Protein AF-A0A8H7K7L6-F1 (afdb_monomer_lite)

Secondary structure (DSSP, 8-state):
---SSSS-B-S--SSHHHHHHHHHHHHHH-HHHHIIIII--TTHHHH-SS-HHHHHS-HHH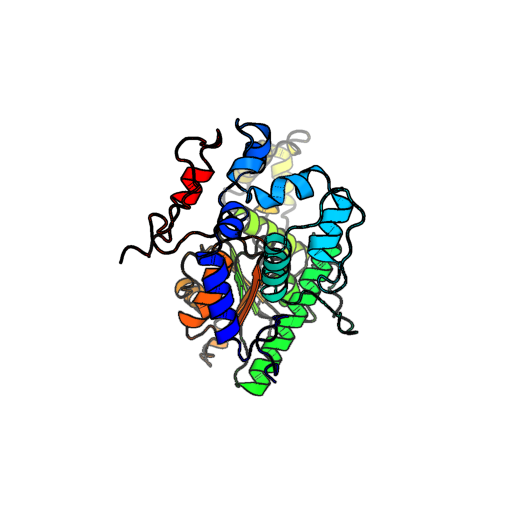HHHHHHS-HHHHHHHHHTS-TTT----SSSPPPHHHHHHHHHHHHTSBP------S--PPPPPTTTTTT--HHHHHHHHHHHHHHHHHHHHHHHHT-S---EEEEET-TTTHHHHHHHSTTT--EEEEEES-HHHHHHHHHHHHHHTSSBPP-----HHHHHHHHHHHHHHHTT-HHHHHHHHHHHH-TT-GGG--GGGPPPB----TTS-EEEEEE---SSS--HHHHHHHHHTS-GGGTT------EEEEEEEEETHHHHHHHHHHHH-TTEEEEEEEEEESTT--BSSSS-S---TT--SS---TT-HHHHHHT-B-TT---

Structure (mmCIF, N/CA/C/O backbone):
data_AF-A0A8H7K7L6-F1
#
_entry.id   AF-A0A8H7K7L6-F1
#
loop_
_atom_site.group_PDB
_atom_site.id
_atom_site.type_symbol
_atom_site.label_atom_id
_atom_site.label_alt_id
_atom_site.label_comp_id
_atom_site.label_asym_id
_atom_site.label_entity_id
_atom_site.label_seq_id
_atom_site.pdbx_PDB_ins_code
_atom_site.Cartn_x
_atom_site.Cartn_y
_atom_site.Cartn_z
_atom_site.occupancy
_atom_site.B_iso_or_equiv
_atom_site.auth_seq_id
_atom_site.auth_comp_id
_atom_site.auth_asym_id
_atom_site.auth_atom_id
_atom_site.pdbx_PDB_model_num
ATOM 1 N N . MET A 1 1 ? -13.818 -19.153 -5.524 1.00 49.41 1 MET A N 1
ATOM 2 C CA . MET A 1 1 ? -12.904 -20.018 -6.299 1.00 49.41 1 MET A CA 1
ATOM 3 C C . MET A 1 1 ? -11.623 -19.244 -6.548 1.00 49.41 1 MET A C 1
ATOM 5 O O . MET A 1 1 ? -11.735 -18.080 -6.925 1.00 49.41 1 MET A O 1
ATOM 9 N N . PRO A 1 2 ? -10.441 -19.834 -6.304 1.00 60.16 2 PRO A N 1
ATOM 10 C CA . PRO A 1 2 ? -9.185 -19.220 -6.717 1.00 60.16 2 PRO A CA 1
ATOM 11 C C . PRO A 1 2 ? -9.215 -18.980 -8.236 1.00 60.16 2 PRO A C 1
ATOM 13 O O . PRO A 1 2 ? -9.805 -19.790 -8.957 1.00 60.16 2 PRO A O 1
ATOM 16 N N . PRO A 1 3 ? -8.653 -17.867 -8.731 1.00 68.69 3 PRO A N 1
ATOM 17 C CA . PRO A 1 3 ? -8.621 -17.606 -10.164 1.00 68.69 3 PRO A CA 1
ATOM 18 C C . PRO A 1 3 ? -7.803 -18.690 -10.880 1.00 68.69 3 PRO A C 1
ATOM 20 O O . PRO A 1 3 ? -6.775 -19.126 -10.363 1.00 68.69 3 PRO A O 1
ATOM 23 N N . GLU A 1 4 ? -8.239 -19.102 -12.077 1.00 71.81 4 GLU A N 1
ATOM 24 C CA . GLU A 1 4 ? -7.531 -20.106 -12.898 1.00 71.81 4 GLU A CA 1
ATOM 25 C C . GLU A 1 4 ? -6.076 -19.700 -13.174 1.00 71.81 4 GLU A C 1
ATOM 27 O O . GLU A 1 4 ? -5.180 -20.542 -13.209 1.00 71.81 4 GLU A O 1
ATOM 32 N N . ARG A 1 5 ? -5.834 -18.391 -13.318 1.00 76.88 5 ARG A N 1
ATOM 33 C CA . ARG A 1 5 ? -4.498 -17.794 -13.343 1.00 76.88 5 ARG A CA 1
ATOM 34 C C . ARG A 1 5 ? -4.264 -17.016 -12.045 1.00 76.88 5 ARG A C 1
ATOM 36 O O . ARG A 1 5 ? -4.926 -16.001 -11.834 1.00 76.88 5 ARG A O 1
ATOM 43 N N . PRO A 1 6 ? -3.322 -17.437 -11.185 1.00 81.25 6 PRO A N 1
ATOM 44 C CA . PRO A 1 6 ? -3.108 -16.798 -9.886 1.00 81.25 6 PRO A CA 1
ATOM 45 C C . PRO A 1 6 ? -2.387 -15.447 -9.982 1.00 81.25 6 PRO A C 1
ATOM 47 O O . PRO A 1 6 ? -2.494 -14.643 -9.060 1.00 81.25 6 PRO A O 1
ATOM 50 N N . LEU A 1 7 ? -1.671 -15.181 -11.081 1.00 85.56 7 LEU A N 1
ATOM 51 C CA . LEU A 1 7 ? -1.003 -13.907 -11.342 1.00 85.56 7 LEU A CA 1
ATOM 52 C C . LEU A 1 7 ? -1.487 -13.306 -12.669 1.00 85.56 7 LEU A C 1
ATOM 54 O O . LEU A 1 7 ? -1.597 -14.038 -13.655 1.00 85.56 7 LEU A O 1
ATOM 58 N N . PRO A 1 8 ? -1.721 -11.983 -12.731 1.00 87.19 8 PRO A N 1
ATOM 59 C CA . PRO A 1 8 ? -2.175 -11.315 -13.942 1.00 87.19 8 PRO A CA 1
ATOM 60 C C . PRO A 1 8 ? -0.978 -10.896 -14.810 1.00 87.19 8 PRO A C 1
ATOM 62 O O . PRO A 1 8 ? -0.805 -9.716 -15.079 1.00 87.19 8 PRO A O 1
ATOM 65 N N . TYR A 1 9 ? -0.089 -11.813 -15.198 1.00 88.19 9 TYR A N 1
ATOM 66 C CA . TYR A 1 9 ? 0.973 -11.486 -16.166 1.00 88.19 9 TYR A CA 1
ATOM 67 C C . TYR A 1 9 ? 0.433 -11.518 -17.606 1.00 88.19 9 TYR A C 1
ATOM 69 O O . TYR A 1 9 ? -0.499 -12.265 -17.910 1.00 88.19 9 TYR A O 1
ATOM 77 N N . THR A 1 10 ? 1.001 -10.698 -18.493 1.00 83.44 10 THR A N 1
ATOM 78 C CA . THR A 1 10 ? 0.569 -10.585 -19.900 1.00 83.44 10 THR A CA 1
ATOM 79 C C . THR A 1 10 ? 1.245 -11.600 -20.821 1.00 83.44 10 THR A C 1
ATOM 81 O O . THR A 1 10 ? 0.640 -12.016 -21.807 1.00 83.44 10 THR A O 1
ATOM 84 N N . GLY A 1 11 ? 2.487 -11.990 -20.520 1.00 79.62 11 GLY A N 1
ATOM 85 C CA . GLY A 1 11 ? 3.260 -12.911 -21.350 1.00 79.62 11 GLY A CA 1
ATOM 86 C C . GLY A 1 11 ? 2.753 -14.357 -21.324 1.00 79.62 11 GLY A C 1
ATOM 87 O O . GLY A 1 11 ? 2.032 -14.787 -20.421 1.00 79.62 11 GLY A O 1
ATOM 88 N N . ASN A 1 12 ? 3.178 -15.135 -22.319 1.00 85.19 12 ASN A N 1
ATOM 89 C CA . ASN A 1 12 ? 2.856 -16.557 -22.436 1.00 85.19 12 ASN A CA 1
ATOM 90 C C . ASN A 1 12 ? 3.802 -17.396 -21.568 1.00 85.19 12 ASN A C 1
ATOM 92 O O . ASN A 1 12 ? 4.700 -18.065 -22.073 1.00 85.19 12 ASN A O 1
ATOM 96 N N . PHE A 1 13 ? 3.613 -17.337 -20.252 1.00 90.38 13 PHE A N 1
ATOM 97 C CA . PHE A 1 13 ? 4.344 -18.179 -19.308 1.00 90.38 13 PHE A CA 1
ATOM 98 C C . PHE A 1 13 ? 3.550 -19.448 -19.000 1.00 90.38 13 PHE A C 1
ATOM 100 O O . PHE A 1 13 ? 2.338 -19.404 -18.800 1.00 90.38 13 PHE A O 1
ATOM 107 N N . GLU A 1 14 ? 4.243 -20.584 -18.932 1.00 90.50 14 GLU A N 1
ATOM 108 C CA . GLU A 1 14 ? 3.636 -21.885 -18.617 1.00 90.50 14 GLU A CA 1
ATOM 109 C C . GLU A 1 14 ? 3.102 -21.945 -17.179 1.00 90.50 14 GLU A C 1
ATOM 111 O O . GLU A 1 14 ? 2.157 -22.674 -16.883 1.00 90.50 14 GLU A O 1
ATOM 116 N N . SER A 1 15 ? 3.714 -21.180 -16.271 1.00 91.31 15 SER A N 1
ATOM 117 C CA . SER A 1 15 ? 3.344 -21.139 -14.862 1.00 91.31 15 SER A CA 1
ATOM 118 C C . SER A 1 15 ? 3.738 -19.810 -14.198 1.00 91.31 15 SER A C 1
ATOM 120 O O . SER A 1 15 ? 4.598 -19.082 -14.704 1.00 91.31 15 SER A O 1
ATOM 122 N N . PRO A 1 16 ? 3.142 -19.483 -13.034 1.00 92.00 16 PRO A N 1
ATOM 123 C CA . PRO A 1 16 ? 3.568 -18.357 -12.200 1.00 92.00 16 PRO A CA 1
ATOM 124 C C . PRO A 1 16 ? 5.050 -18.410 -11.820 1.00 92.00 16 PRO A C 1
ATOM 126 O O . PRO A 1 16 ? 5.716 -17.380 -11.837 1.00 92.00 16 PRO A O 1
ATOM 129 N N . ASP A 1 17 ? 5.579 -19.599 -11.530 1.00 93.25 17 ASP A N 1
ATOM 130 C CA . ASP A 1 17 ? 6.985 -19.775 -11.159 1.00 93.25 17 ASP A CA 1
ATOM 131 C C . ASP A 1 17 ? 7.920 -19.488 -12.336 1.00 93.25 17 ASP A C 1
ATOM 133 O O . ASP A 1 17 ? 8.965 -18.862 -12.155 1.00 93.25 17 ASP A O 1
ATOM 137 N N . ALA A 1 18 ? 7.531 -19.887 -13.553 1.00 93.69 18 ALA A N 1
ATOM 138 C CA . ALA A 1 18 ? 8.275 -19.562 -14.767 1.00 93.69 18 ALA A CA 1
ATOM 139 C C . ALA A 1 18 ? 8.320 -18.043 -14.998 1.00 93.69 18 ALA A C 1
ATOM 141 O O . ALA A 1 18 ? 9.392 -17.493 -15.252 1.00 93.69 18 ALA A O 1
ATOM 142 N N . TYR A 1 19 ? 7.184 -17.357 -14.826 1.00 94.75 19 TYR A N 1
ATOM 143 C CA . TYR A 1 19 ? 7.112 -15.895 -14.876 1.00 94.75 19 TYR A CA 1
ATOM 144 C C . TYR A 1 19 ? 8.010 -15.233 -13.821 1.00 94.75 19 TYR A C 1
ATOM 146 O O . TYR A 1 19 ? 8.817 -14.368 -14.158 1.00 94.75 19 TYR A O 1
ATOM 154 N N . ILE A 1 20 ? 7.911 -15.649 -12.552 1.00 93.31 20 ILE A N 1
ATOM 155 C CA . ILE A 1 20 ? 8.710 -15.082 -11.454 1.00 93.31 20 ILE A CA 1
ATOM 156 C C . ILE A 1 20 ? 10.202 -15.285 -11.718 1.00 93.31 20 ILE A C 1
ATOM 158 O O . ILE A 1 20 ? 10.985 -14.353 -11.541 1.00 93.31 20 ILE A O 1
ATOM 162 N N . LYS A 1 21 ? 10.607 -16.478 -12.164 1.00 94.56 21 LYS A N 1
ATOM 163 C CA . LYS A 1 21 ? 12.003 -16.777 -12.495 1.00 94.56 21 LYS A CA 1
ATOM 164 C C . LYS A 1 21 ? 12.522 -15.866 -13.605 1.00 94.56 21 LYS A C 1
ATOM 166 O O . LYS A 1 21 ? 13.619 -15.329 -13.473 1.00 94.56 21 LYS A O 1
ATOM 171 N N . GLU A 1 22 ? 11.738 -15.668 -14.660 1.00 95.00 22 GLU A N 1
ATOM 172 C CA . GLU A 1 22 ? 12.127 -14.808 -15.776 1.00 95.00 22 GLU A CA 1
ATOM 173 C C . GLU A 1 22 ? 12.182 -13.330 -15.376 1.00 95.00 22 GLU A C 1
ATOM 175 O O . GLU A 1 22 ? 13.124 -12.624 -15.738 1.00 95.00 22 GLU A O 1
ATOM 180 N N . LEU A 1 23 ? 11.220 -12.870 -14.572 1.00 94.44 23 LEU A N 1
ATOM 181 C CA . LEU A 1 23 ? 11.214 -11.524 -14.009 1.00 94.44 23 LEU A CA 1
ATOM 182 C C . LEU A 1 23 ? 12.455 -11.286 -13.145 1.00 94.44 23 LEU A C 1
ATOM 184 O O . LEU A 1 23 ? 13.142 -10.285 -13.331 1.00 94.44 23 LEU A O 1
ATOM 188 N N . LEU A 1 24 ? 12.764 -12.210 -12.230 1.00 92.00 24 LEU A N 1
ATOM 189 C CA . LEU A 1 24 ? 13.943 -12.129 -11.365 1.00 92.00 24 LEU A CA 1
ATOM 190 C C . LEU A 1 24 ? 15.239 -12.135 -12.176 1.00 92.00 24 LEU A C 1
ATOM 192 O O . LEU A 1 24 ? 16.137 -11.343 -11.894 1.00 92.00 24 LEU A O 1
ATOM 196 N N . ASN A 1 25 ? 15.329 -12.987 -13.197 1.00 93.25 25 ASN A N 1
ATOM 197 C CA . ASN A 1 25 ? 16.461 -12.996 -14.113 1.00 93.25 25 ASN A CA 1
ATOM 198 C C . ASN A 1 25 ? 16.614 -11.623 -14.783 1.00 93.25 25 ASN A C 1
ATOM 200 O O . ASN A 1 25 ? 17.640 -10.975 -14.621 1.00 93.25 25 ASN A O 1
ATOM 204 N N . PHE A 1 26 ? 15.558 -11.106 -15.414 1.00 93.88 26 PHE A N 1
ATOM 205 C CA . PHE A 1 26 ? 15.595 -9.811 -16.091 1.00 93.88 26 PHE A CA 1
ATOM 206 C C . PHE A 1 26 ? 16.012 -8.655 -15.171 1.00 93.88 26 PHE A C 1
ATOM 208 O O . PHE A 1 26 ? 16.922 -7.904 -15.517 1.00 93.88 26 PHE A O 1
ATOM 215 N N . VAL A 1 27 ? 15.408 -8.516 -13.985 1.00 88.19 27 VAL A N 1
ATOM 216 C CA . VAL A 1 27 ? 15.730 -7.396 -13.079 1.00 88.19 27 VAL A CA 1
ATOM 217 C C . VAL A 1 27 ? 17.139 -7.488 -12.483 1.00 88.19 27 VAL A C 1
ATOM 219 O O . VAL A 1 27 ? 17.683 -6.468 -12.059 1.00 88.19 27 VAL A O 1
ATOM 222 N N . THR A 1 28 ? 17.743 -8.681 -12.444 1.00 83.75 28 THR A N 1
ATOM 223 C CA . THR A 1 28 ? 19.101 -8.883 -11.910 1.00 83.75 28 THR A CA 1
ATOM 224 C C . THR A 1 28 ? 20.185 -8.823 -12.984 1.00 83.75 28 THR A C 1
ATOM 226 O O . THR A 1 28 ? 21.286 -8.352 -12.692 1.00 83.75 28 THR A O 1
ATOM 229 N N . THR A 1 29 ? 19.889 -9.230 -14.221 1.00 88.56 29 THR A N 1
ATOM 230 C CA . THR A 1 29 ? 20.877 -9.311 -15.308 1.00 88.56 29 THR A CA 1
ATOM 231 C C . THR A 1 29 ? 20.775 -8.183 -16.332 1.00 88.56 29 THR A C 1
ATOM 233 O O . THR A 1 29 ? 21.731 -7.958 -17.065 1.00 88.56 29 THR A O 1
ATOM 236 N N . SER A 1 30 ? 19.648 -7.468 -16.419 1.00 89.75 30 SER A N 1
ATOM 237 C CA . SER A 1 30 ? 19.501 -6.345 -17.349 1.00 89.75 30 SER A CA 1
ATOM 238 C C . SER A 1 30 ? 20.184 -5.096 -16.796 1.00 89.75 30 SER A C 1
ATOM 240 O O . SER A 1 30 ? 19.658 -4.422 -15.907 1.00 89.75 30 SER A O 1
ATOM 242 N N . ASP A 1 31 ? 21.351 -4.760 -17.346 1.00 84.38 31 ASP A N 1
ATOM 243 C CA . ASP A 1 31 ? 22.083 -3.552 -16.954 1.00 84.38 31 ASP A CA 1
ATOM 244 C C . ASP A 1 31 ? 21.256 -2.291 -17.210 1.00 84.38 31 ASP A C 1
ATOM 246 O O . ASP A 1 31 ? 21.117 -1.456 -16.319 1.00 84.38 31 ASP A O 1
ATOM 250 N N . ILE A 1 32 ? 20.612 -2.197 -18.375 1.00 86.06 32 ILE A N 1
ATOM 251 C CA . ILE A 1 32 ? 19.766 -1.054 -18.725 1.00 86.06 32 ILE A CA 1
ATOM 252 C C . ILE A 1 32 ? 18.593 -0.874 -17.754 1.00 86.06 32 ILE A C 1
ATOM 254 O O . ILE A 1 32 ? 18.349 0.241 -17.292 1.00 86.06 32 ILE A O 1
ATOM 258 N N . PHE A 1 33 ? 17.905 -1.954 -17.370 1.00 86.81 33 PHE A N 1
ATOM 259 C CA . PHE A 1 33 ? 16.815 -1.868 -16.401 1.00 86.81 33 PHE A CA 1
ATOM 260 C C . PHE A 1 33 ? 17.334 -1.386 -15.044 1.00 86.81 33 PHE A C 1
ATOM 262 O O . PHE A 1 33 ? 16.746 -0.498 -14.434 1.00 86.81 33 PHE A O 1
ATOM 269 N N . ARG A 1 34 ? 18.469 -1.921 -14.582 1.00 78.62 34 ARG A N 1
ATOM 270 C CA . ARG A 1 34 ? 19.067 -1.550 -13.291 1.00 78.62 34 ARG A CA 1
ATOM 271 C C . ARG A 1 34 ? 19.531 -0.096 -13.267 1.00 78.62 34 ARG A C 1
ATOM 273 O O . ARG A 1 34 ? 19.267 0.595 -12.283 1.00 78.62 34 ARG A O 1
ATOM 280 N N . ILE A 1 35 ? 20.150 0.371 -14.353 1.00 76.00 35 ILE A 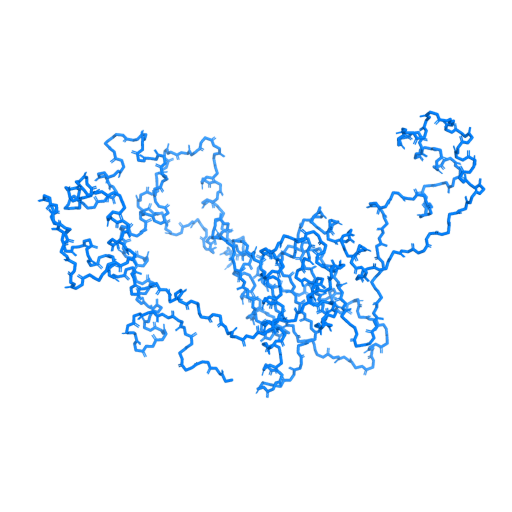N 1
ATOM 281 C CA . ILE A 1 35 ? 20.541 1.772 -14.544 1.00 76.00 35 ILE A CA 1
ATOM 282 C C . ILE A 1 35 ? 19.300 2.662 -14.446 1.00 76.00 35 ILE A C 1
ATOM 284 O O . ILE A 1 35 ? 19.237 3.533 -13.582 1.00 76.00 35 ILE A O 1
ATOM 288 N N . LEU A 1 36 ? 18.285 2.420 -15.280 1.00 77.50 36 LEU A N 1
ATOM 289 C CA . LEU A 1 36 ? 17.106 3.287 -15.375 1.00 77.50 36 LEU A CA 1
ATOM 290 C C . LEU A 1 36 ? 16.192 3.209 -14.140 1.00 77.50 36 LEU A C 1
ATOM 292 O O . LEU A 1 36 ? 15.553 4.198 -13.784 1.00 77.50 36 LEU A O 1
ATOM 296 N N . CYS A 1 37 ? 16.143 2.067 -13.453 1.00 74.62 37 CYS A N 1
ATOM 297 C CA . CYS A 1 37 ? 15.298 1.821 -12.281 1.00 74.62 37 CYS A CA 1
ATOM 298 C C . CYS A 1 37 ? 16.094 1.788 -10.964 1.00 74.62 37 CYS A C 1
ATOM 300 O O . CYS A 1 37 ? 15.848 0.946 -10.102 1.00 74.62 37 CYS A O 1
ATOM 302 N N . GLY A 1 38 ? 17.032 2.723 -10.784 1.00 64.44 38 GLY A N 1
ATOM 303 C CA . GLY A 1 38 ? 17.718 2.935 -9.501 1.00 64.44 38 GLY A CA 1
ATOM 304 C C . GLY A 1 38 ? 19.157 3.443 -9.589 1.00 64.44 38 GLY A C 1
ATOM 305 O O . GLY A 1 38 ? 19.716 3.819 -8.560 1.00 64.44 38 GLY A O 1
ATOM 306 N N . GLY A 1 39 ? 19.745 3.472 -10.786 1.00 61.81 39 GLY A N 1
ATOM 307 C CA . GLY A 1 39 ? 21.141 3.851 -11.017 1.00 61.81 39 GLY A CA 1
ATOM 308 C C . GLY A 1 39 ? 21.369 5.276 -11.523 1.00 61.81 39 GLY A C 1
ATOM 309 O O . GLY A 1 39 ? 22.503 5.742 -11.468 1.00 61.81 39 GLY A O 1
ATOM 310 N N . VAL A 1 40 ? 20.329 5.981 -11.985 1.00 63.09 40 VAL A N 1
ATOM 311 C CA . VAL A 1 40 ? 20.429 7.374 -12.461 1.00 63.09 40 VAL A CA 1
ATOM 312 C C . VAL A 1 40 ? 19.364 8.277 -11.844 1.00 63.09 40 VAL A C 1
ATOM 314 O O . VAL A 1 40 ? 18.188 7.916 -11.762 1.00 63.09 40 VAL A O 1
ATOM 317 N N . HIS A 1 41 ? 19.761 9.480 -11.423 1.00 69.62 41 HIS A N 1
ATOM 318 C CA . HIS A 1 41 ? 18.830 10.544 -11.064 1.00 69.62 41 HIS A CA 1
ATOM 319 C C . HIS A 1 41 ? 18.561 11.416 -12.296 1.00 69.62 41 HIS A C 1
ATOM 321 O O . HIS A 1 41 ? 19.469 11.704 -13.067 1.00 69.62 41 HIS A O 1
ATOM 327 N N . ILE A 1 42 ? 17.327 11.900 -12.482 1.00 69.75 42 ILE A N 1
ATOM 328 C CA . ILE A 1 42 ? 16.967 12.680 -13.685 1.00 69.75 42 ILE A CA 1
ATOM 329 C C . ILE A 1 42 ? 17.856 13.920 -13.887 1.00 69.75 42 ILE A C 1
ATOM 331 O O . ILE A 1 42 ? 18.156 14.290 -15.015 1.00 69.75 42 ILE A O 1
ATOM 335 N N . LEU A 1 43 ? 18.326 14.534 -12.795 1.00 68.12 43 LEU A N 1
ATOM 336 C CA . LEU A 1 43 ? 19.254 15.673 -12.847 1.00 68.12 43 LEU A CA 1
ATOM 337 C C . LEU A 1 43 ? 20.605 15.312 -13.477 1.00 68.12 43 LEU A C 1
ATOM 339 O O . LEU A 1 43 ? 21.195 16.162 -14.133 1.00 68.12 43 LEU A O 1
ATOM 343 N N . ASP A 1 44 ? 21.057 14.063 -13.350 1.00 67.38 44 ASP A N 1
ATOM 344 C CA . ASP A 1 44 ? 22.348 13.617 -13.879 1.00 67.38 44 ASP A CA 1
ATOM 345 C C . ASP A 1 44 ? 22.400 13.713 -15.410 1.00 67.38 44 ASP A C 1
ATOM 347 O O . ASP A 1 44 ? 23.473 13.901 -15.986 1.00 67.38 44 ASP A O 1
ATOM 351 N N . PHE A 1 45 ? 21.2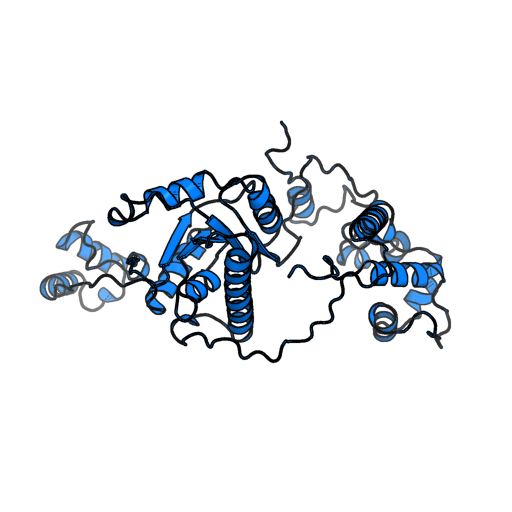48 13.637 -16.087 1.00 69.88 45 PHE A N 1
ATOM 352 C CA . PHE A 1 45 ? 21.147 13.855 -17.534 1.00 69.88 45 PHE A CA 1
ATOM 353 C C . PHE A 1 45 ? 21.479 15.292 -17.945 1.00 69.88 45 PHE A C 1
ATOM 355 O O . PHE A 1 45 ? 21.885 15.508 -19.083 1.00 69.88 45 PHE A O 1
ATOM 362 N N . PHE A 1 46 ? 21.346 16.255 -17.029 1.00 69.00 46 PHE A N 1
ATOM 363 C CA . PHE A 1 46 ? 21.550 17.678 -17.297 1.00 69.00 46 PHE A CA 1
ATOM 364 C C . PHE A 1 46 ? 22.853 18.236 -16.716 1.00 69.00 46 PHE A C 1
ATOM 366 O O . PHE A 1 46 ? 23.252 19.332 -17.097 1.00 69.00 46 PHE A O 1
ATOM 373 N N . THR A 1 47 ? 23.502 17.534 -15.780 1.00 68.69 47 THR A N 1
ATOM 374 C CA . THR A 1 47 ? 24.618 18.100 -14.997 1.00 68.69 47 THR A CA 1
ATOM 375 C C . THR A 1 47 ? 25.960 17.389 -15.159 1.00 68.69 47 THR A C 1
ATOM 377 O O . THR A 1 47 ? 26.942 17.844 -14.578 1.00 68.69 47 THR A O 1
ATOM 380 N N . ILE A 1 48 ? 26.030 16.268 -15.884 1.00 66.69 48 ILE A N 1
ATOM 381 C CA . ILE A 1 48 ? 27.261 15.476 -16.041 1.00 66.69 48 ILE A CA 1
ATOM 382 C C . ILE A 1 48 ? 27.752 15.548 -17.488 1.00 66.69 48 ILE A C 1
ATOM 384 O O . ILE A 1 48 ? 26.965 15.340 -18.404 1.00 66.69 48 ILE A O 1
ATOM 388 N N . GLU A 1 49 ? 29.056 15.772 -17.678 1.00 60.94 49 GLU A N 1
ATOM 389 C CA . GLU A 1 49 ? 29.739 15.635 -18.970 1.00 60.94 49 GLU A CA 1
ATOM 390 C C . GLU A 1 49 ? 30.780 14.495 -18.934 1.00 60.94 49 GLU A C 1
ATOM 392 O O . GLU A 1 49 ? 31.566 14.425 -17.981 1.00 60.94 49 GLU A O 1
ATOM 397 N N . PRO A 1 50 ? 30.816 13.605 -19.949 1.00 62.12 50 PRO A N 1
ATOM 398 C CA . PRO A 1 50 ? 29.845 13.489 -21.044 1.00 62.12 50 PRO A CA 1
ATOM 399 C C . PRO A 1 50 ? 28.449 13.098 -20.521 1.00 62.12 50 PRO A C 1
ATOM 401 O O . PRO A 1 50 ? 28.332 12.427 -19.495 1.00 62.12 50 PRO A O 1
ATOM 404 N N . GLY A 1 51 ? 27.399 13.569 -21.208 1.00 69.25 51 GLY A N 1
ATOM 405 C CA . GLY A 1 51 ? 25.997 13.450 -20.786 1.00 69.25 51 GLY A CA 1
ATOM 406 C C . GLY A 1 51 ? 25.627 12.044 -20.323 1.00 69.25 51 GLY A C 1
ATOM 407 O O . GLY A 1 51 ? 25.895 11.080 -21.037 1.00 69.25 51 GLY A O 1
ATOM 408 N N . THR A 1 52 ? 24.958 11.920 -19.169 1.00 74.12 52 THR A N 1
ATOM 409 C CA . THR A 1 52 ? 24.514 10.623 -18.611 1.00 74.12 52 THR A CA 1
ATOM 410 C C . THR A 1 52 ? 23.742 9.779 -19.624 1.00 74.12 52 THR A C 1
ATOM 412 O O . THR A 1 52 ? 23.851 8.562 -19.590 1.00 74.12 52 THR A O 1
ATOM 415 N N . PHE A 1 53 ? 23.057 10.404 -20.586 1.00 81.81 53 PHE A N 1
ATOM 416 C CA . PHE A 1 53 ? 22.462 9.738 -21.746 1.00 81.81 53 PHE A CA 1
ATOM 417 C C . PHE A 1 53 ? 23.428 8.779 -22.467 1.00 81.81 53 PHE A C 1
ATOM 419 O O . PHE A 1 53 ? 23.113 7.602 -22.625 1.00 81.81 53 PHE A O 1
ATOM 426 N N . TYR A 1 54 ? 24.619 9.259 -22.835 1.00 82.44 54 TYR A N 1
ATOM 427 C CA . TYR A 1 54 ? 25.598 8.488 -23.606 1.00 82.44 54 TYR A CA 1
ATOM 428 C C . TYR A 1 54 ? 26.247 7.370 -22.787 1.00 82.44 54 TYR A C 1
ATOM 430 O O . TYR A 1 54 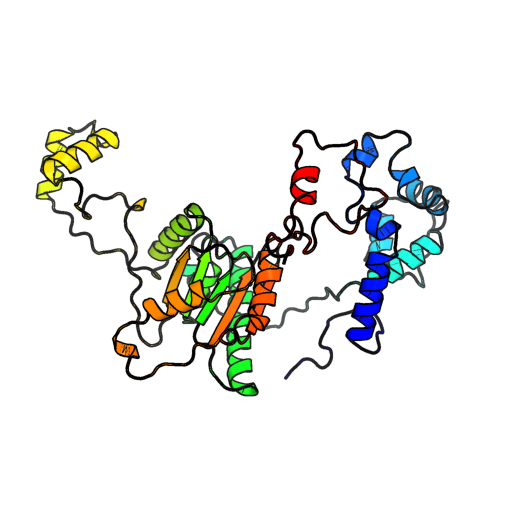? 26.652 6.355 -23.339 1.00 82.44 54 TYR A O 1
ATOM 438 N N . ALA A 1 55 ? 26.346 7.554 -21.468 1.00 78.00 55 ALA A N 1
ATOM 439 C CA . ALA A 1 55 ? 26.921 6.563 -20.563 1.00 78.00 55 ALA A CA 1
ATOM 440 C C . ALA A 1 55 ? 25.901 5.508 -20.097 1.00 78.00 55 ALA A C 1
ATOM 442 O O . ALA A 1 55 ? 26.288 4.394 -19.753 1.00 78.00 55 ALA A O 1
ATOM 443 N N . ALA A 1 56 ? 24.617 5.871 -20.028 1.00 79.25 56 ALA A N 1
ATOM 444 C CA . ALA A 1 56 ? 23.555 5.031 -19.481 1.00 79.25 56 ALA A CA 1
ATOM 445 C C . ALA A 1 56 ? 22.886 4.129 -20.526 1.00 79.25 56 ALA A C 1
ATOM 447 O O . ALA A 1 56 ? 22.353 3.082 -20.164 1.00 79.25 56 ALA A O 1
ATOM 448 N N . LEU A 1 57 ? 22.866 4.543 -21.796 1.00 87.62 57 LEU A N 1
ATOM 449 C CA . LEU A 1 57 ? 22.147 3.853 -22.866 1.00 87.62 57 LEU A CA 1
ATOM 450 C C . LEU A 1 57 ? 23.122 3.239 -23.881 1.00 87.62 57 LEU A C 1
ATOM 452 O O . LEU A 1 57 ? 24.160 3.849 -24.144 1.00 87.62 57 LEU A O 1
ATOM 456 N N . PRO A 1 58 ? 22.793 2.086 -24.497 1.00 91.88 58 PRO A N 1
ATOM 457 C CA . PRO A 1 58 ? 23.578 1.508 -25.583 1.00 91.88 58 PRO A CA 1
ATOM 458 C C . PRO A 1 58 ? 23.805 2.507 -26.720 1.00 91.88 58 PRO A C 1
ATOM 460 O O . PRO A 1 58 ? 22.874 3.195 -27.134 1.00 91.88 58 PRO A O 1
ATOM 463 N N . GLU A 1 59 ? 25.031 2.549 -27.244 1.00 92.38 59 GLU A N 1
ATOM 464 C CA . GLU A 1 59 ? 25.450 3.469 -28.314 1.00 92.38 59 GLU A CA 1
ATOM 465 C C . GLU A 1 59 ? 24.567 3.366 -29.562 1.00 92.38 59 GLU A C 1
ATOM 467 O O . GLU A 1 59 ? 24.131 4.368 -30.125 1.00 92.38 59 GLU A O 1
ATOM 472 N N . GLU A 1 60 ? 24.202 2.141 -29.933 1.00 95.25 60 GLU A N 1
ATOM 473 C CA . GLU A 1 60 ? 23.297 1.851 -31.044 1.00 95.25 60 GLU A CA 1
ATOM 474 C C . GLU A 1 60 ? 21.911 2.504 -30.902 1.00 95.25 60 GLU A C 1
ATOM 476 O O . GLU A 1 60 ? 21.255 2.751 -31.910 1.00 95.25 60 GLU A O 1
ATOM 481 N N . TRP A 1 61 ? 21.462 2.842 -29.686 1.00 95.19 61 TRP A N 1
ATOM 482 C CA . TRP A 1 61 ? 20.173 3.511 -29.463 1.00 95.19 61 TRP A CA 1
ATOM 483 C C . TRP A 1 61 ? 20.239 5.019 -29.688 1.00 95.19 61 TRP A C 1
ATOM 485 O O . TRP A 1 61 ? 19.203 5.645 -29.912 1.00 95.19 61 TRP A O 1
ATOM 495 N N . HIS A 1 62 ? 21.429 5.621 -29.616 1.00 93.81 62 HIS A N 1
ATOM 496 C CA . HIS A 1 62 ? 21.575 7.073 -29.512 1.00 93.81 62 HIS A CA 1
ATOM 497 C C . HIS A 1 62 ? 21.014 7.801 -30.731 1.00 93.81 62 HIS A C 1
ATOM 499 O O . HIS A 1 62 ? 20.242 8.740 -30.558 1.00 93.81 62 HIS A O 1
ATOM 505 N N . ALA A 1 63 ? 21.341 7.346 -31.944 1.00 94.50 63 ALA A N 1
ATOM 506 C CA . ALA A 1 63 ? 20.896 7.988 -33.182 1.00 94.50 63 ALA A CA 1
ATOM 507 C C . ALA A 1 63 ? 19.363 8.052 -33.275 1.00 94.50 63 ALA A C 1
ATOM 509 O O . ALA A 1 63 ? 18.799 9.127 -33.465 1.00 94.50 63 ALA A O 1
ATOM 510 N N . PHE A 1 64 ? 18.687 6.922 -33.036 1.00 95.25 64 PHE A N 1
ATOM 511 C CA . PHE A 1 64 ? 17.226 6.855 -33.028 1.00 95.25 64 PHE A CA 1
ATOM 512 C C . PHE A 1 64 ? 16.607 7.737 -31.939 1.00 95.25 64 PHE A C 1
ATOM 514 O O . PHE A 1 64 ? 15.700 8.517 -32.220 1.00 95.25 64 PHE A O 1
ATOM 521 N N . LEU A 1 65 ? 17.099 7.638 -30.700 1.00 93.31 65 LEU A N 1
ATOM 522 C CA . LEU A 1 65 ? 16.538 8.378 -29.567 1.00 93.31 65 LEU A CA 1
ATOM 523 C C . LEU A 1 65 ? 16.711 9.896 -29.701 1.00 93.31 65 LEU A C 1
ATOM 525 O O . LEU A 1 65 ? 15.854 10.639 -29.233 1.00 93.31 65 LEU A O 1
ATOM 529 N N . LEU A 1 66 ? 17.795 10.355 -30.331 1.00 91.81 66 LEU A N 1
ATOM 530 C CA . LEU A 1 66 ? 18.041 11.777 -30.582 1.00 91.81 66 LEU A CA 1
ATOM 531 C C . LEU A 1 66 ? 17.202 12.321 -31.746 1.00 91.81 66 LEU A C 1
ATOM 533 O O . LEU A 1 66 ? 16.854 13.500 -31.731 1.00 91.81 66 LEU A O 1
ATOM 537 N N . SER A 1 67 ? 16.864 11.487 -32.735 1.00 92.94 67 SER A N 1
ATOM 538 C CA . SER A 1 67 ? 16.022 11.893 -33.869 1.00 92.94 67 SER A CA 1
ATOM 539 C C . SER A 1 67 ? 14.519 11.723 -33.627 1.00 92.94 67 SER A C 1
ATOM 541 O O .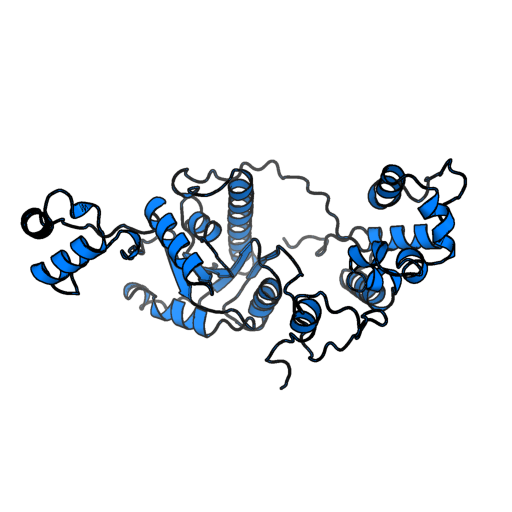 SER A 1 67 ? 13.714 12.340 -34.322 1.00 92.94 67 SER A O 1
ATOM 543 N N . CYS A 1 68 ? 14.115 10.856 -32.694 1.00 92.69 68 CYS A N 1
ATOM 544 C CA . CYS A 1 68 ? 12.712 10.517 -32.476 1.00 92.69 68 CYS A CA 1
ATOM 545 C C . CYS A 1 68 ? 12.001 11.568 -31.614 1.00 92.69 68 CYS A C 1
ATOM 547 O O . CYS A 1 68 ? 12.449 11.912 -30.521 1.00 92.69 68 CYS A O 1
ATOM 549 N N . ASP A 1 69 ? 10.828 12.014 -32.068 1.00 92.75 69 ASP A N 1
ATOM 550 C CA . ASP A 1 69 ? 9.929 12.826 -31.249 1.00 92.75 69 ASP A CA 1
ATOM 551 C C . ASP A 1 69 ? 9.513 12.086 -29.961 1.00 92.75 69 ASP A C 1
ATOM 553 O O . ASP A 1 69 ? 9.280 10.873 -29.962 1.00 92.75 69 ASP A O 1
ATOM 557 N N . ILE A 1 70 ? 9.382 12.833 -28.860 1.00 91.44 70 ILE A N 1
ATOM 558 C CA . ILE A 1 70 ? 9.092 12.285 -27.527 1.00 91.44 70 ILE A CA 1
ATOM 559 C C . ILE A 1 70 ? 7.724 11.601 -27.492 1.00 91.44 70 ILE A C 1
ATOM 561 O O . ILE A 1 70 ? 7.598 10.525 -26.907 1.00 91.44 70 ILE A O 1
ATOM 565 N N . MET A 1 71 ? 6.693 12.192 -28.103 1.00 92.75 71 MET A N 1
ATOM 566 C CA . MET A 1 71 ? 5.356 11.594 -28.107 1.00 92.75 71 MET A CA 1
ATOM 567 C C . MET A 1 71 ? 5.347 10.320 -28.945 1.00 92.75 71 MET A C 1
ATOM 569 O O . MET A 1 71 ? 4.801 9.308 -28.506 1.00 92.75 71 MET A O 1
ATOM 573 N N . ARG A 1 72 ? 6.042 10.329 -30.090 1.00 91.31 72 ARG A N 1
ATOM 574 C CA . ARG A 1 72 ? 6.202 9.126 -30.914 1.00 91.31 72 ARG A CA 1
ATOM 575 C C . ARG A 1 72 ? 6.959 8.019 -30.181 1.00 91.31 72 ARG A C 1
ATOM 577 O O . ARG A 1 72 ? 6.577 6.854 -30.276 1.00 91.31 72 ARG A O 1
ATOM 584 N N . PHE A 1 73 ? 7.992 8.374 -29.420 1.00 93.25 73 PHE A N 1
ATOM 585 C CA . PHE A 1 73 ? 8.733 7.416 -28.607 1.00 93.25 73 PHE A CA 1
ATOM 586 C C . PHE A 1 73 ? 7.870 6.837 -27.477 1.00 93.25 73 PHE A C 1
ATOM 588 O O . PHE A 1 73 ? 7.887 5.630 -27.252 1.00 93.25 73 PHE A O 1
ATOM 595 N N . LEU A 1 74 ? 7.053 7.654 -26.804 1.00 93.44 74 LEU A N 1
ATOM 596 C CA . LEU A 1 74 ? 6.104 7.173 -25.792 1.00 93.44 74 LEU A CA 1
ATOM 597 C C . LEU A 1 74 ? 5.063 6.210 -26.381 1.00 93.44 74 LEU A C 1
ATOM 599 O O . LEU A 1 74 ? 4.747 5.196 -25.752 1.00 93.44 74 LEU A O 1
ATOM 603 N N . ASP A 1 75 ? 4.560 6.493 -27.583 1.00 92.25 75 ASP A N 1
ATOM 604 C CA . ASP A 1 75 ? 3.658 5.584 -28.291 1.00 92.25 75 ASP A CA 1
ATOM 605 C C . ASP A 1 75 ? 4.364 4.259 -28.622 1.00 92.25 75 ASP A C 1
ATOM 607 O O . ASP A 1 75 ? 3.805 3.195 -28.347 1.00 92.25 75 ASP A O 1
ATOM 611 N N . LEU A 1 76 ? 5.621 4.293 -29.085 1.00 93.94 76 LEU A N 1
ATOM 612 C CA . LEU A 1 76 ? 6.435 3.086 -29.283 1.00 93.94 76 LEU A CA 1
ATOM 613 C C . LEU A 1 76 ? 6.636 2.299 -27.979 1.00 93.94 76 LEU A C 1
ATOM 615 O O . LEU A 1 76 ? 6.553 1.074 -27.973 1.00 93.94 76 LEU A O 1
ATOM 619 N N . LEU A 1 77 ? 6.865 2.969 -26.849 1.00 92.38 77 LEU A N 1
ATOM 620 C CA . LEU A 1 77 ? 7.065 2.300 -25.563 1.00 92.38 77 LEU A CA 1
ATOM 621 C C . LEU A 1 77 ? 5.794 1.607 -25.054 1.00 92.38 77 LEU A C 1
ATOM 623 O O . LEU A 1 77 ? 5.886 0.507 -24.506 1.00 92.38 77 LEU A O 1
ATOM 627 N N . VAL A 1 78 ? 4.615 2.213 -25.238 1.00 89.94 78 VAL A N 1
ATOM 628 C CA . VAL A 1 78 ? 3.399 1.815 -24.499 1.00 89.94 78 VAL A CA 1
ATOM 629 C C . VAL A 1 78 ? 2.246 1.314 -25.375 1.00 89.94 78 VAL A C 1
ATOM 631 O O . VAL A 1 78 ? 1.442 0.517 -24.895 1.00 89.94 78 VAL A O 1
ATOM 634 N N . ARG A 1 79 ? 2.115 1.780 -26.621 1.00 88.38 79 ARG A N 1
ATOM 635 C CA . ARG A 1 79 ? 0.880 1.623 -27.413 1.00 88.38 79 ARG A CA 1
ATOM 636 C C . ARG A 1 79 ? 1.052 0.841 -28.705 1.00 88.38 79 ARG A C 1
ATOM 638 O O . ARG A 1 79 ? 0.175 0.055 -29.035 1.00 88.38 79 ARG A O 1
ATOM 645 N N . GLU A 1 80 ? 2.147 1.072 -29.417 1.00 91.62 80 GLU A N 1
ATOM 646 C CA . GLU A 1 80 ? 2.361 0.507 -30.751 1.00 91.62 80 GLU A CA 1
ATOM 647 C C . GLU A 1 80 ? 2.539 -1.008 -30.716 1.00 91.62 80 GLU A C 1
ATOM 649 O O . GLU A 1 80 ? 3.120 -1.546 -29.768 1.00 91.62 80 GLU A O 1
ATOM 654 N N . ASP A 1 81 ? 2.074 -1.682 -31.765 1.00 90.12 81 ASP A N 1
ATOM 655 C CA . ASP A 1 81 ? 2.363 -3.093 -32.002 1.00 90.12 81 ASP A CA 1
ATOM 656 C C . ASP A 1 81 ? 3.780 -3.225 -32.569 1.00 90.12 81 ASP A C 1
ATOM 658 O O . ASP A 1 81 ? 4.074 -2.739 -33.659 1.00 90.12 81 ASP A O 1
ATOM 662 N N . LEU A 1 82 ? 4.662 -3.875 -31.808 1.00 91.69 82 LEU A N 1
ATOM 663 C CA . LEU A 1 82 ? 6.078 -4.001 -32.145 1.00 91.69 82 LEU A CA 1
ATOM 664 C C . LEU A 1 82 ? 6.326 -4.892 -33.370 1.00 91.69 82 LEU A C 1
ATOM 666 O O . LEU A 1 82 ? 7.401 -4.798 -33.952 1.00 91.69 82 LEU A O 1
ATOM 670 N N . ASP A 1 83 ? 5.372 -5.744 -33.757 1.00 87.75 83 ASP A N 1
ATOM 671 C CA . ASP A 1 83 ? 5.514 -6.640 -34.912 1.00 87.75 83 ASP A CA 1
ATOM 672 C C . ASP A 1 83 ? 5.161 -5.941 -36.232 1.00 87.75 83 ASP A C 1
ATOM 674 O O . ASP A 1 83 ? 5.636 -6.332 -37.298 1.00 87.75 83 ASP A O 1
ATOM 678 N N . THR A 1 84 ? 4.349 -4.883 -36.166 1.00 87.19 84 THR A N 1
ATOM 679 C CA . THR A 1 84 ? 3.909 -4.109 -37.338 1.00 87.19 84 THR A CA 1
ATOM 680 C C . THR A 1 84 ? 4.416 -2.671 -37.339 1.00 87.19 84 THR A C 1
ATOM 682 O O . THR A 1 84 ? 4.074 -1.901 -38.237 1.00 87.19 84 THR A O 1
ATOM 685 N N . PHE A 1 85 ? 5.183 -2.275 -36.324 1.00 84.94 85 PHE A N 1
ATOM 686 C CA . PHE A 1 85 ? 5.661 -0.909 -36.184 1.00 84.94 85 PHE A CA 1
ATOM 687 C C . PHE A 1 85 ? 6.620 -0.549 -37.319 1.00 84.94 85 PHE A C 1
ATOM 689 O O . PHE A 1 85 ? 7.665 -1.170 -37.498 1.00 84.94 85 PHE A O 1
ATOM 696 N N . VAL A 1 86 ? 6.283 0.515 -38.045 1.00 81.25 86 VAL A N 1
ATOM 697 C CA . VAL A 1 86 ? 7.162 1.142 -39.031 1.00 81.25 86 VAL A CA 1
ATOM 698 C C . VAL A 1 86 ? 7.424 2.573 -38.580 1.00 81.25 86 VAL A C 1
ATOM 700 O O . VAL A 1 86 ? 6.493 3.333 -38.292 1.00 81.25 86 VAL A O 1
ATOM 703 N N . HIS A 1 87 ? 8.699 2.943 -38.490 1.00 83.25 87 HIS A N 1
ATOM 704 C CA . HIS A 1 87 ? 9.103 4.312 -38.205 1.00 83.25 87 HIS A CA 1
ATOM 705 C C . HIS A 1 87 ? 9.447 5.029 -39.511 1.00 83.25 87 HIS A C 1
ATOM 707 O O . HIS A 1 87 ? 10.273 4.550 -40.279 1.00 83.25 87 HIS A O 1
ATOM 713 N N . GLU A 1 88 ? 8.841 6.187 -39.764 1.00 81.75 88 GLU A N 1
ATOM 714 C CA . GLU A 1 88 ? 9.095 6.984 -40.978 1.00 81.75 88 GLU A CA 1
ATOM 715 C C . GLU A 1 88 ? 10.242 8.001 -40.807 1.00 81.75 88 GLU A C 1
ATOM 717 O O . GLU A 1 88 ? 10.478 8.832 -41.681 1.00 81.75 88 GLU A O 1
ATOM 722 N N . GLY A 1 89 ? 10.948 7.964 -39.672 1.00 82.31 89 GLY A N 1
ATOM 723 C CA . GLY A 1 89 ? 12.079 8.848 -39.387 1.00 82.31 89 GLY A CA 1
ATOM 724 C C . GLY A 1 89 ? 13.402 8.398 -40.011 1.00 82.31 89 GLY A C 1
ATOM 725 O O . GLY A 1 89 ? 13.530 7.301 -40.553 1.00 82.31 89 GLY A O 1
ATOM 726 N N . GLU A 1 90 ? 14.405 9.271 -39.895 1.00 85.62 90 GLU A N 1
ATOM 727 C CA . GLU A 1 90 ? 15.751 9.092 -40.464 1.00 85.62 90 GLU A CA 1
ATOM 728 C C . GLU A 1 90 ? 16.464 7.839 -39.938 1.00 85.62 90 GLU A C 1
ATOM 730 O O . GLU A 1 90 ? 17.158 7.145 -40.683 1.00 85.62 90 GLU A O 1
ATOM 735 N N . HIS A 1 91 ? 16.257 7.517 -38.662 1.00 89.25 91 HIS A N 1
ATOM 736 C CA . HIS A 1 91 ? 16.836 6.349 -38.014 1.00 89.25 91 HIS A CA 1
ATOM 737 C C . HIS A 1 91 ? 15.738 5.382 -37.586 1.00 89.25 91 HIS A C 1
ATOM 739 O O . HIS A 1 91 ? 14.743 5.780 -36.987 1.00 89.25 91 HIS A O 1
ATOM 745 N N . GLN A 1 92 ? 15.925 4.096 -37.874 1.00 91.94 92 GLN A N 1
ATOM 746 C CA . GLN A 1 92 ? 15.036 3.044 -37.382 1.00 91.94 92 GLN A CA 1
ATOM 747 C C . GLN A 1 92 ? 15.365 2.704 -35.922 1.00 91.94 92 GLN A C 1
ATOM 749 O O . GLN A 1 92 ? 16.532 2.807 -35.528 1.00 91.94 92 GLN A O 1
ATOM 754 N N . PRO A 1 93 ? 14.375 2.278 -35.114 1.00 93.31 93 PRO A N 1
ATOM 755 C CA . PRO A 1 93 ? 14.657 1.761 -33.784 1.00 93.31 93 PRO A CA 1
ATOM 756 C C . PRO A 1 93 ? 15.553 0.514 -33.891 1.00 93.31 93 PRO A C 1
ATOM 758 O O . PRO A 1 93 ? 15.238 -0.397 -34.659 1.00 93.31 93 PRO A O 1
ATOM 761 N N . PRO A 1 94 ? 16.653 0.433 -33.126 1.00 95.06 94 PRO A N 1
ATOM 762 C CA . PRO A 1 94 ? 17.496 -0.756 -33.117 1.00 95.06 94 PRO A CA 1
ATOM 763 C C . PRO A 1 94 ? 16.749 -1.990 -32.609 1.00 95.06 94 PRO A C 1
ATOM 765 O O . PRO A 1 94 ? 15.916 -1.896 -31.705 1.00 95.06 94 PRO A O 1
ATOM 768 N N . GLU A 1 95 ? 17.119 -3.166 -33.117 1.00 94.25 95 GLU A N 1
ATOM 769 C CA . GLU A 1 95 ? 16.499 -4.439 -32.724 1.00 94.25 95 GLU A CA 1
ATOM 770 C C . GLU A 1 95 ? 16.602 -4.694 -31.212 1.00 94.25 95 GLU A C 1
ATOM 772 O O . GLU A 1 95 ? 15.648 -5.134 -30.576 1.00 94.25 95 GLU A O 1
ATOM 777 N N . SER A 1 96 ? 17.731 -4.344 -30.594 1.00 95.62 96 SER A N 1
ATOM 778 C CA . SER A 1 96 ? 17.934 -4.480 -29.148 1.00 95.62 96 SER A CA 1
ATOM 779 C C . SER A 1 96 ? 17.006 -3.583 -28.318 1.00 95.62 96 SER A C 1
ATOM 781 O O . SER A 1 96 ? 16.590 -3.981 -27.228 1.00 95.62 96 SER A O 1
ATOM 783 N N . LEU A 1 97 ? 16.634 -2.400 -28.827 1.00 95.31 97 LEU A N 1
ATOM 784 C CA . LEU A 1 97 ? 15.647 -1.522 -28.197 1.00 95.31 97 LEU A CA 1
ATOM 785 C C . LEU A 1 97 ? 14.252 -2.141 -28.288 1.00 95.31 97 LEU A C 1
ATOM 787 O O . LEU A 1 97 ? 13.551 -2.211 -27.280 1.00 95.31 97 LEU A O 1
ATOM 791 N N . ILE A 1 98 ? 13.861 -2.638 -29.464 1.00 95.56 98 ILE A N 1
ATOM 792 C CA . ILE A 1 98 ? 12.576 -3.326 -29.654 1.00 95.56 98 ILE A CA 1
ATOM 793 C C . ILE A 1 98 ? 12.487 -4.566 -28.758 1.00 95.56 98 ILE A C 1
ATOM 795 O O . ILE A 1 98 ? 11.487 -4.747 -28.060 1.00 95.56 98 ILE A O 1
ATOM 799 N N . ALA A 1 99 ? 13.547 -5.374 -28.699 1.00 94.50 99 ALA A N 1
ATOM 800 C CA . ALA A 1 99 ? 13.639 -6.532 -27.817 1.00 94.50 99 ALA A CA 1
ATOM 801 C C . ALA A 1 99 ? 13.520 -6.139 -26.335 1.00 94.50 99 ALA A C 1
ATOM 803 O O . ALA A 1 99 ? 12.793 -6.790 -25.582 1.00 94.50 99 ALA A O 1
ATOM 804 N N . TYR A 1 100 ? 14.168 -5.047 -25.914 1.00 95.25 100 TYR A N 1
ATOM 805 C CA . TYR A 1 100 ? 14.039 -4.521 -24.554 1.00 95.25 100 TYR A CA 1
ATOM 806 C C . TYR A 1 100 ? 12.601 -4.087 -24.234 1.00 95.25 100 TYR A C 1
ATOM 808 O O . TYR A 1 100 ? 12.053 -4.493 -23.208 1.00 95.25 100 TYR A O 1
ATOM 816 N N . ILE A 1 101 ? 11.959 -3.315 -25.119 1.00 95.12 101 ILE A N 1
ATOM 817 C CA . ILE A 1 101 ? 10.568 -2.865 -24.944 1.00 95.12 101 ILE A CA 1
ATOM 818 C C . ILE A 1 101 ? 9.631 -4.070 -24.858 1.00 95.12 101 ILE A C 1
ATOM 820 O O . ILE A 1 101 ? 8.798 -4.139 -23.950 1.00 95.12 101 ILE A O 1
ATOM 824 N N . ARG A 1 102 ? 9.789 -5.043 -25.763 1.00 94.06 102 ARG A N 1
ATOM 825 C CA . ARG A 1 102 ? 9.014 -6.287 -25.761 1.00 94.06 102 ARG A CA 1
ATOM 826 C C . ARG A 1 102 ? 9.162 -7.013 -24.433 1.00 94.06 102 ARG A C 1
ATOM 828 O O . ARG A 1 102 ? 8.157 -7.330 -23.801 1.00 94.06 102 ARG A O 1
ATOM 835 N N . LYS A 1 103 ? 10.398 -7.175 -23.956 1.00 94.44 103 LYS A N 1
ATOM 836 C CA . LYS A 1 103 ? 10.674 -7.867 -22.698 1.00 94.44 103 LYS A CA 1
ATOM 837 C C . LYS A 1 103 ? 10.037 -7.173 -21.496 1.00 94.44 103 LYS A C 1
ATOM 839 O O . LYS A 1 103 ? 9.425 -7.833 -20.660 1.00 94.44 103 LYS A O 1
ATOM 844 N N . VAL A 1 104 ? 10.125 -5.843 -21.424 1.00 93.81 104 VAL A N 1
ATOM 845 C CA . VAL A 1 104 ? 9.475 -5.052 -20.366 1.00 93.81 104 VAL A CA 1
ATOM 846 C C . VAL A 1 104 ? 7.952 -5.203 -20.418 1.00 93.81 104 VAL A C 1
ATOM 848 O O . VAL A 1 104 ? 7.319 -5.337 -19.369 1.00 93.81 104 VAL A O 1
ATOM 851 N N . ARG A 1 105 ? 7.347 -5.207 -21.612 1.00 91.62 105 ARG A N 1
ATOM 852 C CA . ARG A 1 105 ? 5.896 -5.384 -21.789 1.00 91.62 105 ARG A CA 1
ATOM 853 C C . ARG A 1 105 ? 5.425 -6.790 -21.403 1.00 91.62 105 ARG A C 1
ATOM 855 O O . ARG A 1 105 ? 4.415 -6.900 -20.715 1.00 91.62 105 ARG A O 1
ATOM 862 N N . GLU A 1 106 ? 6.164 -7.833 -21.780 1.00 92.25 106 GLU A N 1
ATOM 863 C CA . GLU A 1 106 ? 5.884 -9.234 -21.412 1.00 92.25 106 GLU A CA 1
ATOM 864 C C . GLU A 1 106 ? 5.972 -9.478 -19.902 1.00 92.25 106 GLU A C 1
ATOM 866 O O . GLU A 1 106 ? 5.184 -10.239 -19.339 1.00 92.25 106 GLU A O 1
ATOM 871 N N . LEU A 1 107 ? 6.942 -8.834 -19.247 1.00 93.50 107 LEU A N 1
ATOM 872 C CA . LEU A 1 107 ? 7.168 -8.934 -17.806 1.00 93.50 107 LEU A CA 1
ATOM 873 C C . LEU A 1 107 ? 6.294 -7.981 -16.983 1.00 93.50 107 LEU A C 1
ATOM 875 O O . LEU A 1 107 ? 6.298 -8.040 -15.754 1.00 93.50 107 LEU A O 1
ATOM 879 N N . SER A 1 108 ? 5.552 -7.086 -17.633 1.00 91.19 108 SER A N 1
ATOM 880 C CA . SER A 1 108 ? 4.618 -6.202 -16.948 1.00 91.19 108 SER A CA 1
ATOM 881 C C . SER A 1 108 ? 3.322 -6.940 -16.636 1.00 91.19 108 SER A C 1
ATOM 883 O O . SER A 1 108 ? 2.759 -7.635 -17.478 1.00 91.19 108 SER A O 1
ATOM 885 N N . LEU A 1 109 ? 2.805 -6.739 -15.424 1.00 89.31 109 LEU A N 1
ATOM 886 C CA . LEU A 1 109 ? 1.466 -7.209 -15.080 1.00 89.31 109 LEU A CA 1
ATOM 887 C C . LEU A 1 109 ? 0.414 -6.524 -15.956 1.00 89.31 109 LEU A C 1
ATOM 889 O O . LEU A 1 109 ? 0.547 -5.343 -16.292 1.00 89.31 109 LEU A O 1
ATOM 893 N N . ASP A 1 110 ? -0.648 -7.256 -16.275 1.00 86.00 110 ASP A N 1
ATOM 894 C CA . ASP A 1 110 ? -1.810 -6.726 -16.962 1.00 86.00 110 ASP A CA 1
ATOM 895 C C . ASP A 1 110 ? -2.453 -5.640 -16.099 1.00 86.00 110 ASP A C 1
ATOM 897 O O . ASP A 1 110 ? -2.853 -5.856 -14.952 1.00 86.00 110 ASP A O 1
ATOM 901 N N . ARG A 1 111 ? -2.510 -4.435 -16.663 1.00 82.06 111 ARG A N 1
ATOM 902 C CA . ARG A 1 111 ? -3.105 -3.257 -16.029 1.00 82.06 111 ARG A CA 1
ATOM 903 C C . ARG A 1 111 ? -4.496 -2.960 -16.570 1.00 82.06 111 ARG A C 1
ATOM 905 O O . ARG A 1 111 ? -5.081 -1.949 -16.180 1.00 82.06 111 ARG A O 1
ATOM 912 N N . LYS A 1 112 ? -5.025 -3.789 -17.478 1.00 81.94 112 LYS A N 1
ATOM 913 C CA . LYS A 1 112 ? -6.396 -3.657 -17.964 1.00 81.94 112 LYS A CA 1
ATOM 914 C C . LYS A 1 112 ? -7.341 -3.907 -16.797 1.00 81.94 112 LYS A C 1
ATOM 916 O O . LYS A 1 112 ? -7.516 -5.025 -16.327 1.00 81.94 112 LYS A O 1
ATOM 921 N N . PHE A 1 113 ? -7.952 -2.830 -16.328 1.00 76.56 113 PHE A N 1
ATOM 922 C CA . PHE A 1 113 ? -8.994 -2.880 -15.322 1.00 76.56 113 PHE A CA 1
ATOM 923 C C . PHE A 1 113 ? -10.339 -2.706 -16.011 1.00 76.56 113 PHE A C 1
ATOM 925 O O . PHE A 1 113 ? -10.618 -1.651 -16.580 1.00 76.56 113 PHE A O 1
ATOM 932 N N . ILE A 1 114 ? -11.163 -3.746 -15.957 1.00 75.88 114 ILE A N 1
ATOM 933 C CA . ILE A 1 114 ? -12.570 -3.662 -16.331 1.00 75.88 114 ILE A CA 1
ATOM 934 C C . ILE A 1 114 ? -13.337 -3.564 -15.012 1.00 75.88 114 ILE A C 1
ATOM 936 O O . ILE A 1 114 ? -13.349 -4.543 -14.256 1.00 75.88 114 ILE A O 1
ATOM 940 N N . PRO A 1 115 ? -13.927 -2.399 -14.687 1.00 70.19 115 PRO A N 1
ATOM 941 C CA . PRO A 1 115 ? -14.792 -2.288 -13.527 1.00 70.19 115 PRO A CA 1
ATOM 942 C C . PRO A 1 115 ? -15.911 -3.317 -13.667 1.00 70.19 115 PRO A C 1
ATOM 944 O O . PRO A 1 115 ? -16.516 -3.439 -14.731 1.00 70.19 115 PRO A O 1
ATOM 947 N N . LYS A 1 116 ? -16.192 -4.072 -12.607 1.00 72.19 116 LYS A N 1
ATOM 948 C CA . LYS A 1 116 ? -17.444 -4.828 -12.568 1.00 72.19 116 LYS A CA 1
ATOM 949 C C . LYS A 1 116 ? -18.579 -3.806 -12.501 1.00 72.19 116 LYS A C 1
ATOM 951 O O . LYS A 1 116 ? -18.476 -2.874 -11.704 1.00 72.19 116 LYS A O 1
ATOM 956 N N . ASP A 1 117 ? -19.644 -4.006 -13.277 1.00 66.25 117 ASP A N 1
ATOM 957 C CA . ASP A 1 117 ? -20.918 -3.290 -13.119 1.00 66.25 117 ASP A CA 1
ATOM 958 C C . ASP A 1 117 ? -21.563 -3.717 -11.796 1.00 66.25 117 ASP A C 1
ATOM 960 O O . ASP A 1 117 ? -22.505 -4.506 -11.736 1.00 66.25 117 ASP A O 1
ATOM 964 N N . LYS A 1 118 ? -20.964 -3.274 -10.696 1.00 73.44 118 LYS A N 1
ATOM 965 C CA . LYS A 1 118 ? -21.423 -3.527 -9.345 1.00 73.44 118 LYS A CA 1
ATOM 966 C C . LYS A 1 118 ? -21.611 -2.183 -8.673 1.00 73.44 118 LYS A C 1
ATOM 968 O O . LYS A 1 118 ? -20.654 -1.428 -8.506 1.00 73.44 118 LYS A O 1
ATOM 973 N N . GLU A 1 119 ? -22.843 -1.910 -8.266 1.00 81.25 119 GLU A N 1
ATOM 974 C CA . GLU A 1 119 ? -23.123 -0.794 -7.376 1.00 81.25 119 GLU A CA 1
ATOM 975 C C . GLU A 1 119 ? -22.425 -1.056 -6.039 1.00 81.25 119 GLU A C 1
ATOM 977 O O . GLU A 1 119 ? -22.721 -2.022 -5.330 1.00 81.25 119 GLU A O 1
ATOM 982 N N . LEU A 1 120 ? -21.424 -0.228 -5.740 1.00 85.00 120 LEU A N 1
ATOM 983 C CA . LEU A 1 120 ? -20.760 -0.246 -4.446 1.00 85.00 120 LEU A CA 1
ATOM 984 C C . LEU A 1 120 ? -21.711 0.319 -3.389 1.00 85.00 120 LEU A C 1
ATOM 986 O O . LEU A 1 120 ? -22.435 1.275 -3.679 1.00 85.00 120 LEU A O 1
ATOM 990 N N . PRO A 1 121 ? -21.672 -0.195 -2.152 1.00 86.88 121 PRO A N 1
ATOM 991 C CA . PRO A 1 121 ? -22.447 0.402 -1.082 1.00 86.88 121 PRO A CA 1
ATOM 992 C C . PRO A 1 121 ? -22.036 1.864 -0.850 1.00 86.88 121 PRO A C 1
ATOM 994 O O . PRO A 1 121 ? -20.844 2.187 -0.770 1.00 86.88 121 PRO A O 1
ATOM 997 N N . GLU A 1 122 ? -23.021 2.757 -0.738 1.00 87.44 122 GLU A N 1
ATOM 998 C CA . GLU A 1 122 ? -22.765 4.171 -0.467 1.00 87.44 122 GLU A CA 1
ATOM 999 C C . GLU A 1 122 ? -22.355 4.379 0.992 1.00 87.44 122 GLU A C 1
ATOM 1001 O O . GLU A 1 122 ? -23.062 3.990 1.922 1.00 87.44 122 GLU A O 1
ATOM 1006 N N . LEU A 1 123 ? -21.216 5.043 1.202 1.00 89.12 123 LEU A N 1
ATOM 1007 C CA . LEU A 1 123 ? -20.807 5.445 2.543 1.00 89.12 123 LEU A CA 1
ATOM 1008 C C . LEU A 1 123 ? -21.654 6.631 3.024 1.00 89.12 123 LEU A C 1
ATOM 1010 O O . LEU A 1 123 ? -21.750 7.641 2.314 1.00 89.12 123 LEU A O 1
ATOM 1014 N N . PRO A 1 124 ? -22.194 6.584 4.257 1.00 91.50 124 PRO A N 1
ATOM 1015 C CA . PRO A 1 124 ? -22.880 7.725 4.842 1.00 91.50 124 PRO A CA 1
ATOM 1016 C C . PRO A 1 124 ? -21.995 8.977 4.830 1.00 91.50 124 PRO A C 1
ATOM 1018 O O . PRO A 1 124 ? -20.810 8.929 5.170 1.00 91.50 124 PRO A O 1
ATOM 1021 N N . ARG A 1 125 ? -22.576 10.139 4.504 1.00 89.12 125 ARG A N 1
ATOM 1022 C CA . ARG A 1 125 ? -21.831 11.414 4.407 1.00 89.12 125 ARG A CA 1
ATOM 1023 C C . ARG A 1 125 ? -21.051 11.761 5.675 1.00 89.12 125 ARG A C 1
ATOM 1025 O O . ARG A 1 125 ? -19.985 12.360 5.588 1.00 89.12 125 ARG A O 1
ATOM 1032 N N . ILE A 1 126 ? -21.587 11.386 6.835 1.00 91.38 126 ILE A N 1
ATOM 1033 C CA . ILE A 1 126 ? -20.956 11.615 8.137 1.00 91.38 126 ILE A CA 1
ATOM 1034 C C . ILE A 1 126 ? -19.678 10.773 8.309 1.00 91.38 126 ILE A C 1
ATOM 1036 O O . ILE A 1 126 ? -18.702 11.256 8.871 1.00 91.38 126 ILE A O 1
ATOM 1040 N N . VAL A 1 127 ? -19.633 9.568 7.728 1.00 92.00 127 VAL A N 1
ATOM 1041 C CA . VAL A 1 127 ? -18.462 8.671 7.720 1.00 92.00 127 VAL A CA 1
ATOM 1042 C C . VAL A 1 127 ? -17.414 9.133 6.705 1.00 92.00 127 VAL A C 1
ATOM 1044 O O . VAL A 1 127 ? -16.215 9.081 6.975 1.00 92.00 127 VAL A O 1
ATOM 1047 N N . ALA A 1 128 ? -17.858 9.662 5.561 1.00 93.12 128 ALA A N 1
ATOM 1048 C CA . ALA A 1 128 ? -16.999 10.187 4.496 1.00 93.12 128 ALA A CA 1
ATOM 1049 C C . ALA A 1 128 ? -16.339 11.549 4.819 1.00 93.12 128 ALA A C 1
ATOM 1051 O O . ALA A 1 128 ? -15.682 12.144 3.959 1.00 93.12 128 ALA A O 1
ATOM 1052 N N . VAL A 1 129 ? -16.500 12.064 6.042 1.00 92.56 129 VAL A N 1
ATOM 1053 C CA . VAL A 1 129 ? -15.908 13.333 6.485 1.00 92.56 129 VAL A CA 1
ATOM 1054 C C . VAL A 1 129 ? -14.392 13.354 6.250 1.00 92.56 129 VAL A C 1
ATOM 1056 O O . VAL A 1 129 ? -13.683 12.406 6.577 1.00 92.56 129 VAL A O 1
ATOM 1059 N N . GLY A 1 130 ? -13.892 14.435 5.641 1.00 90.31 130 GLY A N 1
ATOM 1060 C CA . GLY A 1 130 ? -12.472 14.609 5.301 1.00 90.31 130 GLY A CA 1
ATOM 1061 C C . GLY A 1 130 ? -12.018 13.933 3.997 1.00 90.31 130 GLY A C 1
ATOM 1062 O O . GLY A 1 130 ? -10.916 14.210 3.519 1.00 90.31 130 GLY A O 1
ATOM 1063 N N . MET A 1 131 ? -12.852 13.101 3.362 1.00 94.56 131 MET A N 1
ATOM 1064 C CA . MET A 1 131 ? -12.485 12.396 2.130 1.00 94.56 131 MET A CA 1
ATOM 1065 C C . MET A 1 131 ? -12.816 13.208 0.866 1.00 94.56 131 MET A C 1
ATOM 1067 O O . MET A 1 131 ? -13.926 13.700 0.678 1.00 94.56 131 MET A O 1
ATOM 1071 N N . LYS A 1 132 ? -11.858 13.297 -0.065 1.00 94.81 132 LYS A N 1
ATOM 1072 C CA . LYS A 1 132 ? -12.109 13.766 -1.445 1.00 94.81 132 LYS A CA 1
ATOM 1073 C C . LYS A 1 132 ? -12.831 12.678 -2.261 1.00 94.81 132 LYS A C 1
ATOM 1075 O O . LYS A 1 132 ? -12.647 11.507 -1.938 1.00 94.81 132 LYS A O 1
ATOM 1080 N N . PRO A 1 133 ? -13.519 12.999 -3.378 1.00 94.31 133 PRO A N 1
ATOM 1081 C CA . PRO A 1 133 ? -14.230 12.001 -4.193 1.00 94.31 133 PRO A CA 1
ATOM 1082 C C . PRO A 1 133 ? -13.384 10.780 -4.584 1.00 94.31 133 PRO A C 1
ATOM 1084 O O . PRO A 1 133 ? -13.809 9.644 -4.404 1.00 94.31 133 PRO A O 1
ATOM 1087 N N . LYS A 1 134 ? -12.130 11.000 -5.007 1.00 93.06 134 LYS A N 1
ATOM 1088 C CA . LYS A 1 134 ? -11.176 9.912 -5.284 1.00 93.06 134 LYS A CA 1
ATOM 1089 C C . LYS A 1 134 ? -10.919 9.029 -4.055 1.00 93.06 134 LYS A C 1
ATOM 1091 O O . LYS A 1 134 ? -10.865 7.813 -4.177 1.00 93.06 134 LYS A O 1
ATOM 1096 N N . LYS A 1 135 ? -10.763 9.638 -2.874 1.00 93.75 135 LYS A N 1
ATOM 1097 C CA . LYS A 1 135 ? -10.514 8.911 -1.623 1.00 93.75 135 LYS A CA 1
ATOM 1098 C C . LYS A 1 135 ? -11.737 8.094 -1.202 1.00 93.75 135 LYS A C 1
ATOM 1100 O O . LYS A 1 135 ? -11.556 6.957 -0.791 1.00 93.75 135 LYS A O 1
ATOM 1105 N N . ILE A 1 136 ? -12.945 8.643 -1.357 1.00 94.25 136 ILE A N 1
ATOM 1106 C CA . ILE A 1 136 ? -14.202 7.916 -1.120 1.00 94.25 136 ILE A CA 1
ATOM 1107 C C . ILE A 1 136 ? -14.253 6.681 -2.020 1.00 94.25 136 ILE A C 1
ATOM 1109 O O . ILE A 1 136 ? -14.447 5.580 -1.523 1.00 94.25 136 ILE A O 1
ATOM 1113 N N . HIS A 1 137 ? -13.994 6.842 -3.321 1.00 92.00 137 HIS A N 1
ATOM 1114 C CA . HIS A 1 137 ? -13.984 5.723 -4.263 1.00 92.00 137 HIS A CA 1
ATOM 1115 C C . HIS A 1 137 ? -12.965 4.633 -3.887 1.00 92.00 137 HIS A C 1
ATOM 1117 O O . HIS A 1 137 ? -13.321 3.456 -3.858 1.00 92.00 137 HIS A O 1
ATOM 1123 N N . GLU A 1 138 ? -11.723 5.011 -3.557 1.00 93.44 138 GLU A N 1
ATOM 1124 C CA . GLU A 1 138 ? -10.686 4.068 -3.103 1.00 93.44 138 GLU A CA 1
ATOM 1125 C C . GLU A 1 138 ? -11.125 3.297 -1.849 1.00 93.44 138 GLU A C 1
ATOM 1127 O O . GLU A 1 138 ? -11.026 2.072 -1.810 1.00 93.44 138 GLU A O 1
ATOM 1132 N N . VAL A 1 139 ? -11.629 4.011 -0.837 1.00 95.31 139 VAL A N 1
ATOM 1133 C CA . VAL A 1 139 ? -12.040 3.425 0.444 1.00 95.31 139 VAL A CA 1
ATOM 1134 C C . VAL A 1 139 ? -13.260 2.522 0.275 1.00 95.31 139 VAL A C 1
ATOM 1136 O O . VAL A 1 139 ? -13.224 1.398 0.765 1.00 95.31 139 VAL A O 1
ATOM 1139 N N . CYS A 1 140 ? -14.303 2.954 -0.444 1.00 94.12 140 CYS A N 1
ATOM 1140 C CA . CYS A 1 140 ? -15.484 2.128 -0.716 1.00 94.12 140 CYS A CA 1
ATOM 1141 C C . CYS A 1 140 ? -15.108 0.842 -1.451 1.00 94.12 140 CYS A C 1
ATOM 1143 O O . CYS A 1 140 ? -15.504 -0.241 -1.030 1.00 94.12 140 CYS A O 1
ATOM 1145 N N . SER A 1 141 ? -14.326 0.962 -2.528 1.00 93.12 141 SER A N 1
ATOM 1146 C CA . SER A 1 141 ? -13.945 -0.187 -3.354 1.00 93.12 141 SER A CA 1
ATOM 1147 C C . SER A 1 141 ? -13.151 -1.207 -2.544 1.00 93.12 141 SER A C 1
ATOM 1149 O O . SER A 1 141 ? -13.388 -2.409 -2.640 1.00 93.12 141 SER A O 1
ATOM 1151 N N . PHE A 1 142 ? -12.218 -0.731 -1.718 1.00 95.31 142 PHE A N 1
ATOM 1152 C CA . PHE A 1 142 ? -11.392 -1.618 -0.917 1.00 95.31 142 PHE A CA 1
ATOM 1153 C C . PHE A 1 142 ? -12.145 -2.214 0.276 1.00 95.31 142 PHE A C 1
ATOM 1155 O O . PHE A 1 142 ? -11.987 -3.400 0.545 1.00 95.31 142 PHE A O 1
ATOM 1162 N N . ALA A 1 143 ? -12.996 -1.437 0.955 1.00 96.19 143 ALA A N 1
ATOM 1163 C CA . ALA A 1 143 ? -13.839 -1.929 2.046 1.00 96.19 143 ALA A CA 1
ATOM 1164 C C . ALA A 1 143 ? -14.799 -3.035 1.571 1.00 96.19 143 ALA A C 1
ATOM 1166 O O . ALA A 1 143 ? -14.916 -4.078 2.220 1.00 96.19 143 ALA A O 1
ATOM 1167 N N . ASP A 1 144 ? -15.423 -2.843 0.405 1.00 94.50 144 ASP A N 1
ATOM 1168 C CA . ASP A 1 144 ? -16.273 -3.848 -0.238 1.00 94.50 144 ASP A CA 1
ATOM 1169 C C . ASP A 1 144 ? -15.472 -5.102 -0.621 1.00 94.50 144 ASP A C 1
ATOM 1171 O O . ASP A 1 144 ? -15.883 -6.225 -0.313 1.00 94.50 144 ASP A O 1
ATOM 1175 N N . TYR A 1 145 ? -14.284 -4.921 -1.208 1.00 93.94 145 TYR A N 1
ATOM 1176 C CA . TYR A 1 145 ? -13.387 -6.021 -1.559 1.00 93.94 145 TYR A CA 1
ATOM 1177 C C . TYR A 1 145 ? -12.988 -6.869 -0.343 1.00 93.94 145 TYR A C 1
ATOM 1179 O O . TYR A 1 145 ? -13.156 -8.087 -0.371 1.00 93.94 145 TYR A O 1
ATOM 1187 N N . VAL A 1 146 ? -12.493 -6.262 0.743 1.00 96.06 146 VAL A N 1
ATOM 1188 C CA . VAL A 1 146 ? -12.032 -7.028 1.919 1.00 96.06 146 VAL A CA 1
ATOM 1189 C C . VAL A 1 146 ? -13.192 -7.688 2.670 1.00 96.06 146 VAL A C 1
ATOM 1191 O O . VAL A 1 146 ? -13.035 -8.773 3.232 1.00 96.06 146 VAL A O 1
ATOM 1194 N N . THR A 1 147 ? -14.384 -7.086 2.625 1.00 94.75 147 THR A N 1
ATOM 1195 C CA . THR A 1 147 ? -15.619 -7.668 3.172 1.00 94.75 147 THR A CA 1
ATOM 1196 C C . THR A 1 147 ? -16.040 -8.914 2.389 1.00 94.75 147 THR A C 1
ATOM 1198 O O . THR A 1 147 ? -16.388 -9.935 2.992 1.00 94.75 147 THR A O 1
ATOM 1201 N N . GLN A 1 148 ? -15.980 -8.863 1.057 1.00 92.62 148 GLN A N 1
ATOM 1202 C CA . GLN A 1 148 ? -16.228 -10.028 0.203 1.00 92.62 148 GLN A CA 1
ATOM 1203 C C . GLN A 1 148 ? -15.171 -11.102 0.405 1.00 92.62 148 GLN A C 1
ATOM 1205 O O . GLN A 1 148 ? -15.526 -12.251 0.636 1.00 92.62 148 GLN A O 1
ATOM 1210 N N . LEU A 1 149 ? -13.893 -10.723 0.413 1.00 93.06 149 LEU A N 1
ATOM 1211 C CA . LEU A 1 149 ? -12.790 -11.650 0.638 1.00 93.06 149 LEU A CA 1
ATOM 1212 C C . LEU A 1 149 ? -12.950 -12.395 1.969 1.00 93.06 149 LEU A C 1
ATOM 1214 O O . LEU A 1 149 ? -12.803 -13.611 2.019 1.00 93.06 149 LEU A O 1
ATOM 1218 N N . SER A 1 150 ? -13.310 -11.684 3.040 1.00 94.56 150 SER A N 1
ATOM 1219 C CA . SER A 1 150 ? -13.612 -12.290 4.342 1.00 94.56 150 SER A CA 1
ATOM 1220 C C . SER A 1 150 ? -14.775 -13.290 4.266 1.00 94.56 150 SER A C 1
ATOM 1222 O O . SER A 1 150 ? -14.696 -14.388 4.821 1.00 94.56 150 SER A O 1
ATOM 1224 N N . SER A 1 151 ? -15.831 -12.952 3.520 1.00 93.38 151 SER A N 1
ATOM 1225 C CA . SER A 1 151 ? -16.990 -13.831 3.312 1.00 93.38 151 SER A CA 1
ATOM 1226 C C . SER A 1 151 ? -16.626 -15.080 2.497 1.00 93.38 151 SER A C 1
ATOM 1228 O O . SER A 1 151 ? -17.032 -16.188 2.849 1.00 93.38 151 SER A O 1
ATOM 1230 N N . ASP A 1 152 ? -15.805 -14.923 1.458 1.00 92.06 152 ASP A N 1
ATOM 1231 C CA . ASP A 1 152 ? -15.303 -16.016 0.625 1.00 92.06 152 ASP A CA 1
ATOM 1232 C C . ASP A 1 152 ? -14.408 -16.970 1.422 1.00 92.06 152 ASP A C 1
ATOM 1234 O O . ASP A 1 152 ? -14.541 -18.189 1.296 1.00 92.06 152 ASP A O 1
ATOM 1238 N N . ILE A 1 153 ? -13.533 -16.431 2.277 1.00 91.12 153 ILE A N 1
ATOM 1239 C CA . ILE A 1 153 ? -12.694 -17.217 3.191 1.00 91.12 153 ILE A CA 1
ATOM 1240 C C . ILE A 1 153 ? -13.573 -18.021 4.149 1.00 91.12 153 ILE A C 1
ATOM 1242 O O . ILE A 1 153 ? -13.383 -19.232 4.272 1.00 91.12 153 ILE A O 1
ATOM 1246 N N . LYS A 1 154 ? -14.577 -17.383 4.767 1.00 91.38 154 LYS A N 1
ATOM 1247 C CA . LYS A 1 154 ? -15.534 -18.060 5.654 1.00 91.38 154 LYS A CA 1
ATOM 1248 C C . LYS A 1 154 ? -16.243 -19.213 4.938 1.00 91.38 154 LYS A C 1
ATOM 1250 O O . LYS A 1 154 ? -16.395 -20.280 5.529 1.00 91.38 154 LYS A O 1
ATOM 1255 N N . GLY A 1 155 ? -16.650 -19.015 3.682 1.00 89.56 155 GLY A N 1
ATOM 1256 C CA . GLY A 1 155 ? -17.340 -20.027 2.878 1.00 89.56 155 GLY A CA 1
ATOM 1257 C C . GLY A 1 155 ? -16.453 -21.177 2.383 1.00 89.56 155 GLY A C 1
ATOM 1258 O O . GLY A 1 155 ? -16.934 -22.302 2.289 1.00 89.56 155 GLY A O 1
ATOM 1259 N N . GLN A 1 156 ? -15.179 -20.920 2.065 1.00 86.88 156 GLN A N 1
ATOM 1260 C CA . GLN A 1 156 ? -14.280 -21.913 1.449 1.00 86.88 156 GLN A CA 1
ATOM 1261 C C . GLN A 1 156 ? -13.368 -22.628 2.451 1.00 86.88 156 GLN A C 1
ATOM 1263 O O . GLN A 1 156 ? -13.160 -23.832 2.340 1.00 86.88 156 GLN A O 1
ATOM 1268 N N . LEU A 1 157 ? -12.795 -21.888 3.400 1.00 82.62 157 LEU A N 1
ATOM 1269 C CA . LEU A 1 157 ? -11.785 -22.389 4.341 1.00 82.62 157 LEU A CA 1
ATOM 1270 C C . LEU A 1 157 ? -12.348 -22.608 5.750 1.00 82.62 157 LEU A C 1
ATOM 1272 O O . LEU A 1 157 ? -11.716 -23.269 6.572 1.00 82.62 157 LEU A O 1
ATOM 1276 N N . GLY A 1 158 ? -13.542 -22.077 6.021 1.00 79.62 158 GLY A N 1
ATOM 1277 C CA . GLY A 1 158 ? -14.151 -22.093 7.342 1.00 79.62 158 GLY A CA 1
ATOM 1278 C C . GLY A 1 158 ? -13.502 -21.088 8.298 1.00 79.62 158 GLY A C 1
ATOM 1279 O O . GLY A 1 158 ? -12.331 -20.732 8.198 1.00 79.62 158 GLY A O 1
ATOM 1280 N N . GLY A 1 159 ? -14.283 -20.635 9.278 1.00 82.25 159 GLY A N 1
ATOM 1281 C CA . GLY A 1 159 ? -13.846 -19.625 10.240 1.00 82.25 159 GLY A CA 1
ATOM 1282 C C . GLY A 1 159 ? -14.056 -18.199 9.736 1.00 82.25 159 GLY A C 1
ATOM 1283 O O . GLY A 1 159 ? -13.614 -17.810 8.662 1.00 82.25 159 GLY A O 1
ATOM 1284 N N . GLU A 1 160 ? -14.760 -17.415 10.540 1.00 89.94 160 GLU A N 1
ATOM 1285 C CA . GLU A 1 160 ? -15.027 -16.009 10.266 1.00 89.94 160 GLU A CA 1
ATOM 1286 C C . GLU A 1 160 ? -13.847 -15.146 10.701 1.00 89.94 160 GLU A C 1
ATOM 1288 O O . GLU A 1 160 ? -13.328 -15.332 11.802 1.00 89.94 160 GLU A O 1
ATOM 1293 N N . ILE A 1 161 ? -13.439 -14.203 9.848 1.00 94.12 161 ILE A N 1
ATOM 1294 C CA . ILE A 1 161 ? -12.493 -13.158 10.240 1.00 94.12 161 ILE A CA 1
ATOM 1295 C C . ILE A 1 161 ? -13.160 -12.299 11.310 1.00 94.12 161 ILE A C 1
ATOM 1297 O O . ILE A 1 161 ? -14.191 -11.673 11.059 1.00 94.12 161 ILE A O 1
ATOM 1301 N N . THR A 1 162 ? -12.567 -12.281 12.498 1.00 92.44 162 THR A N 1
ATOM 1302 C CA . THR A 1 162 ? -13.078 -11.549 13.654 1.00 92.44 162 THR A CA 1
ATOM 1303 C C . THR A 1 162 ? -12.665 -10.085 13.616 1.00 92.44 162 THR A C 1
ATOM 1305 O O . THR A 1 162 ? -13.476 -9.234 13.963 1.00 92.44 162 THR A O 1
ATOM 1308 N N . HIS A 1 163 ? -11.441 -9.780 13.164 1.00 94.50 163 HIS A N 1
ATOM 1309 C CA . HIS A 1 163 ? -10.930 -8.408 13.112 1.00 94.50 163 HIS A CA 1
ATOM 1310 C C . HIS A 1 163 ? -10.130 -8.121 11.839 1.00 94.50 163 HIS A C 1
ATOM 1312 O O . HIS A 1 163 ? -9.427 -8.979 11.301 1.00 94.50 163 HIS A O 1
ATOM 1318 N N . PHE A 1 164 ? -10.201 -6.867 11.404 1.00 97.06 164 PHE A N 1
ATOM 1319 C CA . PHE A 1 164 ? -9.419 -6.302 10.312 1.00 97.06 164 PHE A CA 1
ATOM 1320 C C . PHE A 1 164 ? -8.339 -5.406 10.913 1.00 97.06 164 PHE A C 1
ATOM 1322 O O . PHE A 1 164 ? -8.654 -4.438 11.599 1.00 97.06 164 PHE A O 1
ATOM 1329 N N . VAL A 1 165 ? -7.071 -5.727 10.686 1.00 95.94 165 VAL A N 1
ATOM 1330 C CA . VAL A 1 165 ? -5.941 -4.978 11.243 1.00 95.94 165 VAL A CA 1
ATOM 1331 C C . VAL A 1 165 ? -5.420 -4.022 10.174 1.00 95.94 165 VAL A C 1
ATOM 1333 O O . VAL A 1 165 ? -4.806 -4.468 9.208 1.00 95.94 165 VAL A O 1
ATOM 1336 N N . ASP A 1 166 ? -5.706 -2.726 10.317 1.00 95.81 166 ASP A N 1
ATOM 1337 C CA . ASP A 1 166 ? -5.339 -1.683 9.352 1.00 95.81 166 ASP A CA 1
ATOM 1338 C C . ASP A 1 166 ? -3.933 -1.148 9.639 1.00 95.81 166 ASP A C 1
ATOM 1340 O O . ASP A 1 166 ? -3.700 -0.426 10.614 1.00 95.81 166 ASP A O 1
ATOM 1344 N N . PHE A 1 167 ? -2.977 -1.534 8.796 1.00 93.25 167 PHE A N 1
ATOM 1345 C CA . PHE A 1 167 ? -1.574 -1.170 8.937 1.00 93.25 167 PHE A CA 1
ATOM 1346 C C . PHE A 1 167 ? -1.277 0.199 8.343 1.00 93.25 167 PHE A C 1
ATOM 1348 O O . PHE A 1 167 ? -1.454 0.422 7.143 1.00 93.25 167 PHE A O 1
ATOM 1355 N N . GLY A 1 168 ? -0.725 1.089 9.171 1.00 90.56 168 GLY A N 1
ATOM 1356 C CA . GLY A 1 168 ? -0.466 2.471 8.771 1.00 90.56 168 GLY A CA 1
ATOM 1357 C C . GLY A 1 168 ? -1.770 3.213 8.504 1.00 90.56 168 GLY A C 1
ATOM 1358 O O . GLY A 1 168 ? -1.897 3.890 7.485 1.00 90.56 168 GLY A O 1
ATOM 1359 N N . SER A 1 169 ? -2.737 3.040 9.408 1.00 91.19 169 SER A N 1
ATOM 1360 C CA . SER A 1 169 ? -4.112 3.534 9.258 1.00 91.19 169 SER A CA 1
ATOM 1361 C C . SER A 1 169 ? -4.211 5.053 9.041 1.00 91.19 169 SER A C 1
ATOM 1363 O O . SER A 1 169 ? -5.207 5.544 8.499 1.00 91.19 169 SER A O 1
ATOM 1365 N N . GLY A 1 170 ? -3.186 5.835 9.407 1.00 91.69 170 GLY A N 1
ATOM 1366 C CA . GLY A 1 170 ? -3.139 7.274 9.178 1.00 91.69 170 GLY A CA 1
ATOM 1367 C C . GLY A 1 170 ? -4.306 7.989 9.858 1.00 91.69 170 GLY A C 1
ATOM 1368 O O . GLY A 1 170 ? -4.455 7.952 11.072 1.00 91.69 170 GLY A O 1
ATOM 1369 N N . GLN A 1 171 ? -5.158 8.644 9.065 1.00 92.50 171 GLN A N 1
ATOM 1370 C CA . GLN A 1 171 ? -6.386 9.301 9.547 1.00 92.50 171 GLN A CA 1
ATOM 1371 C C . GLN A 1 171 ? -7.587 8.341 9.685 1.00 92.50 171 GLN A C 1
ATOM 1373 O O . GLN A 1 171 ? -8.720 8.795 9.865 1.00 92.50 171 GLN A O 1
ATOM 1378 N N . ASN A 1 172 ? -7.351 7.033 9.553 1.00 94.81 172 ASN A N 1
ATOM 1379 C CA . ASN A 1 172 ? -8.303 5.937 9.723 1.00 94.81 172 ASN A CA 1
ATOM 1380 C C . ASN A 1 172 ? -9.561 6.014 8.836 1.00 94.81 172 ASN A C 1
ATOM 1382 O O . ASN A 1 172 ? -10.672 5.691 9.252 1.00 94.81 172 ASN A O 1
ATOM 1386 N N . TYR A 1 173 ? -9.410 6.464 7.587 1.00 96.06 173 TYR A N 1
ATOM 1387 C CA . TYR A 1 173 ? -10.527 6.528 6.636 1.00 96.06 173 TYR A CA 1
ATOM 1388 C C . TYR A 1 173 ? -11.099 5.143 6.309 1.00 96.06 173 TYR A C 1
ATOM 1390 O O . TYR A 1 173 ? -12.318 4.982 6.274 1.00 96.06 173 TYR A O 1
ATOM 1398 N N . LEU A 1 174 ? -10.223 4.158 6.077 1.00 96.69 174 LEU A N 1
ATOM 1399 C CA . LEU A 1 174 ? -10.630 2.782 5.805 1.00 96.69 174 LEU A CA 1
ATOM 1400 C C . LEU A 1 174 ? -11.274 2.148 7.036 1.00 96.69 174 LEU A C 1
ATOM 1402 O O . LEU A 1 174 ? -12.367 1.597 6.923 1.00 96.69 174 LEU A O 1
ATOM 1406 N N . GLY A 1 175 ? -10.636 2.251 8.204 1.00 96.06 175 GLY A N 1
ATOM 1407 C CA . GLY A 1 175 ? -11.177 1.651 9.416 1.00 96.06 175 GLY A CA 1
ATOM 1408 C C . GLY A 1 175 ? -12.523 2.235 9.833 1.00 96.06 175 GLY A C 1
ATOM 1409 O O . GLY A 1 175 ? -13.427 1.470 10.158 1.00 96.06 175 GLY A O 1
ATOM 1410 N N . ARG A 1 176 ? -12.729 3.556 9.710 1.00 95.38 176 ARG A N 1
ATOM 1411 C CA . ARG A 1 176 ? -14.065 4.154 9.894 1.00 95.38 176 ARG A CA 1
ATOM 1412 C C . ARG A 1 176 ? -15.106 3.594 8.934 1.00 95.38 176 ARG A C 1
ATOM 1414 O O . ARG A 1 176 ? -16.220 3.303 9.361 1.00 95.38 176 ARG A O 1
ATOM 1421 N N . ALA A 1 177 ? -14.762 3.474 7.650 1.00 96.44 177 ALA A N 1
ATOM 1422 C CA . ALA A 1 177 ? -15.669 2.924 6.649 1.00 96.44 177 ALA A CA 1
ATOM 1423 C C . ALA A 1 177 ? -16.047 1.477 6.990 1.00 96.44 177 ALA A C 1
ATOM 1425 O O . ALA A 1 177 ? -17.229 1.160 7.028 1.00 96.44 177 ALA A O 1
ATOM 1426 N N . LEU A 1 178 ? -15.063 0.634 7.311 1.00 96.75 178 LEU A N 1
ATOM 1427 C CA . LEU A 1 178 ? -15.273 -0.765 7.688 1.00 96.75 178 LEU A CA 1
ATOM 1428 C C . LEU A 1 178 ? -16.075 -0.927 8.985 1.00 96.75 178 LEU A C 1
ATOM 1430 O O . LEU A 1 178 ? -16.891 -1.840 9.072 1.00 96.75 178 LEU A O 1
ATOM 1434 N N . ALA A 1 179 ? -15.865 -0.064 9.980 1.00 95.44 179 ALA A N 1
ATOM 1435 C CA . ALA A 1 179 ? -16.589 -0.124 11.249 1.00 95.44 179 ALA A CA 1
ATOM 1436 C C . ALA A 1 179 ? -18.020 0.431 11.171 1.00 95.44 179 ALA A C 1
ATOM 1438 O O . ALA A 1 179 ? -18.841 0.137 12.035 1.00 95.44 179 ALA A O 1
ATOM 1439 N N . SER A 1 180 ? -18.337 1.222 10.149 1.00 94.25 180 SER A N 1
ATOM 1440 C CA . SER A 1 180 ? -19.673 1.790 9.975 1.00 94.25 180 SER A CA 1
ATOM 1441 C C . SER A 1 180 ? -20.569 0.894 9.123 1.00 94.25 180 SER A C 1
ATOM 1443 O O . SER A 1 180 ? -20.108 -0.021 8.433 1.00 94.25 180 SER A O 1
ATOM 1445 N N . GLU A 1 181 ? -21.868 1.195 9.120 1.00 90.81 181 GLU A N 1
ATOM 1446 C CA . GLU A 1 181 ? -22.768 0.646 8.111 1.00 90.81 181 GLU A CA 1
ATOM 1447 C C . GLU A 1 181 ? -22.272 1.006 6.696 1.00 90.81 181 GLU A C 1
ATOM 1449 O O . GLU A 1 181 ? -21.804 2.129 6.470 1.00 90.81 181 GLU A O 1
ATOM 1454 N N . PRO A 1 182 ? -22.366 0.071 5.734 1.00 92.00 182 PRO A N 1
ATOM 1455 C CA . PRO A 1 182 ? -23.033 -1.234 5.838 1.00 92.00 182 PRO A CA 1
ATOM 1456 C C . PRO A 1 182 ? -22.119 -2.399 6.263 1.00 92.00 182 PRO A C 1
ATOM 1458 O O . PRO A 1 182 ? -22.582 -3.535 6.336 1.00 92.00 182 PRO A O 1
ATOM 1461 N N . TYR A 1 183 ? -20.830 -2.157 6.514 1.00 94.31 183 TYR A N 1
ATOM 1462 C CA . TYR A 1 183 ? -19.846 -3.231 6.686 1.00 94.31 183 TYR A CA 1
ATOM 1463 C C . TYR A 1 183 ? -19.782 -3.790 8.113 1.00 94.31 183 TYR A C 1
ATOM 1465 O O . TYR A 1 183 ? -19.579 -4.995 8.264 1.00 94.31 183 TYR A O 1
ATOM 1473 N N . ASN A 1 184 ? -19.963 -2.944 9.137 1.00 93.81 184 ASN A N 1
ATOM 1474 C CA . ASN A 1 184 ? -20.037 -3.319 10.558 1.00 93.81 184 ASN A CA 1
ATOM 1475 C C . ASN A 1 184 ? -18.930 -4.292 11.021 1.00 93.81 184 ASN A C 1
ATOM 1477 O O . ASN A 1 184 ? -19.193 -5.308 11.663 1.00 93.81 184 ASN A O 1
ATOM 1481 N N . ARG A 1 185 ? -17.672 -4.010 10.669 1.00 94.81 185 ARG A N 1
ATOM 1482 C CA . ARG A 1 185 ? -16.506 -4.838 11.016 1.00 94.81 185 ARG A CA 1
ATOM 1483 C C . ARG A 1 185 ? -15.780 -4.323 12.258 1.00 94.81 185 ARG A C 1
ATOM 1485 O O . ARG A 1 185 ? -15.769 -3.126 12.535 1.00 94.81 185 ARG A O 1
ATOM 1492 N N . HIS A 1 186 ? -15.119 -5.222 12.987 1.00 94.44 186 HIS A N 1
ATOM 1493 C CA . HIS A 1 186 ? -14.179 -4.836 14.039 1.00 94.44 186 HIS A CA 1
ATOM 1494 C C . HIS A 1 186 ? -12.821 -4.520 13.417 1.00 94.44 186 HIS A C 1
ATOM 1496 O O . HIS A 1 186 ? -12.227 -5.362 12.739 1.00 94.44 186 HIS A O 1
ATOM 1502 N N . VAL A 1 187 ? -12.345 -3.299 13.628 1.00 95.94 187 VAL A N 1
ATOM 1503 C CA . VAL A 1 187 ? -11.111 -2.785 13.046 1.00 95.94 187 VAL A CA 1
ATOM 1504 C C . VAL A 1 187 ? -10.119 -2.440 14.140 1.00 95.94 187 VAL A C 1
ATOM 1506 O O . VAL A 1 187 ? -10.449 -1.766 15.114 1.00 95.94 187 VAL A O 1
ATOM 1509 N N . VAL A 1 188 ? -8.881 -2.867 13.935 1.00 95.31 188 VAL A N 1
ATOM 1510 C CA . VAL A 1 188 ? -7.729 -2.538 14.765 1.00 95.31 188 VAL A CA 1
ATOM 1511 C C . VAL A 1 188 ? -6.821 -1.632 13.943 1.00 95.31 188 VAL A C 1
ATOM 1513 O O . VAL A 1 188 ? -6.129 -2.086 13.035 1.00 95.31 188 VAL A O 1
ATOM 1516 N N . ALA A 1 189 ? -6.872 -0.336 14.221 1.00 95.25 189 ALA A N 1
ATOM 1517 C CA . ALA A 1 189 ? -6.100 0.689 13.538 1.00 95.25 189 ALA A CA 1
ATOM 1518 C C . ALA A 1 189 ? -4.703 0.792 14.165 1.00 95.25 189 ALA A C 1
ATOM 1520 O O . ALA A 1 189 ? -4.553 1.277 15.290 1.00 95.25 189 ALA A O 1
ATOM 1521 N N . VAL A 1 190 ? -3.681 0.339 13.432 1.00 93.94 190 VAL A N 1
ATOM 1522 C CA . VAL A 1 190 ? -2.277 0.402 13.861 1.00 93.94 190 VAL A CA 1
ATOM 1523 C C . VAL A 1 190 ? -1.602 1.586 13.179 1.00 93.94 190 VAL A C 1
ATOM 1525 O O . VAL A 1 190 ? -1.546 1.670 11.948 1.00 93.94 190 VAL A O 1
ATOM 1528 N N . GLU A 1 191 ? -1.090 2.525 13.968 1.00 92.38 191 GLU A N 1
ATOM 1529 C CA . GLU A 1 191 ? -0.430 3.732 13.468 1.00 92.38 191 GLU A CA 1
ATOM 1530 C C . GLU A 1 191 ? 0.723 4.132 14.391 1.00 92.38 191 GLU A C 1
ATOM 1532 O O . GLU A 1 191 ? 0.589 4.149 15.610 1.00 92.38 191 GLU A O 1
ATOM 1537 N N . GLY A 1 192 ? 1.865 4.472 13.790 1.00 87.44 192 GLY A N 1
ATOM 1538 C CA . GLY A 1 192 ? 3.088 4.800 14.523 1.00 87.44 192 GLY A CA 1
ATOM 1539 C C . GLY A 1 192 ? 3.320 6.298 14.737 1.00 87.44 192 GLY A C 1
ATOM 1540 O O . GLY A 1 192 ? 4.373 6.670 15.256 1.00 87.44 192 GLY A O 1
ATOM 1541 N N . ARG A 1 193 ? 2.422 7.174 14.265 1.00 86.50 193 ARG A N 1
ATOM 1542 C CA . ARG A 1 193 ? 2.530 8.634 14.405 1.00 86.50 193 ARG A CA 1
ATOM 1543 C C . ARG A 1 193 ? 1.342 9.205 15.174 1.00 86.50 193 ARG A C 1
ATOM 1545 O O . ARG A 1 193 ? 0.225 9.234 14.667 1.00 86.50 193 ARG A O 1
ATOM 1552 N N . ASP A 1 194 ? 1.614 9.798 16.331 1.00 86.81 194 ASP A N 1
ATOM 1553 C CA . ASP A 1 194 ? 0.566 10.302 17.230 1.00 86.81 194 ASP A CA 1
ATOM 1554 C C . ASP A 1 194 ? -0.353 11.346 16.583 1.00 86.81 194 ASP A C 1
ATOM 1556 O O . ASP A 1 194 ? -1.565 11.285 16.750 1.00 86.81 194 ASP A O 1
ATOM 1560 N N . HIS A 1 195 ? 0.184 12.267 15.772 1.00 86.94 195 HIS A N 1
ATOM 1561 C CA . HIS A 1 195 ? -0.643 13.289 15.110 1.00 86.94 195 HIS A CA 1
ATOM 1562 C C . HIS A 1 195 ? -1.673 12.695 14.136 1.00 86.94 195 HIS A C 1
ATOM 1564 O O . HIS A 1 195 ? -2.754 13.264 13.965 1.00 86.94 195 HIS A O 1
ATOM 1570 N N . ASN A 1 196 ? -1.349 11.564 13.500 1.00 89.69 196 ASN A N 1
ATOM 1571 C CA . ASN A 1 196 ? -2.278 10.848 12.632 1.00 89.69 196 ASN A CA 1
ATOM 1572 C C . ASN A 1 196 ? -3.404 10.240 13.470 1.00 89.69 196 ASN A C 1
ATOM 1574 O O . ASN A 1 196 ? -4.571 10.464 13.157 1.00 89.69 196 ASN A O 1
ATOM 1578 N N . VAL A 1 197 ? -3.053 9.580 14.579 1.00 89.56 197 VAL A N 1
ATOM 1579 C CA . VAL A 1 197 ? -4.013 9.001 15.531 1.00 89.56 197 VAL A CA 1
ATOM 1580 C C . VAL A 1 197 ? -4.932 10.075 16.112 1.00 89.56 197 VAL A C 1
ATOM 1582 O O . VAL A 1 197 ? -6.147 9.899 16.113 1.00 89.56 197 VAL A O 1
ATOM 1585 N N . SER A 1 198 ? -4.396 11.214 16.559 1.00 88.00 198 SER A N 1
ATOM 1586 C CA . SER A 1 198 ? -5.206 12.331 17.066 1.00 88.00 198 SER A CA 1
ATOM 1587 C C . SER A 1 198 ? -6.183 12.844 16.008 1.00 88.00 198 SER A C 1
ATOM 1589 O O . SER A 1 198 ? -7.376 12.963 16.282 1.00 88.00 198 SER A O 1
ATOM 1591 N N . SER A 1 199 ? -5.702 13.067 14.779 1.00 88.94 199 SER A N 1
ATOM 1592 C CA . SER A 1 199 ? -6.550 13.500 13.659 1.00 88.94 199 SER A CA 1
ATOM 1593 C C . SER A 1 199 ? -7.639 12.471 13.336 1.00 88.94 199 SER A C 1
ATOM 1595 O O . SER A 1 199 ? -8.769 12.834 13.018 1.00 88.94 199 SER A O 1
ATOM 1597 N N . ALA A 1 200 ? -7.313 11.179 13.420 1.00 91.81 200 ALA A N 1
ATOM 1598 C CA . ALA A 1 200 ? -8.257 10.093 13.200 1.00 91.81 200 ALA A CA 1
ATOM 1599 C C . ALA A 1 200 ? -9.367 10.097 14.261 1.00 91.81 200 ALA A C 1
ATOM 1601 O O . ALA A 1 200 ? -10.541 10.139 13.907 1.00 91.81 200 ALA A O 1
ATOM 1602 N N . LYS A 1 201 ? -9.007 10.176 15.549 1.00 90.88 201 LYS A N 1
ATOM 1603 C CA . LYS A 1 201 ? -9.961 10.245 16.669 1.00 90.88 201 LYS A CA 1
ATOM 1604 C C . LYS A 1 201 ? -10.901 11.456 16.572 1.00 90.88 201 LYS A C 1
ATOM 1606 O O . LYS A 1 201 ? -12.083 11.345 16.897 1.00 90.88 201 LYS A O 1
ATOM 1611 N N . GLU A 1 202 ? -10.412 12.609 16.109 1.00 89.50 202 GLU A N 1
ATOM 1612 C CA . GLU A 1 202 ? -11.258 13.788 15.861 1.00 89.50 202 GLU A CA 1
ATOM 1613 C C . GLU A 1 202 ? -12.324 13.514 14.791 1.00 89.50 202 GLU A C 1
ATOM 1615 O O . GLU A 1 202 ? -13.506 13.813 14.990 1.00 89.50 202 GLU A O 1
ATOM 1620 N N . LEU A 1 203 ? -11.922 12.897 13.679 1.00 90.62 203 LEU A N 1
ATOM 1621 C CA . LEU A 1 203 ? -12.832 12.509 12.604 1.00 90.62 203 LEU A CA 1
ATOM 1622 C C . LEU A 1 203 ? -13.797 11.401 13.049 1.00 90.62 203 LEU A C 1
ATOM 1624 O O . LEU A 1 203 ? -14.965 11.438 12.671 1.00 90.62 203 LEU A O 1
ATOM 1628 N N . ASP A 1 204 ? -13.367 10.472 13.903 1.00 92.31 204 ASP A N 1
ATOM 1629 C CA . ASP A 1 204 ? -14.222 9.424 14.469 1.00 92.31 204 ASP A CA 1
ATOM 1630 C C . ASP A 1 204 ? -15.367 10.028 15.288 1.00 92.31 204 ASP A C 1
ATOM 1632 O O . ASP A 1 204 ? -16.529 9.660 15.096 1.00 92.31 204 ASP A O 1
ATOM 1636 N N . MET A 1 205 ? -15.074 11.041 16.107 1.00 89.69 205 MET A N 1
ATOM 1637 C CA . MET A 1 205 ? -16.089 11.794 16.849 1.00 89.69 205 MET A CA 1
ATOM 1638 C C . MET A 1 205 ? -17.025 12.607 15.947 1.00 89.69 205 MET A C 1
ATOM 1640 O O . MET A 1 205 ? -18.179 12.851 16.307 1.00 89.69 205 MET A O 1
ATOM 1644 N N . MET A 1 206 ? -16.544 13.089 14.799 1.00 87.69 206 MET A N 1
ATOM 1645 C CA . MET A 1 206 ? -17.391 13.759 13.804 1.00 87.69 206 MET A CA 1
ATOM 1646 C C . MET A 1 206 ? -18.268 12.765 13.040 1.00 87.69 206 MET A C 1
ATOM 1648 O O . MET A 1 206 ? -19.393 13.107 12.687 1.00 87.69 206 MET A O 1
ATOM 1652 N N . SER A 1 207 ? -17.757 11.555 12.813 1.00 87.56 207 SER A N 1
ATOM 1653 C CA . SER A 1 207 ? -18.430 10.494 12.066 1.00 87.56 207 SER A CA 1
ATOM 1654 C C . SER A 1 207 ? -19.486 9.729 12.870 1.00 87.56 207 SER A C 1
ATOM 1656 O O . SER A 1 207 ? -20.319 9.044 12.286 1.00 87.56 207 SER A O 1
ATOM 1658 N N . GLY A 1 208 ? -19.459 9.850 14.202 1.00 86.12 208 GLY A N 1
ATOM 1659 C CA . GLY A 1 208 ? -20.326 9.101 15.114 1.00 86.12 208 GLY A CA 1
ATOM 1660 C C . GLY A 1 208 ? -19.794 7.716 15.495 1.00 86.12 208 GLY A C 1
ATOM 1661 O O . GLY A 1 208 ? -20.432 7.042 16.295 1.00 86.12 208 GLY A O 1
ATOM 1662 N N . VAL A 1 209 ? -18.628 7.313 14.973 1.00 87.44 209 VAL A N 1
ATOM 1663 C CA . VAL A 1 209 ? -17.930 6.071 15.356 1.00 87.44 209 VAL A CA 1
ATOM 1664 C C . VAL A 1 209 ? -17.448 6.137 16.806 1.00 87.44 209 VAL A C 1
ATOM 1666 O O . VAL A 1 209 ? -17.574 5.164 17.543 1.00 87.44 209 VAL A O 1
ATOM 1669 N N . ALA A 1 210 ? -16.933 7.294 17.230 1.00 88.50 210 ALA A N 1
ATOM 1670 C CA . ALA A 1 210 ? -16.594 7.550 18.624 1.00 88.50 210 ALA A CA 1
ATOM 1671 C C . ALA A 1 210 ? -17.648 8.458 19.260 1.00 88.50 210 ALA A C 1
ATOM 1673 O O . ALA A 1 210 ? -17.967 9.534 18.741 1.00 88.50 210 ALA A O 1
ATOM 1674 N N . LEU A 1 211 ? -18.162 8.061 20.421 1.00 84.31 211 LEU A N 1
ATOM 1675 C CA . LEU A 1 211 ? -19.081 8.887 21.182 1.00 84.31 211 LEU A CA 1
ATOM 1676 C C . LEU A 1 211 ? -18.316 10.017 21.856 1.00 84.31 211 LEU A C 1
ATOM 1678 O O . LEU A 1 211 ? -17.342 9.808 22.585 1.00 84.31 211 LEU A O 1
ATOM 1682 N N . LYS A 1 212 ? -18.804 11.239 21.648 1.00 77.44 212 LYS A N 1
ATOM 1683 C CA . LYS A 1 212 ? -18.347 12.386 22.425 1.00 77.44 212 LYS A CA 1
ATOM 1684 C C . LYS A 1 212 ? -18.835 12.199 23.860 1.00 77.44 212 LYS A C 1
ATOM 1686 O O . LYS A 1 212 ? -20.046 12.054 24.052 1.00 77.44 212 LYS A O 1
ATOM 1691 N N . PRO A 1 213 ? -17.948 12.218 24.867 1.00 69.19 213 PRO A N 1
ATOM 1692 C CA . PRO A 1 213 ? -18.396 12.181 26.248 1.00 69.19 213 PRO A CA 1
ATOM 1693 C C . PRO A 1 213 ? -19.352 13.353 26.496 1.00 69.19 213 PRO A C 1
ATOM 1695 O O . PRO A 1 213 ? -19.083 14.492 26.103 1.00 69.19 213 PRO A O 1
ATOM 1698 N N . GLN A 1 214 ? -20.503 13.066 27.108 1.00 62.59 214 GLN A N 1
ATOM 1699 C CA . GLN A 1 214 ? -21.462 14.101 27.474 1.00 62.59 214 GLN A CA 1
ATOM 1700 C C . GLN A 1 214 ? -20.835 15.004 28.537 1.00 62.59 214 GLN A C 1
ATOM 1702 O O . GLN A 1 214 ? -20.740 14.638 29.704 1.00 62.59 214 GLN A O 1
ATOM 1707 N N . MET A 1 215 ? -20.398 16.194 28.129 1.00 60.72 215 MET A N 1
ATOM 1708 C CA . MET A 1 215 ? -19.907 17.208 29.055 1.00 60.72 215 MET A CA 1
ATOM 1709 C C . MET A 1 215 ? -21.095 17.960 29.642 1.00 60.72 215 MET A C 1
ATOM 1711 O O . MET A 1 215 ? -21.734 18.771 28.960 1.00 60.72 215 MET A O 1
ATOM 1715 N N . GLN A 1 216 ? -21.385 17.732 30.919 1.00 56.72 216 GLN A N 1
ATOM 1716 C CA . GLN A 1 216 ? -22.267 18.627 31.653 1.00 56.72 216 GLN A CA 1
ATOM 1717 C C . GLN A 1 216 ? -21.489 19.901 31.961 1.00 56.72 216 GLN A C 1
ATOM 1719 O O . GLN A 1 216 ? -20.679 19.939 32.863 1.00 56.72 216 GLN A O 1
ATOM 1724 N N . ARG A 1 217 ? -21.697 20.971 31.190 1.00 61.88 217 ARG A N 1
ATOM 1725 C CA . ARG A 1 217 ? -21.037 22.248 31.491 1.00 61.88 217 ARG A CA 1
ATOM 1726 C C . ARG A 1 217 ? -21.659 22.863 32.738 1.00 61.88 217 ARG A C 1
ATOM 1728 O O . ARG A 1 217 ? -22.776 23.391 32.669 1.00 61.88 217 ARG A O 1
ATOM 1735 N N . ASN A 1 218 ? -20.933 22.877 33.852 1.00 70.38 218 ASN A N 1
ATOM 1736 C CA . ASN A 1 218 ? -21.372 23.583 35.045 1.00 70.38 218 ASN A CA 1
ATOM 1737 C C . ASN A 1 218 ? -21.388 25.109 34.808 1.00 70.38 218 ASN A C 1
ATOM 1739 O O . ASN A 1 218 ? -20.384 25.817 34.922 1.00 70.38 218 ASN A O 1
ATOM 1743 N N . LYS A 1 219 ? -22.574 25.645 34.479 1.00 71.62 219 LYS A N 1
ATOM 1744 C CA . LYS A 1 219 ? -22.791 27.076 34.187 1.00 71.62 219 LYS A CA 1
ATOM 1745 C C . LYS A 1 219 ? -22.325 28.003 35.318 1.00 71.62 219 LYS A C 1
ATOM 1747 O O . LYS A 1 219 ? -22.054 29.173 35.050 1.00 71.62 219 LYS A O 1
ATOM 1752 N N . LYS A 1 220 ? -22.266 27.518 36.564 1.00 75.88 220 LYS A N 1
ATOM 1753 C CA . LYS A 1 220 ? -21.818 28.295 37.728 1.00 75.88 220 LYS A CA 1
ATOM 1754 C C . LYS A 1 220 ? -20.295 28.459 37.726 1.00 75.88 220 LYS A C 1
ATOM 1756 O O . LYS A 1 220 ? -19.832 29.591 37.834 1.00 75.88 220 LYS A O 1
ATOM 1761 N N . LEU A 1 221 ? -19.555 27.373 37.496 1.00 76.50 221 LEU A N 1
ATOM 1762 C CA . LEU A 1 221 ? -18.091 27.391 37.370 1.00 76.50 221 LEU A CA 1
ATOM 1763 C C . LEU A 1 221 ? -17.653 28.244 36.170 1.00 76.50 221 LEU A C 1
ATOM 1765 O O . LEU A 1 221 ? -16.789 29.107 36.295 1.00 76.50 221 LEU A O 1
ATOM 1769 N N . TRP A 1 222 ? -18.343 28.130 35.030 1.00 76.69 222 TRP A N 1
ATOM 1770 C CA . TRP A 1 222 ? -18.037 28.959 33.856 1.00 76.69 222 TRP A CA 1
ATOM 1771 C C . TRP A 1 222 ? -18.243 30.464 34.092 1.00 76.69 222 TRP A C 1
ATOM 1773 O O . TRP A 1 222 ? -17.507 31.290 33.552 1.00 76.69 222 TRP A O 1
ATOM 1783 N N . LYS A 1 223 ? -19.230 30.851 34.913 1.00 80.19 223 LYS A N 1
ATOM 1784 C CA . LYS A 1 223 ? -19.405 32.255 35.322 1.00 80.19 223 LYS A CA 1
ATOM 1785 C C . LYS A 1 223 ? -18.262 32.739 36.216 1.00 80.19 223 LYS A C 1
ATOM 1787 O O . LYS A 1 223 ? -17.870 33.892 36.077 1.00 80.19 223 LYS A O 1
ATOM 1792 N N . GLN A 1 224 ? -17.733 31.884 37.092 1.00 79.62 224 GLN A N 1
ATOM 1793 C CA . GLN A 1 224 ? -16.580 32.215 37.936 1.00 79.62 224 GLN A CA 1
ATOM 1794 C C . GLN A 1 224 ? -15.314 32.394 37.096 1.00 79.62 224 GLN A C 1
ATOM 1796 O O . GLN A 1 224 ? -14.653 33.417 37.226 1.00 79.62 224 GLN A O 1
ATOM 1801 N N . ILE A 1 225 ? -15.055 31.494 36.142 1.00 79.81 225 ILE A N 1
ATOM 1802 C CA . ILE A 1 225 ? -13.938 31.625 35.192 1.00 79.81 225 ILE A CA 1
ATOM 1803 C C . ILE A 1 225 ? -14.055 32.935 34.397 1.00 79.81 225 ILE A C 1
ATOM 1805 O O . ILE A 1 225 ? -13.097 33.696 34.304 1.00 79.81 225 ILE A O 1
ATOM 1809 N N . LYS A 1 226 ? -15.250 33.268 33.888 1.00 82.25 226 LYS A N 1
ATOM 1810 C CA . LYS A 1 226 ? -15.491 34.553 33.204 1.00 82.25 226 LYS A CA 1
ATOM 1811 C C . LYS A 1 226 ? -15.246 35.774 34.090 1.00 82.25 226 LYS A C 1
ATOM 1813 O O . LYS A 1 226 ? -14.819 36.803 33.576 1.00 82.25 226 LYS A O 1
ATOM 1818 N N . ALA A 1 227 ? -15.546 35.679 35.383 1.00 83.31 227 ALA A N 1
ATOM 1819 C CA . ALA A 1 227 ? -15.302 36.765 36.326 1.00 83.31 227 ALA A CA 1
ATOM 1820 C C . ALA A 1 227 ? -13.803 36.952 36.613 1.00 83.31 227 ALA A C 1
ATOM 1822 O O . ALA A 1 227 ? -13.374 38.088 36.781 1.00 83.31 227 ALA A O 1
ATOM 1823 N N . ILE A 1 228 ? -13.019 35.868 36.616 1.00 82.81 228 ILE A N 1
ATOM 1824 C CA . ILE A 1 228 ? -11.559 35.906 36.807 1.00 82.81 228 ILE A CA 1
ATOM 1825 C C . ILE A 1 228 ? -10.855 36.456 35.562 1.00 82.81 228 ILE A C 1
ATOM 1827 O O . ILE A 1 228 ? -9.989 37.318 35.661 1.00 82.81 228 ILE A O 1
ATOM 1831 N N . VAL A 1 229 ? -11.243 35.974 34.381 1.00 83.62 229 VAL A N 1
ATOM 1832 C CA . VAL A 1 229 ? -10.557 36.281 33.115 1.00 83.62 229 VAL A CA 1
ATOM 1833 C C . VAL A 1 229 ? -11.004 37.623 32.512 1.00 83.62 229 VAL A C 1
ATOM 1835 O O . VAL A 1 229 ? -10.263 38.259 31.761 1.00 83.62 229 VAL A O 1
ATOM 1838 N N . GLY A 1 230 ? -12.219 38.076 32.832 1.00 81.31 230 GLY A N 1
ATOM 1839 C CA . GLY A 1 230 ? -12.810 39.287 32.264 1.00 81.31 230 GLY A CA 1
ATOM 1840 C C . GLY A 1 230 ? -13.263 39.135 30.797 1.00 81.31 230 GLY A C 1
ATOM 1841 O O . GLY A 1 230 ? -13.099 38.075 30.188 1.00 81.31 230 GLY A O 1
ATOM 1842 N N . PRO A 1 231 ? -13.876 40.180 30.202 1.00 75.56 231 PRO A N 1
ATOM 1843 C CA . PRO A 1 231 ? -14.481 40.111 28.865 1.00 75.56 231 PRO A CA 1
ATOM 1844 C C . PRO A 1 231 ? -13.465 39.882 27.737 1.00 75.56 231 PRO A C 1
ATOM 1846 O O . PRO A 1 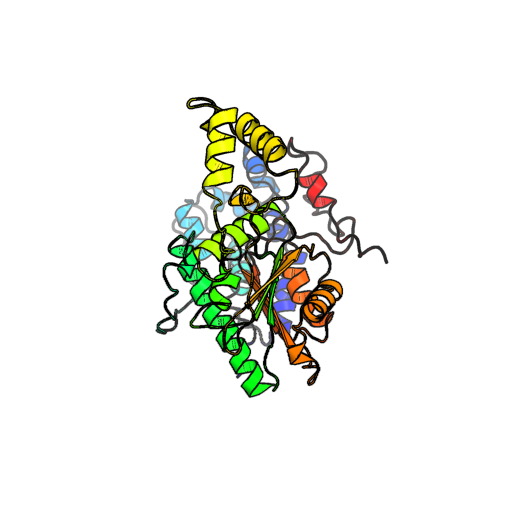231 ? -13.743 39.128 26.805 1.00 75.56 231 PRO A O 1
ATOM 1849 N N . ASP A 1 232 ? -12.291 40.511 27.841 1.00 77.50 232 ASP A N 1
ATOM 1850 C CA . ASP A 1 232 ? -11.260 40.502 26.797 1.00 77.50 232 ASP A CA 1
ATOM 1851 C C . ASP A 1 232 ? -10.279 39.331 26.935 1.00 77.50 232 ASP A C 1
ATOM 1853 O O . ASP A 1 232 ? -9.763 38.833 25.933 1.00 77.50 232 ASP A O 1
ATOM 1857 N N . GLY A 1 233 ? -10.081 38.823 28.157 1.00 74.50 233 GLY A N 1
ATOM 1858 C CA . GLY A 1 233 ? -9.186 37.695 28.427 1.00 74.50 233 GLY A CA 1
ATOM 1859 C C . GLY A 1 233 ? -9.717 36.352 27.918 1.00 74.50 233 GLY A C 1
ATOM 1860 O O . GLY A 1 233 ? -8.955 35.405 27.780 1.00 74.50 233 GLY A O 1
ATOM 1861 N N . LEU A 1 234 ? -11.010 36.251 27.579 1.00 71.81 234 LEU A N 1
ATOM 1862 C CA . LEU A 1 234 ? -11.623 35.014 27.066 1.00 71.81 234 LEU A CA 1
ATOM 1863 C C . LEU A 1 234 ? -11.064 34.565 25.709 1.00 71.81 234 LEU A C 1
ATOM 1865 O O . LEU A 1 234 ? -11.299 33.428 25.298 1.00 71.81 234 LEU A O 1
ATOM 1869 N N . LYS A 1 235 ? -10.371 35.456 24.992 1.00 73.75 235 LYS A N 1
ATOM 1870 C CA . LYS A 1 235 ? -9.680 35.137 23.736 1.00 73.75 235 LYS A CA 1
ATOM 1871 C C . LYS A 1 235 ? -8.253 34.631 23.961 1.00 73.75 235 LYS A C 1
ATOM 1873 O O . LYS A 1 235 ? -7.680 34.052 23.042 1.00 73.75 235 LYS A O 1
ATOM 1878 N N . ASP A 1 236 ? -7.697 34.835 25.153 1.00 80.50 236 ASP A N 1
ATOM 1879 C CA . ASP A 1 236 ? -6.370 34.368 25.534 1.00 80.50 236 ASP A CA 1
ATOM 1880 C C . ASP A 1 236 ? -6.483 33.012 26.232 1.00 80.50 236 ASP A C 1
ATOM 1882 O O . ASP A 1 236 ? -6.993 32.880 27.347 1.00 80.50 236 ASP A O 1
ATOM 1886 N N . ARG A 1 237 ? -6.000 31.977 25.547 1.00 76.06 237 ARG A N 1
ATOM 1887 C CA . ARG A 1 237 ? -6.134 30.602 26.014 1.00 76.06 237 ARG A CA 1
ATOM 1888 C C . ARG A 1 237 ? -5.339 30.333 27.289 1.00 76.06 237 ARG A C 1
ATOM 1890 O O . ARG A 1 237 ? -5.829 29.606 28.140 1.00 76.06 237 ARG A O 1
ATOM 1897 N N . ALA A 1 238 ? -4.186 30.977 27.464 1.00 80.69 238 ALA A N 1
ATOM 1898 C CA . ALA A 1 238 ? -3.358 30.787 28.651 1.00 80.69 238 ALA A CA 1
ATOM 1899 C C . ALA A 1 238 ? -4.014 31.389 29.904 1.00 80.69 238 ALA A C 1
ATOM 1901 O O . ALA A 1 238 ? -3.944 30.807 30.986 1.00 80.69 238 ALA A O 1
ATOM 1902 N N . LEU A 1 239 ? -4.694 32.533 29.757 1.00 80.75 239 LEU A N 1
ATOM 1903 C CA . LEU A 1 239 ? -5.456 33.146 30.850 1.00 80.75 239 LEU A CA 1
ATOM 1904 C C . LEU A 1 239 ? -6.674 32.302 31.236 1.00 80.75 239 LEU A C 1
ATOM 1906 O O . LEU A 1 239 ? -6.960 32.145 32.423 1.00 80.75 239 LEU A O 1
ATOM 1910 N N . VAL A 1 240 ? -7.367 31.737 30.245 1.00 76.75 240 VAL A N 1
ATOM 1911 C CA . VAL A 1 240 ? -8.505 30.840 30.480 1.00 76.75 240 VAL A CA 1
ATOM 1912 C C . VAL A 1 240 ? -8.060 29.553 31.173 1.00 76.75 240 VAL A C 1
ATOM 1914 O O . VAL A 1 240 ? -8.682 29.172 32.161 1.00 76.75 240 VAL A O 1
ATOM 1917 N N . ASP A 1 241 ? -6.974 28.925 30.717 1.00 76.31 241 ASP A N 1
ATOM 1918 C CA . ASP A 1 241 ? -6.455 27.683 31.300 1.00 76.31 241 ASP A CA 1
ATOM 1919 C C . ASP A 1 241 ? -6.014 27.891 32.761 1.00 76.31 241 ASP A C 1
ATOM 1921 O O . ASP A 1 241 ? -6.385 27.112 33.637 1.00 76.31 241 ASP A O 1
ATOM 1925 N N . LYS A 1 242 ? -5.337 29.008 33.064 1.00 81.44 242 LYS A N 1
ATOM 1926 C CA . LYS A 1 242 ? -4.939 29.354 34.438 1.00 81.44 242 LYS A CA 1
ATOM 1927 C C . LYS A 1 242 ? -6.139 29.596 35.362 1.00 81.44 242 LYS A C 1
ATOM 1929 O O . LYS A 1 242 ? -6.127 29.180 36.517 1.00 81.44 242 LYS A O 1
ATOM 1934 N N . ALA A 1 243 ? -7.188 30.249 34.861 1.00 80.50 243 ALA A N 1
ATOM 1935 C CA . ALA A 1 243 ? -8.416 30.459 35.625 1.00 80.50 243 ALA A CA 1
ATOM 1936 C C . ALA A 1 243 ? -9.207 29.156 35.834 1.00 80.50 243 ALA A C 1
ATOM 1938 O O . ALA A 1 243 ? -9.856 28.992 36.865 1.00 80.50 243 ALA A O 1
ATOM 1939 N N . ILE A 1 244 ? -9.157 28.220 34.880 1.00 75.62 244 ILE A N 1
ATOM 1940 C CA . ILE A 1 244 ? -9.717 26.873 35.052 1.00 75.62 244 ILE A CA 1
ATOM 1941 C C . ILE A 1 244 ? -8.954 26.126 36.155 1.00 75.62 244 ILE A C 1
ATOM 1943 O O . ILE A 1 244 ? -9.590 25.575 37.051 1.00 75.62 244 ILE A O 1
ATOM 1947 N N . GLU A 1 245 ? -7.617 26.154 36.141 1.00 78.44 245 GLU A N 1
ATOM 1948 C CA . GLU A 1 245 ? -6.794 25.541 37.194 1.00 78.44 245 GLU A CA 1
ATOM 1949 C C . GLU A 1 245 ? -7.104 26.117 38.583 1.00 78.44 245 GLU A C 1
ATOM 1951 O O . GLU A 1 245 ? -7.201 25.364 39.550 1.00 78.44 245 GLU A O 1
ATOM 1956 N N . GLU A 1 246 ? -7.312 27.431 38.685 1.00 80.19 246 GLU A N 1
ATOM 1957 C CA . GLU A 1 246 ? -7.627 28.106 39.949 1.00 80.19 246 GLU A CA 1
ATOM 1958 C C . GLU A 1 246 ? -9.017 27.736 40.494 1.00 80.19 246 GLU A C 1
ATOM 1960 O O . GLU A 1 246 ? -9.186 27.554 41.700 1.00 80.19 246 GLU A O 1
ATOM 1965 N N . VAL A 1 247 ? -10.023 27.612 39.621 1.00 76.25 247 VAL A N 1
ATOM 1966 C CA . VAL A 1 247 ? -11.418 27.370 40.033 1.00 76.25 247 VAL A CA 1
ATOM 1967 C C . VAL A 1 247 ? -11.714 25.886 40.250 1.00 76.25 247 VAL A C 1
ATOM 1969 O O . VAL A 1 247 ? -12.534 25.551 41.106 1.00 76.25 247 VAL A O 1
ATOM 1972 N N . VAL A 1 248 ? -11.094 25.002 39.465 1.00 68.31 248 VAL A N 1
ATOM 1973 C CA . VAL A 1 248 ? -11.499 23.589 39.360 1.00 68.31 248 VAL A CA 1
ATOM 1974 C C . VAL A 1 248 ? -10.347 22.601 39.588 1.00 68.31 248 VAL A C 1
ATOM 1976 O O . VAL A 1 248 ? -10.579 21.403 39.751 1.00 68.31 248 VAL A O 1
ATOM 1979 N N . GLY A 1 249 ? -9.103 23.084 39.665 1.00 64.56 249 GLY A N 1
ATOM 1980 C CA . GLY A 1 249 ? -7.908 22.249 39.763 1.00 64.56 249 GLY A CA 1
ATOM 1981 C C . GLY A 1 249 ? -7.494 21.616 38.426 1.00 64.56 249 GLY A C 1
ATOM 1982 O O . GLY A 1 249 ? -8.195 21.690 37.421 1.00 64.56 249 GLY A O 1
ATOM 1983 N N . VAL A 1 250 ? -6.336 20.949 38.418 1.00 54.28 250 VAL A N 1
ATOM 1984 C CA . VAL A 1 250 ? -5.632 20.457 37.207 1.00 54.28 250 VAL A CA 1
ATOM 1985 C C . VAL A 1 250 ? -6.377 19.323 36.464 1.00 54.28 250 VAL A C 1
ATOM 1987 O O . VAL A 1 250 ? -5.969 18.900 35.385 1.00 54.28 250 VAL A O 1
ATOM 1990 N N . SER A 1 251 ? -7.473 18.790 37.014 1.00 52.06 251 SER A N 1
ATOM 1991 C CA . SER A 1 251 ? -8.033 17.495 36.587 1.00 52.06 251 SER A CA 1
ATOM 1992 C C . SER A 1 251 ? -9.502 17.491 36.158 1.00 52.06 251 SER A C 1
ATOM 1994 O O . SER A 1 251 ? -10.055 16.407 35.986 1.00 52.06 251 SER A O 1
ATOM 1996 N N . ASP A 1 252 ? -10.132 18.644 35.906 1.00 61.91 252 ASP A N 1
ATOM 1997 C CA . ASP A 1 252 ? -11.524 18.633 35.437 1.00 61.91 252 ASP A CA 1
ATOM 1998 C C . ASP A 1 252 ? -11.637 18.424 33.912 1.00 61.91 252 ASP A C 1
ATOM 2000 O O . ASP A 1 252 ? -11.082 19.164 33.096 1.00 61.91 252 ASP A O 1
ATOM 2004 N N . ILE A 1 253 ? -12.367 17.378 33.523 1.00 55.50 253 ILE A N 1
ATOM 2005 C CA . ILE A 1 253 ? -12.634 16.987 32.135 1.00 55.50 253 ILE A CA 1
ATOM 2006 C C . ILE A 1 253 ? -13.664 17.942 31.496 1.00 55.50 253 ILE A C 1
ATOM 2008 O O . ILE A 1 253 ? -13.653 18.116 30.277 1.00 55.50 253 ILE A O 1
ATOM 2012 N N . GLU A 1 254 ? -14.503 18.625 32.290 1.00 60.47 254 GLU A N 1
ATOM 2013 C CA . GLU A 1 254 ? -15.581 19.519 31.829 1.00 60.47 254 GLU A CA 1
ATOM 2014 C C . GLU A 1 254 ? -15.108 20.785 31.094 1.00 60.47 254 GLU A C 1
ATOM 2016 O O . GLU A 1 254 ? -15.897 21.420 30.386 1.00 60.47 254 GLU A O 1
ATOM 2021 N N . PHE A 1 255 ? -13.839 21.168 31.238 1.00 60.75 255 PHE A N 1
ATOM 2022 C CA . PHE A 1 255 ? -13.292 22.394 30.640 1.00 60.75 255 PHE A CA 1
ATOM 2023 C C . PHE A 1 255 ? -12.168 22.139 29.637 1.00 60.75 255 PHE A C 1
ATOM 2025 O O . PHE A 1 255 ? -11.636 23.087 29.055 1.00 60.75 255 PHE A O 1
ATOM 2032 N N . ARG A 1 256 ? -11.838 20.868 29.376 1.00 63.03 256 ARG A N 1
ATOM 2033 C CA . ARG A 1 256 ? -10.783 20.515 28.428 1.00 63.03 256 ARG A CA 1
ATOM 2034 C C . ARG A 1 256 ? -11.131 20.979 27.005 1.00 63.03 256 ARG A C 1
ATOM 2036 O O . ARG A 1 256 ? -12.281 20.852 26.568 1.00 63.03 256 ARG A O 1
ATOM 2043 N N . PRO A 1 257 ? -10.147 21.496 26.246 1.00 57.47 257 PRO A N 1
ATOM 2044 C CA . PRO A 1 257 ? -10.251 21.669 24.803 1.00 57.47 257 PRO A CA 1
ATOM 2045 C C . PRO A 1 257 ? -10.813 20.423 24.118 1.00 57.47 257 PRO A C 1
ATOM 2047 O O . PRO A 1 257 ? -10.426 19.317 24.473 1.00 57.47 257 PRO A O 1
ATOM 2050 N N . MET A 1 258 ? -11.623 20.591 23.066 1.00 53.88 258 MET A N 1
ATOM 2051 C CA . MET A 1 258 ? -12.103 19.466 22.240 1.00 53.88 258 MET A CA 1
ATOM 2052 C C . MET A 1 258 ? -10.975 18.543 21.749 1.00 53.88 258 MET A C 1
ATOM 2054 O O . MET A 1 258 ? -11.197 17.349 21.606 1.00 53.88 258 MET A O 1
ATOM 2058 N N . SER A 1 259 ? -9.771 19.081 21.541 1.00 52.69 259 SER A N 1
ATOM 2059 C CA . SER A 1 259 ? -8.572 18.331 21.148 1.00 52.69 259 SER A CA 1
ATOM 2060 C C . SER A 1 259 ? -7.978 17.446 22.257 1.00 52.69 259 SER A C 1
ATOM 2062 O O . SER A 1 259 ? -7.134 16.606 21.975 1.00 52.69 259 SER A O 1
ATOM 2064 N N . GLN A 1 260 ? -8.387 17.635 23.516 1.00 57.59 260 GLN A N 1
ATOM 2065 C CA . GLN A 1 260 ? -7.961 16.853 24.688 1.00 57.59 260 GLN A CA 1
ATOM 2066 C C . GLN A 1 260 ? -9.068 15.922 25.213 1.00 57.59 260 GLN A C 1
ATOM 2068 O O . GLN A 1 260 ? -8.913 15.294 26.261 1.00 57.59 260 GLN A O 1
ATOM 2073 N N . ILE A 1 261 ? -10.206 15.865 24.519 1.00 63.88 261 ILE A N 1
ATOM 2074 C CA . ILE A 1 261 ? -11.315 14.981 24.860 1.00 63.88 261 ILE A CA 1
ATOM 2075 C C . ILE A 1 261 ? -11.110 13.658 24.133 1.00 63.88 261 ILE A C 1
ATOM 2077 O O . ILE A 1 261 ? -11.097 13.608 22.904 1.00 63.88 261 ILE A O 1
ATOM 2081 N N . GLU A 1 262 ? -10.987 12.578 24.896 1.00 70.19 262 GLU A N 1
ATOM 2082 C CA . GLU A 1 262 ? -10.953 11.236 24.329 1.00 70.19 262 GLU A CA 1
ATOM 2083 C C . GLU A 1 262 ? -12.376 10.759 24.025 1.00 70.19 262 GLU A C 1
ATOM 2085 O O . GLU A 1 262 ? -13.251 10.738 24.896 1.00 70.19 262 GLU A O 1
ATOM 2090 N N . GLY A 1 263 ? -12.619 10.403 22.762 1.00 73.94 263 GLY A N 1
ATOM 2091 C CA . GLY A 1 263 ? -13.856 9.749 22.352 1.00 73.94 263 GLY A CA 1
ATOM 2092 C C . GLY A 1 263 ? -13.981 8.369 22.998 1.00 73.94 263 GLY A C 1
ATOM 2093 O O . GLY A 1 263 ? -12.992 7.647 23.122 1.00 73.94 263 GLY A O 1
ATOM 2094 N N . LYS A 1 264 ? -15.199 8.003 23.402 1.00 82.25 264 LYS A N 1
ATOM 2095 C CA . LYS A 1 264 ? -15.507 6.658 23.898 1.00 82.25 264 LYS A CA 1
ATOM 2096 C C . LYS A 1 264 ? -15.909 5.761 22.733 1.00 82.25 264 LYS A C 1
ATOM 2098 O O . LYS A 1 264 ? -16.764 6.139 21.935 1.00 82.25 264 LYS A O 1
ATOM 2103 N N . TYR A 1 265 ? -15.317 4.576 22.667 1.00 84.56 265 TYR A N 1
ATOM 2104 C CA . TYR A 1 265 ? -15.657 3.544 21.693 1.00 84.56 265 TYR A CA 1
ATOM 2105 C C . TYR A 1 265 ? -16.492 2.501 22.430 1.00 84.56 265 TYR A C 1
ATOM 2107 O O . TYR A 1 265 ? -15.970 1.748 23.248 1.00 84.56 265 TYR A O 1
ATOM 2115 N N . GLU A 1 266 ? -17.809 2.541 22.239 1.00 78.81 266 GLU A N 1
ATOM 2116 C CA . GLU A 1 266 ? -18.712 1.573 22.858 1.00 78.81 266 GLU A CA 1
ATOM 2117 C C . GLU A 1 266 ? -18.857 0.359 21.948 1.00 78.81 266 GLU A C 1
ATOM 2119 O O . GLU A 1 266 ? -19.185 0.484 20.767 1.00 78.81 266 GLU A O 1
ATOM 2124 N N . TYR A 1 267 ? -18.632 -0.822 22.514 1.00 78.62 267 TYR A N 1
ATOM 2125 C CA . TYR A 1 267 ? -18.948 -2.071 21.844 1.00 78.62 267 TYR A CA 1
ATOM 2126 C C . TYR A 1 267 ? -20.461 -2.298 21.878 1.00 78.62 267 TYR A C 1
ATOM 2128 O O . TYR A 1 267 ? -21.088 -2.209 22.934 1.00 78.62 267 TYR A O 1
ATOM 2136 N N . GLN A 1 268 ? -21.050 -2.598 20.724 1.00 78.56 268 GLN A N 1
ATOM 2137 C CA . GLN A 1 268 ? -22.446 -3.009 20.606 1.00 78.56 268 GLN A CA 1
ATOM 2138 C C . GLN A 1 268 ? -22.500 -4.228 19.691 1.00 78.56 268 GLN A C 1
ATOM 2140 O O . GLN A 1 268 ? -21.917 -4.203 18.605 1.00 78.56 268 GLN A O 1
ATOM 2145 N N . ASP A 1 269 ? -23.194 -5.281 20.123 1.00 76.81 269 ASP A N 1
ATOM 2146 C CA . ASP A 1 269 ? -23.310 -6.507 19.334 1.00 76.81 269 ASP A CA 1
ATOM 2147 C C . ASP A 1 269 ? -23.928 -6.213 17.956 1.00 76.81 269 ASP A C 1
ATOM 2149 O O . ASP A 1 269 ? -24.890 -5.449 17.828 1.00 76.81 269 ASP A O 1
ATOM 2153 N N . GLY A 1 270 ? -23.323 -6.771 16.909 1.00 78.69 270 GLY A N 1
ATOM 2154 C CA . GLY A 1 270 ? -23.706 -6.534 15.514 1.00 78.69 270 GLY A CA 1
ATOM 2155 C C . GLY A 1 270 ? -23.288 -5.183 14.909 1.00 78.69 270 GLY A C 1
ATOM 2156 O O . GLY A 1 270 ? -23.514 -4.983 13.715 1.00 78.69 270 GLY A O 1
ATOM 2157 N N . LYS A 1 271 ? -22.661 -4.271 15.668 1.00 85.81 271 LYS A N 1
ATOM 2158 C CA . LYS A 1 271 ? -22.060 -3.039 15.126 1.00 85.81 271 LYS A CA 1
ATOM 2159 C C . LYS A 1 271 ? -20.549 -3.168 14.993 1.00 85.81 271 LYS A C 1
ATOM 2161 O O . LYS A 1 271 ? -19.891 -3.863 15.765 1.00 85.81 271 LYS A O 1
ATOM 2166 N N . GLY A 1 272 ? -19.988 -2.461 14.014 1.00 89.25 272 GLY A N 1
ATOM 2167 C CA . GLY A 1 272 ? -18.539 -2.364 13.901 1.00 89.25 272 GLY A CA 1
ATOM 2168 C C . GLY A 1 272 ? -17.929 -1.546 15.040 1.00 89.25 272 GLY A C 1
ATOM 2169 O O . GLY A 1 272 ? -18.597 -0.764 15.716 1.00 89.25 272 GLY A O 1
ATOM 2170 N N . HIS A 1 273 ? -16.635 -1.750 15.260 1.00 92.31 273 HIS A N 1
ATOM 2171 C CA . HIS A 1 273 ? -15.880 -1.123 16.344 1.00 92.31 273 HIS A CA 1
ATOM 2172 C C . HIS A 1 273 ? -14.489 -0.748 15.844 1.00 92.31 273 HIS A C 1
ATOM 2174 O O . HIS A 1 273 ? -13.915 -1.481 15.040 1.00 92.31 273 HIS A O 1
ATOM 2180 N N . VAL A 1 274 ? -13.932 0.354 16.345 1.00 93.62 274 VAL A N 1
ATOM 2181 C CA . VAL A 1 274 ? -12.555 0.773 16.059 1.00 93.62 274 VAL A CA 1
ATOM 2182 C C . VAL A 1 274 ? -11.749 0.755 17.351 1.00 93.62 274 VAL A C 1
ATOM 2184 O O . VAL A 1 274 ? -12.091 1.438 18.310 1.00 93.62 274 VAL A O 1
ATOM 2187 N N . GLN A 1 275 ? -10.645 0.016 17.347 1.00 92.44 275 GLN A N 1
ATOM 2188 C CA . GLN A 1 275 ? -9.619 0.057 18.382 1.00 92.44 275 GLN A CA 1
ATOM 2189 C C . GLN A 1 275 ? -8.348 0.676 17.800 1.00 92.44 275 GLN A C 1
ATOM 2191 O O . GLN A 1 275 ? -7.921 0.293 16.715 1.00 92.44 275 GLN A O 1
ATOM 2196 N N . TYR A 1 276 ? -7.725 1.606 18.522 1.00 91.69 276 TYR A N 1
ATOM 2197 C CA . TYR A 1 276 ? -6.427 2.166 18.141 1.00 91.69 276 TYR A CA 1
ATOM 2198 C C . TYR A 1 276 ? -5.311 1.510 18.936 1.00 91.69 276 TYR A C 1
ATOM 2200 O O . TYR A 1 276 ? -5.381 1.460 20.162 1.00 91.69 276 TYR A O 1
ATOM 2208 N N . ILE A 1 277 ? -4.268 1.084 18.232 1.00 90.00 277 ILE A N 1
ATOM 2209 C CA . ILE A 1 277 ? -3.034 0.564 18.813 1.00 90.00 277 ILE A CA 1
ATOM 2210 C C . ILE A 1 277 ? -1.885 1.428 18.302 1.00 90.00 277 ILE A C 1
ATOM 2212 O O . ILE A 1 277 ? -1.662 1.541 17.092 1.00 90.00 277 ILE A O 1
ATOM 2216 N N . SER A 1 278 ? -1.172 2.070 19.229 1.00 83.19 278 SER A N 1
ATOM 2217 C CA . SER A 1 278 ? 0.042 2.808 18.883 1.00 83.19 278 SER A CA 1
ATOM 2218 C C . SER A 1 278 ? 1.181 1.808 18.771 1.00 83.19 278 SER A C 1
ATOM 2220 O O . SER A 1 278 ? 1.584 1.199 19.757 1.00 83.19 278 SER A O 1
ATOM 2222 N N . GLY A 1 279 ? 1.673 1.602 17.555 1.00 75.00 279 GLY A N 1
ATOM 2223 C CA . GLY A 1 279 ? 2.666 0.572 17.293 1.00 75.00 279 GLY A CA 1
ATOM 2224 C C . GLY A 1 279 ? 3.407 0.821 15.994 1.00 75.00 279 GLY A C 1
ATOM 2225 O O . GLY A 1 279 ? 2.833 1.241 14.986 1.00 75.00 279 GLY A O 1
ATOM 2226 N N . ARG A 1 280 ? 4.713 0.554 16.014 1.00 73.62 280 ARG A N 1
ATOM 2227 C CA . ARG A 1 280 ? 5.525 0.514 14.802 1.00 73.62 280 ARG A CA 1
ATOM 2228 C C . ARG A 1 280 ? 5.614 -0.918 14.293 1.00 73.62 280 ARG A C 1
ATOM 2230 O O . ARG A 1 280 ? 6.071 -1.821 14.985 1.00 73.62 280 ARG A O 1
ATOM 2237 N N . LEU A 1 281 ? 5.150 -1.120 13.065 1.00 79.69 281 LEU A N 1
ATOM 2238 C CA . LEU A 1 281 ? 5.226 -2.407 12.384 1.00 79.69 281 LEU A CA 1
ATOM 2239 C C . LEU A 1 281 ? 6.591 -2.516 11.718 1.00 79.69 281 LEU A C 1
ATOM 2241 O O . LEU A 1 281 ? 6.769 -2.052 10.597 1.00 79.69 281 LEU A O 1
ATOM 2245 N N . ASP A 1 282 ? 7.539 -3.124 12.430 1.00 79.56 282 ASP A N 1
ATOM 2246 C CA . ASP A 1 282 ? 8.952 -3.142 12.025 1.00 79.56 282 ASP A CA 1
ATOM 2247 C C . ASP A 1 282 ? 9.416 -4.500 11.483 1.00 79.56 282 ASP A C 1
ATOM 2249 O O . ASP A 1 282 ? 10.565 -4.656 11.078 1.00 79.56 282 ASP A O 1
ATOM 2253 N N . SER A 1 283 ? 8.557 -5.522 11.524 1.00 81.19 283 SER A N 1
ATOM 2254 C CA . SER A 1 283 ? 8.964 -6.892 11.176 1.00 81.19 283 SER A CA 1
ATOM 2255 C C . SER A 1 283 ? 7.867 -7.799 10.630 1.00 81.19 283 SER A C 1
ATOM 2257 O O . SER A 1 283 ? 8.187 -8.822 10.028 1.00 81.19 283 SER A O 1
ATOM 2259 N N . GLY A 1 284 ? 6.597 -7.441 10.820 1.00 83.44 284 GLY A N 1
ATOM 2260 C CA . GLY A 1 284 ? 5.457 -8.316 10.547 1.00 83.44 284 GLY A CA 1
ATOM 2261 C C . GLY A 1 284 ? 5.068 -9.215 11.723 1.00 83.44 284 GLY A C 1
ATOM 2262 O O . GLY A 1 284 ? 4.023 -9.844 11.648 1.00 83.44 284 GLY A O 1
ATOM 2263 N N . ASP A 1 285 ? 5.845 -9.263 12.808 1.00 89.38 285 ASP A N 1
ATOM 2264 C CA . ASP A 1 285 ? 5.410 -9.860 14.077 1.00 89.38 285 ASP A CA 1
ATOM 2265 C C . ASP A 1 285 ? 4.357 -8.958 14.737 1.00 89.38 285 ASP A C 1
ATOM 2267 O O . ASP A 1 285 ? 4.601 -7.769 14.949 1.00 89.38 285 ASP A O 1
ATOM 2271 N N . LEU A 1 286 ? 3.179 -9.519 15.009 1.00 88.94 286 LEU A N 1
ATOM 2272 C CA . LEU A 1 286 ? 2.027 -8.821 15.573 1.00 88.94 286 LEU A CA 1
ATOM 2273 C C . LEU A 1 286 ? 1.721 -9.264 17.001 1.00 88.94 286 LEU A C 1
ATOM 2275 O O . LEU A 1 286 ? 0.647 -8.945 17.499 1.00 88.94 286 LEU A O 1
ATOM 2279 N N . THR A 1 287 ? 2.629 -9.975 17.672 1.00 89.00 287 THR A N 1
ATOM 2280 C CA . THR A 1 287 ? 2.395 -10.496 19.027 1.00 89.00 287 THR A CA 1
ATOM 2281 C C . THR A 1 287 ? 1.893 -9.409 19.985 1.00 89.00 287 THR A C 1
ATOM 2283 O O . THR A 1 287 ? 0.903 -9.612 20.681 1.00 89.00 287 THR A O 1
ATOM 2286 N N . GLU A 1 288 ? 2.508 -8.223 19.981 1.00 87.38 288 GLU A N 1
ATOM 2287 C CA . GLU A 1 288 ? 2.082 -7.094 20.824 1.00 87.38 288 GLU A CA 1
ATOM 2288 C C . GLU A 1 288 ? 0.683 -6.581 20.459 1.00 87.38 288 GLU A C 1
ATOM 2290 O O . GLU A 1 288 ? -0.144 -6.362 21.342 1.00 87.38 288 GLU A O 1
ATOM 2295 N N . VAL A 1 289 ? 0.393 -6.462 19.160 1.00 88.06 289 VAL A N 1
ATOM 2296 C CA . VAL A 1 289 ? -0.917 -6.033 18.649 1.00 88.06 289 VAL A CA 1
ATOM 2297 C C . VAL A 1 289 ? -1.997 -7.034 19.069 1.00 88.06 289 VAL A C 1
ATOM 2299 O O . VAL A 1 289 ? -3.038 -6.637 19.580 1.00 88.06 289 VAL A O 1
ATOM 2302 N N . ILE A 1 290 ? -1.741 -8.334 18.909 1.00 88.94 290 ILE A N 1
ATOM 2303 C CA . ILE A 1 290 ? -2.663 -9.418 19.277 1.00 88.94 290 ILE A CA 1
ATOM 2304 C C . ILE A 1 290 ? -2.929 -9.412 20.787 1.00 88.94 290 ILE A C 1
ATOM 2306 O O . ILE A 1 290 ? -4.083 -9.488 21.210 1.00 88.94 290 ILE A O 1
ATOM 2310 N N . LEU A 1 291 ? -1.886 -9.234 21.604 1.00 87.62 291 LEU A N 1
ATOM 2311 C CA . LEU A 1 291 ? -2.027 -9.109 23.056 1.00 87.62 291 LEU A CA 1
ATOM 2312 C C . LEU A 1 291 ? -2.871 -7.893 23.456 1.00 87.62 291 LEU A C 1
ATOM 2314 O O . LEU A 1 291 ? -3.638 -7.966 24.413 1.00 87.62 291 LEU A O 1
ATOM 2318 N N . GLU A 1 292 ? -2.735 -6.764 22.764 1.00 87.19 292 GLU A N 1
ATOM 2319 C CA . GLU A 1 292 ? -3.555 -5.581 23.029 1.00 87.19 292 GLU A CA 1
ATOM 2320 C C . GLU A 1 292 ? -5.010 -5.738 22.582 1.00 87.19 292 GLU A C 1
ATOM 2322 O O . GLU A 1 292 ? -5.897 -5.218 23.264 1.00 87.19 292 GLU A O 1
ATOM 2327 N N . ILE A 1 293 ? -5.272 -6.477 21.500 1.00 87.25 293 ILE A N 1
ATOM 2328 C CA . ILE A 1 293 ? -6.633 -6.861 21.100 1.00 87.25 293 ILE A CA 1
ATOM 2329 C C . ILE A 1 293 ? -7.274 -7.691 22.218 1.00 87.25 293 ILE A C 1
ATOM 2331 O O . ILE A 1 293 ? -8.365 -7.361 22.678 1.00 87.25 293 ILE A O 1
ATOM 2335 N N . ASP A 1 294 ? -6.573 -8.712 22.719 1.00 82.25 294 ASP A N 1
ATOM 2336 C CA . ASP A 1 294 ? -7.094 -9.580 23.780 1.00 82.25 294 ASP A CA 1
ATOM 2337 C C . ASP A 1 294 ? -7.319 -8.839 25.108 1.00 82.25 294 ASP A C 1
ATOM 2339 O O . ASP A 1 294 ? -8.326 -9.075 25.771 1.00 82.25 294 ASP A O 1
ATOM 2343 N N . LYS A 1 295 ? -6.436 -7.905 25.491 1.00 79.69 295 LYS A N 1
ATOM 2344 C CA . LYS A 1 295 ? -6.597 -7.093 26.717 1.00 79.69 295 LYS A CA 1
ATOM 2345 C C . LYS A 1 295 ? -7.839 -6.204 26.705 1.00 79.69 295 LYS A C 1
ATOM 2347 O O . LYS A 1 295 ? -8.367 -5.900 27.770 1.00 79.69 295 LYS A O 1
ATOM 2352 N N . HIS A 1 296 ? -8.256 -5.740 25.529 1.00 70.25 296 HIS A N 1
ATOM 2353 C CA . HIS A 1 296 ? -9.399 -4.838 25.374 1.00 70.25 296 HIS A CA 1
ATOM 2354 C C . HIS A 1 296 ? -10.689 -5.575 25.002 1.00 70.25 296 HIS A C 1
ATOM 2356 O O . HIS A 1 296 ? -11.702 -4.928 24.732 1.00 70.25 296 HIS A O 1
ATOM 2362 N N . ARG A 1 297 ? -10.686 -6.916 25.023 1.00 67.00 297 ARG A N 1
ATOM 2363 C CA . ARG A 1 297 ? -11.929 -7.685 24.982 1.00 67.00 297 ARG A CA 1
ATOM 2364 C C . ARG A 1 297 ? -12.775 -7.332 26.199 1.00 67.00 297 ARG A C 1
ATOM 2366 O O . ARG A 1 297 ? -12.310 -7.367 27.336 1.00 67.00 297 ARG A O 1
ATOM 2373 N N . VAL A 1 298 ? -14.022 -6.954 25.946 1.00 55.56 298 VAL A N 1
ATOM 2374 C CA . VAL A 1 298 ? -14.988 -6.628 26.996 1.00 55.56 298 VAL A CA 1
ATOM 2375 C C . VAL A 1 298 ? -15.295 -7.902 27.791 1.00 55.56 298 VAL A C 1
ATOM 2377 O O . VAL A 1 298 ? -15.461 -8.973 27.211 1.00 55.56 298 VAL A O 1
ATOM 2380 N N . VAL A 1 299 ? -15.392 -7.764 29.116 1.00 47.06 299 VAL A N 1
ATOM 2381 C CA . VAL A 1 299 ? -15.587 -8.828 30.126 1.00 47.06 299 VAL A CA 1
ATOM 2382 C C . VAL A 1 299 ? -16.752 -9.790 29.809 1.00 47.06 299 VAL A C 1
ATOM 2384 O O . VAL A 1 299 ? -16.755 -10.927 30.266 1.00 47.06 299 VAL A O 1
ATOM 2387 N N . GLU A 1 300 ? -17.721 -9.391 28.981 1.00 46.28 300 GLU A N 1
ATOM 2388 C CA . GLU A 1 300 ? -18.849 -10.245 28.575 1.00 46.28 300 GLU A CA 1
ATOM 2389 C C . GLU A 1 300 ? -18.481 -11.352 27.557 1.00 46.28 300 GLU A C 1
ATOM 2391 O O . GLU A 1 300 ? -19.217 -12.331 27.443 1.00 46.28 300 GLU A O 1
ATOM 2396 N N . GLU A 1 301 ? -17.343 -11.270 26.847 1.00 49.25 301 GLU A N 1
ATOM 2397 C CA . GLU A 1 301 ? -16.882 -12.336 25.929 1.00 49.25 301 GLU A CA 1
ATOM 2398 C C . GLU A 1 301 ? -16.104 -13.477 26.633 1.00 49.25 301 GLU A C 1
ATOM 2400 O O . GLU A 1 301 ? -15.751 -14.465 25.980 1.00 49.25 301 GLU A O 1
ATOM 2405 N N . GLU A 1 302 ? -15.845 -13.397 27.949 1.00 46.56 302 GLU A N 1
ATOM 2406 C CA . GLU A 1 302 ? -14.977 -14.355 28.664 1.00 46.56 302 GLU A CA 1
ATOM 2407 C C . GLU A 1 302 ? -15.451 -15.820 28.595 1.00 46.56 302 GLU A C 1
ATOM 2409 O O . GLU A 1 302 ? -14.625 -16.735 28.652 1.00 46.56 302 GLU A O 1
ATOM 2414 N N . GLU A 1 303 ? -16.745 -16.084 28.385 1.00 45.84 303 GLU A N 1
ATOM 2415 C CA . GLU A 1 303 ? -17.254 -17.463 28.318 1.00 45.84 303 GLU A CA 1
ATOM 2416 C C . GLU A 1 303 ? -16.909 -18.198 27.013 1.00 45.84 303 GLU A C 1
ATOM 2418 O O . GLU A 1 303 ? -17.014 -19.426 26.938 1.00 45.84 303 GLU A O 1
ATOM 2423 N N . LYS A 1 304 ? -16.438 -17.495 25.977 1.00 47.00 304 LYS A N 1
ATOM 2424 C CA . LYS A 1 304 ? -15.907 -18.124 24.764 1.00 47.00 304 LYS A CA 1
ATOM 2425 C C . LYS A 1 304 ? -14.636 -17.401 24.355 1.00 47.00 304 LYS A C 1
ATOM 2427 O O . LYS A 1 304 ? -14.706 -16.417 23.629 1.00 47.00 304 LYS A O 1
ATOM 2432 N N . LYS A 1 305 ? -13.468 -17.955 24.715 1.00 52.19 305 LYS A N 1
ATOM 2433 C CA . LYS A 1 305 ? -12.193 -17.671 24.028 1.00 52.19 305 LYS A CA 1
ATOM 2434 C C . LYS A 1 305 ? -12.368 -17.934 22.527 1.00 52.19 305 LYS A C 1
ATOM 2436 O O . LYS A 1 305 ? -12.103 -19.029 22.036 1.00 52.19 305 LYS A O 1
ATOM 2441 N N . ARG A 1 306 ? -12.883 -16.949 21.792 1.00 60.50 306 ARG A N 1
ATOM 2442 C CA . ARG A 1 306 ? -12.981 -16.997 20.340 1.00 60.50 306 ARG A CA 1
ATOM 2443 C C . ARG A 1 306 ? -11.559 -16.880 19.823 1.00 60.50 306 ARG A C 1
ATOM 2445 O O . ARG A 1 306 ? -10.914 -15.849 20.018 1.00 60.50 306 ARG A O 1
ATOM 2452 N N . GLU A 1 307 ? -11.097 -17.955 19.201 1.00 80.56 307 GLU A N 1
ATOM 2453 C CA . GLU A 1 307 ? -9.878 -17.991 18.398 1.00 80.56 307 GLU A CA 1
ATOM 2454 C C . GLU A 1 307 ? -9.848 -16.752 17.487 1.00 80.56 307 GLU A C 1
ATOM 2456 O O . GLU A 1 307 ? -10.797 -16.513 16.731 1.00 80.56 307 GLU A O 1
ATOM 2461 N N . LEU A 1 308 ? -8.812 -15.918 17.619 1.00 89.06 308 LEU A N 1
ATOM 2462 C CA . LEU A 1 308 ? -8.673 -14.719 16.802 1.00 89.06 308 LEU A CA 1
ATOM 2463 C C . LEU A 1 308 ? -8.394 -15.136 15.357 1.00 89.06 308 LEU A C 1
ATOM 2465 O O . LEU A 1 308 ? -7.581 -16.012 15.077 1.00 89.06 308 LEU A O 1
ATOM 2469 N N . LYS A 1 309 ? -9.116 -14.522 14.420 1.00 93.00 309 LYS A N 1
ATOM 2470 C CA . LYS A 1 309 ? -8.927 -14.734 12.984 1.00 93.00 309 LYS A CA 1
ATOM 2471 C C . LYS A 1 309 ? -8.850 -13.368 12.353 1.00 93.00 309 LYS A C 1
ATOM 2473 O O . LYS A 1 309 ? -9.855 -12.686 12.192 1.00 93.00 309 LYS A O 1
ATOM 2478 N N . LEU A 1 310 ? -7.633 -12.948 12.082 1.00 95.00 310 LEU A N 1
ATOM 2479 C CA . LEU A 1 310 ? -7.299 -11.590 11.715 1.00 95.00 310 LEU A CA 1
ATOM 2480 C C . LEU A 1 310 ? -7.062 -11.511 10.206 1.00 95.00 310 LEU A C 1
ATOM 2482 O O . LEU A 1 310 ? -6.493 -12.422 9.601 1.00 95.00 310 LEU A O 1
ATOM 2486 N N . MET A 1 311 ? -7.480 -10.408 9.593 1.00 96.62 311 MET A N 1
ATOM 2487 C CA . MET A 1 311 ? -7.084 -10.046 8.235 1.00 96.62 311 MET A CA 1
ATOM 2488 C C . MET A 1 311 ? -6.259 -8.767 8.293 1.00 96.62 311 MET A C 1
ATOM 2490 O O . MET A 1 311 ? -6.761 -7.739 8.740 1.00 96.62 311 MET A O 1
ATOM 2494 N N . ALA A 1 312 ? -5.016 -8.812 7.822 1.00 96.00 312 ALA A N 1
ATOM 2495 C CA . ALA A 1 312 ? -4.228 -7.597 7.661 1.00 96.00 312 ALA A CA 1
ATOM 2496 C C . ALA A 1 312 ? -4.718 -6.827 6.432 1.00 96.00 312 ALA A C 1
ATOM 2498 O O . ALA A 1 312 ? -4.780 -7.380 5.329 1.00 96.00 312 ALA A O 1
ATOM 2499 N N . VAL A 1 313 ? -5.047 -5.553 6.614 1.00 97.12 313 VAL A N 1
ATOM 2500 C CA . VAL A 1 313 ? -5.484 -4.657 5.546 1.00 97.12 313 VAL A CA 1
ATOM 2501 C C . VAL A 1 313 ? -4.622 -3.403 5.499 1.00 97.12 313 VAL A C 1
ATOM 2503 O O . VAL A 1 313 ? -4.083 -2.977 6.516 1.00 97.12 313 VAL A O 1
ATOM 2506 N N . SER A 1 314 ? -4.444 -2.821 4.314 1.00 94.00 314 SER A N 1
ATOM 2507 C CA . SER A 1 314 ? -3.833 -1.493 4.184 1.00 94.00 314 SER A CA 1
ATOM 2508 C C . SER A 1 314 ? -4.097 -0.882 2.809 1.00 94.00 314 SER A C 1
ATOM 2510 O O . SER A 1 314 ? -4.090 -1.589 1.797 1.00 94.00 314 SER A O 1
ATOM 2512 N N . ILE A 1 315 ? -4.277 0.441 2.754 1.00 93.19 315 ILE A N 1
ATOM 2513 C CA . ILE A 1 315 ? -4.287 1.219 1.508 1.00 93.19 315 ILE A CA 1
ATOM 2514 C C . ILE A 1 315 ? -3.267 2.340 1.634 1.00 93.19 315 ILE A C 1
ATOM 2516 O O . ILE A 1 315 ? -3.275 3.092 2.603 1.00 93.19 315 ILE A O 1
ATOM 2520 N N . HIS A 1 316 ? -2.448 2.513 0.601 1.00 89.50 316 HIS A N 1
ATOM 2521 C CA . HIS A 1 316 ? -1.303 3.415 0.609 1.00 89.50 316 HIS A CA 1
ATOM 2522 C C . HIS A 1 316 ? -0.286 3.034 1.692 1.00 89.50 316 HIS A C 1
ATOM 2524 O O . HIS A 1 316 ? 0.292 3.905 2.343 1.00 89.50 316 HIS A O 1
ATOM 2530 N N . SER A 1 317 ? -0.004 1.738 1.854 1.00 87.50 317 SER A N 1
ATOM 2531 C CA . SER A 1 317 ? 1.186 1.309 2.590 1.00 87.50 317 SER A CA 1
ATOM 2532 C C . SER A 1 317 ? 2.440 1.648 1.784 1.00 87.50 317 SER A C 1
ATOM 2534 O O . SER A 1 317 ? 2.621 1.219 0.640 1.00 87.50 317 SER A O 1
ATOM 2536 N N . CYS A 1 318 ? 3.323 2.459 2.359 1.00 82.12 318 CYS A N 1
ATOM 2537 C CA . CYS A 1 318 ? 4.551 2.893 1.696 1.00 82.12 318 CYS A CA 1
ATOM 2538 C C . CYS A 1 318 ? 5.754 2.121 2.253 1.00 82.12 318 CYS A C 1
ATOM 2540 O O . CYS A 1 318 ? 5.835 1.842 3.451 1.00 82.12 318 CYS A O 1
ATOM 2542 N N . GLY A 1 319 ? 6.714 1.807 1.383 1.00 82.00 319 GLY A N 1
ATOM 2543 C CA . GLY A 1 319 ? 7.954 1.145 1.776 1.00 82.00 319 GLY A CA 1
ATOM 2544 C C . GLY A 1 319 ? 7.750 -0.232 2.398 1.00 82.00 319 GLY A C 1
ATOM 2545 O O . GLY A 1 319 ? 6.903 -1.012 1.958 1.00 82.00 319 GLY A O 1
ATOM 2546 N N . ASN A 1 320 ? 8.529 -0.519 3.445 1.00 85.12 320 ASN A N 1
ATOM 2547 C CA . ASN A 1 320 ? 8.533 -1.822 4.116 1.00 85.12 320 ASN A CA 1
ATOM 2548 C C . ASN A 1 320 ? 7.193 -2.230 4.724 1.00 85.12 320 ASN A C 1
ATOM 2550 O O . ASN A 1 320 ? 7.001 -3.413 4.983 1.00 85.12 320 ASN A O 1
ATOM 2554 N N . LEU A 1 321 ? 6.259 -1.300 4.933 1.00 88.25 321 LEU A N 1
ATOM 2555 C CA . LEU A 1 321 ? 4.978 -1.620 5.552 1.00 88.25 321 LEU A CA 1
ATOM 2556 C C . LEU A 1 321 ? 4.198 -2.677 4.755 1.00 88.25 321 LEU A C 1
ATOM 2558 O O . LEU A 1 321 ? 3.645 -3.599 5.345 1.00 88.25 321 LEU A O 1
ATOM 2562 N N . SER A 1 322 ? 4.228 -2.606 3.418 1.00 89.19 322 SER A N 1
ATOM 2563 C CA . SER A 1 322 ? 3.616 -3.629 2.556 1.00 89.19 322 SER A CA 1
ATOM 2564 C C . SER A 1 322 ? 4.282 -4.995 2.742 1.00 89.19 322 SER A C 1
ATOM 2566 O O . SER A 1 322 ? 3.604 -6.013 2.851 1.00 89.19 322 SER A O 1
ATOM 2568 N N . HIS A 1 323 ? 5.617 -5.016 2.824 1.00 88.31 323 HIS A N 1
ATOM 2569 C CA . HIS A 1 323 ? 6.392 -6.234 3.057 1.00 88.31 323 HIS A CA 1
ATOM 2570 C C . HIS A 1 323 ? 6.101 -6.835 4.439 1.00 88.31 323 HIS A C 1
ATOM 2572 O O . HIS A 1 323 ? 5.840 -8.031 4.542 1.00 88.31 323 HIS A O 1
ATOM 2578 N N . PHE A 1 324 ? 6.086 -6.018 5.493 1.00 89.88 324 PHE A N 1
ATOM 2579 C CA . PHE A 1 324 ? 5.741 -6.457 6.844 1.00 89.88 324 PHE A CA 1
ATOM 2580 C C . PHE A 1 324 ? 4.307 -6.965 6.925 1.00 89.88 324 PHE A C 1
ATOM 2582 O O . PHE A 1 324 ? 4.058 -7.971 7.584 1.00 89.88 324 PHE A O 1
ATOM 2589 N N . GLY A 1 325 ? 3.385 -6.333 6.198 1.00 90.75 325 GLY A N 1
ATOM 2590 C CA . GLY A 1 325 ? 2.010 -6.789 6.133 1.00 90.75 325 GLY A CA 1
ATOM 2591 C C . GLY A 1 325 ? 1.868 -8.169 5.492 1.00 90.75 325 GLY A C 1
ATOM 2592 O O . GLY A 1 325 ? 1.189 -9.027 6.046 1.00 90.75 325 GLY A O 1
ATOM 2593 N N . ILE A 1 326 ? 2.586 -8.442 4.400 1.00 91.44 326 ILE A N 1
ATOM 2594 C CA . ILE A 1 326 ? 2.637 -9.784 3.795 1.00 91.44 326 ILE A CA 1
ATOM 2595 C C . ILE A 1 326 ? 3.313 -10.783 4.742 1.00 91.44 326 ILE A C 1
ATOM 2597 O O . ILE A 1 326 ? 2.794 -11.872 4.974 1.00 91.44 326 ILE A O 1
ATOM 2601 N N . ARG A 1 327 ? 4.455 -10.408 5.330 1.00 92.19 327 ARG A N 1
ATOM 2602 C CA . ARG A 1 327 ? 5.211 -11.253 6.263 1.00 92.19 327 ARG A CA 1
ATOM 2603 C C . ARG A 1 327 ? 4.394 -11.616 7.505 1.00 92.19 327 ARG A C 1
ATOM 2605 O O . ARG A 1 327 ? 4.577 -12.707 8.040 1.00 92.19 327 ARG A O 1
ATOM 2612 N N . SER A 1 328 ? 3.453 -10.761 7.910 1.00 93.56 328 SER A N 1
ATOM 2613 C CA . SER A 1 328 ? 2.562 -11.040 9.036 1.00 93.56 328 SER A CA 1
ATOM 2614 C C . SER A 1 328 ? 1.712 -12.300 8.850 1.00 93.56 328 SER A C 1
ATOM 2616 O O . SER A 1 328 ? 1.462 -12.993 9.832 1.00 93.56 328 SER A O 1
ATOM 2618 N N . LEU A 1 329 ? 1.371 -12.666 7.608 1.00 94.25 329 LEU A N 1
ATOM 2619 C CA . LEU A 1 329 ? 0.662 -13.913 7.296 1.00 94.25 329 LEU A CA 1
ATOM 2620 C C . LEU A 1 329 ? 1.476 -15.161 7.645 1.00 94.25 329 LEU A C 1
ATOM 2622 O O . LEU A 1 329 ? 0.919 -16.192 7.998 1.00 94.25 329 LEU A O 1
ATOM 2626 N N . LEU A 1 330 ? 2.800 -15.078 7.508 1.00 92.75 330 LEU A N 1
ATOM 2627 C CA . LEU A 1 330 ? 3.707 -16.198 7.760 1.00 92.75 330 LEU A CA 1
ATOM 2628 C C . LEU A 1 330 ? 4.141 -16.267 9.224 1.00 92.75 330 LEU A C 1
ATOM 2630 O O . LEU A 1 330 ? 4.450 -17.344 9.720 1.00 92.75 330 LEU A O 1
ATOM 2634 N N . MET A 1 331 ? 4.213 -15.116 9.896 1.00 93.12 331 MET A N 1
ATOM 2635 C CA . MET A 1 331 ? 4.732 -15.023 11.261 1.00 93.12 331 MET A CA 1
ATOM 2636 C C . MET A 1 331 ? 3.664 -15.199 12.340 1.00 93.12 331 MET A C 1
ATOM 2638 O O . MET A 1 331 ? 4.015 -15.572 13.455 1.00 93.12 331 MET A O 1
ATOM 2642 N N . ASN A 1 332 ? 2.388 -14.949 12.035 1.00 92.62 332 ASN A N 1
ATOM 2643 C CA . ASN A 1 332 ? 1.321 -14.930 13.035 1.00 92.62 332 ASN A CA 1
ATOM 2644 C C . ASN A 1 332 ? 0.213 -15.917 12.641 1.00 92.62 332 ASN A C 1
ATOM 2646 O O . ASN A 1 332 ? -0.496 -15.655 11.668 1.00 92.62 332 ASN A O 1
ATOM 2650 N N . PRO A 1 333 ? 0.016 -17.017 13.391 1.00 91.88 333 PRO A N 1
ATOM 2651 C CA . PRO A 1 333 ? -1.024 -18.008 13.097 1.00 91.88 333 PRO A CA 1
ATOM 2652 C C . PRO A 1 333 ? -2.452 -17.441 13.068 1.00 91.88 333 PRO A C 1
ATOM 2654 O O . PRO A 1 333 ? -3.301 -17.951 12.334 1.00 91.88 333 PRO A O 1
ATOM 2657 N N . ASP A 1 334 ? -2.714 -16.383 13.843 1.00 92.31 334 ASP A N 1
ATOM 2658 C CA . ASP A 1 334 ? -4.015 -15.710 13.900 1.00 92.31 334 ASP A CA 1
ATOM 2659 C C . ASP A 1 334 ? -4.321 -14.910 12.625 1.00 92.31 334 ASP A C 1
ATOM 2661 O O . ASP A 1 334 ? -5.489 -14.686 12.305 1.00 92.31 334 ASP A O 1
ATOM 2665 N N . ILE A 1 335 ? -3.303 -14.494 11.859 1.00 93.75 335 ILE A N 1
ATOM 2666 C CA . ILE A 1 335 ? -3.494 -13.803 10.580 1.00 93.75 335 ILE A CA 1
ATOM 2667 C C . ILE A 1 335 ? -3.840 -14.846 9.521 1.00 93.75 335 ILE A C 1
ATOM 2669 O O . ILE A 1 335 ? -3.026 -15.683 9.144 1.00 93.75 335 ILE A O 1
ATOM 2673 N N . ARG A 1 336 ? -5.074 -14.795 9.021 1.00 93.50 336 ARG A N 1
ATOM 2674 C CA . ARG A 1 336 ? -5.596 -15.751 8.034 1.00 93.50 336 ARG A CA 1
ATOM 2675 C C . ARG A 1 336 ? -5.572 -15.227 6.609 1.00 93.50 336 ARG A C 1
ATOM 2677 O O . ARG A 1 336 ? -5.652 -16.015 5.671 1.00 93.50 336 ARG A O 1
ATOM 2684 N N . ALA A 1 337 ? -5.487 -13.912 6.444 1.00 94.62 337 ALA A N 1
ATOM 2685 C CA . ALA A 1 337 ? -5.478 -13.276 5.139 1.00 94.62 337 ALA A CA 1
ATOM 2686 C C . ALA A 1 337 ? -4.800 -11.909 5.177 1.00 94.62 337 ALA A C 1
ATOM 2688 O O . ALA A 1 337 ? -4.710 -11.262 6.221 1.00 94.62 337 ALA A O 1
ATOM 2689 N N . VAL A 1 338 ? -4.363 -11.467 4.001 1.00 95.19 338 VAL A N 1
ATOM 2690 C CA . VAL A 1 338 ? -3.758 -10.156 3.785 1.00 95.19 338 VAL A CA 1
ATOM 2691 C C . VAL A 1 338 ? -4.355 -9.544 2.524 1.00 95.19 338 VAL A C 1
ATOM 2693 O O . VAL A 1 338 ? -4.426 -10.201 1.487 1.00 95.19 338 VAL A O 1
ATOM 2696 N N . ALA A 1 339 ? -4.751 -8.279 2.600 1.00 95.44 339 ALA A N 1
ATOM 2697 C CA . ALA A 1 339 ? -5.144 -7.472 1.454 1.00 95.44 339 ALA A CA 1
ATOM 2698 C C . ALA A 1 339 ? -4.454 -6.112 1.564 1.00 95.44 339 ALA A C 1
ATOM 2700 O O . ALA A 1 339 ? -4.712 -5.359 2.495 1.00 95.44 339 ALA A O 1
ATOM 2701 N N . ILE A 1 340 ? -3.546 -5.788 0.646 1.00 93.25 340 ILE A N 1
ATOM 2702 C CA . ILE A 1 340 ? -2.726 -4.575 0.750 1.00 93.25 340 ILE A CA 1
ATOM 2703 C C . ILE A 1 340 ? -2.646 -3.878 -0.604 1.00 93.25 340 ILE A C 1
ATOM 2705 O O . ILE A 1 340 ? -2.335 -4.504 -1.615 1.00 93.25 340 ILE A O 1
ATOM 2709 N N . VAL A 1 341 ? -2.858 -2.563 -0.601 1.00 91.69 341 VAL A N 1
ATOM 2710 C CA . VAL A 1 341 ? -2.608 -1.674 -1.740 1.00 91.69 341 VAL A CA 1
ATOM 2711 C C . VAL A 1 341 ? -1.449 -0.747 -1.384 1.00 91.69 341 VAL A C 1
ATOM 2713 O O . VAL A 1 341 ? -1.619 0.216 -0.640 1.00 91.69 341 VAL A O 1
ATOM 2716 N N . GLY A 1 342 ? -0.258 -1.025 -1.914 1.00 87.31 342 GLY A N 1
ATOM 2717 C CA . GLY A 1 342 ? 0.925 -0.195 -1.669 1.00 87.31 342 GLY A CA 1
ATOM 2718 C C . GLY A 1 342 ? 0.933 1.120 -2.465 1.00 87.31 342 GLY A C 1
ATOM 2719 O O . GLY A 1 342 ? 0.431 1.169 -3.585 1.00 87.31 342 GLY A O 1
ATOM 2720 N N . CYS A 1 343 ? 1.533 2.183 -1.911 1.00 79.19 343 CYS A N 1
ATOM 2721 C CA . CYS A 1 343 ? 1.668 3.497 -2.576 1.00 79.19 343 CYS A CA 1
ATOM 2722 C C . CYS A 1 343 ? 3.013 3.727 -3.263 1.00 79.19 343 CYS A C 1
ATOM 2724 O O . CYS A 1 343 ? 3.056 4.307 -4.346 1.00 79.19 343 CYS A O 1
ATOM 2726 N N . CYS A 1 344 ? 4.127 3.369 -2.623 1.00 65.06 344 CYS A N 1
ATOM 2727 C CA . CYS A 1 344 ? 5.448 3.613 -3.195 1.00 65.06 344 CYS A CA 1
ATOM 2728 C C . CYS A 1 344 ? 6.519 2.669 -2.646 1.00 65.06 344 CYS A C 1
ATOM 2730 O O . CYS A 1 344 ? 6.447 2.206 -1.506 1.00 65.06 344 CYS A O 1
ATOM 2732 N N . TYR A 1 345 ? 7.548 2.447 -3.463 1.00 67.88 345 TYR A N 1
ATOM 2733 C CA . TYR A 1 345 ? 8.744 1.681 -3.110 1.00 67.88 345 TYR A CA 1
ATOM 2734 C C . TYR A 1 345 ? 9.854 2.548 -2.492 1.00 67.88 345 TYR A C 1
ATOM 2736 O O . TYR A 1 345 ? 10.826 2.010 -1.979 1.00 67.88 345 TYR A O 1
ATOM 2744 N N . ASN A 1 346 ? 9.709 3.882 -2.488 1.00 59.12 346 ASN A N 1
ATOM 2745 C CA . ASN A 1 346 ? 10.740 4.856 -2.079 1.00 59.12 346 ASN A CA 1
ATOM 2746 C C . ASN A 1 346 ? 11.196 4.762 -0.606 1.00 59.12 346 ASN A C 1
ATOM 2748 O O . ASN A 1 346 ? 12.031 5.555 -0.179 1.00 59.12 346 ASN A O 1
ATOM 2752 N N . LEU A 1 347 ? 10.617 3.852 0.178 1.00 66.75 347 LEU A N 1
ATOM 2753 C CA . LEU A 1 347 ? 10.932 3.594 1.586 1.00 66.75 347 LEU A CA 1
ATOM 2754 C C . LEU A 1 347 ? 11.104 2.087 1.867 1.00 66.75 347 LEU A C 1
ATOM 2756 O O . LEU A 1 347 ? 10.946 1.651 3.008 1.00 66.75 347 LEU A O 1
ATOM 2760 N N . LEU A 1 348 ? 11.331 1.277 0.828 1.00 72.00 348 LEU A N 1
ATOM 2761 C CA . LEU A 1 348 ? 11.760 -0.108 1.003 1.00 72.00 348 LEU A CA 1
ATOM 2762 C C . LEU A 1 348 ? 13.233 -0.124 1.418 1.00 72.00 348 LEU A C 1
ATOM 2764 O O . LEU A 1 348 ? 14.027 0.668 0.916 1.00 72.00 348 LEU A O 1
ATOM 2768 N N . THR A 1 349 ? 13.590 -1.029 2.321 1.00 69.25 349 THR A N 1
ATOM 2769 C CA . THR A 1 349 ? 14.979 -1.278 2.720 1.00 69.25 349 THR A CA 1
ATOM 2770 C C . THR A 1 349 ? 15.365 -2.695 2.338 1.00 69.25 349 THR A C 1
ATOM 2772 O O . THR A 1 349 ? 14.543 -3.610 2.423 1.00 69.25 349 THR A O 1
ATOM 2775 N N . GLU A 1 350 ? 16.621 -2.904 1.955 1.00 66.31 350 GLU A N 1
ATOM 2776 C CA . GLU A 1 350 ? 17.120 -4.260 1.736 1.00 66.31 350 GLU A CA 1
ATOM 2777 C C . GLU A 1 350 ? 17.180 -5.028 3.060 1.00 66.31 350 GLU A C 1
ATOM 2779 O O . GLU A 1 350 ? 17.444 -4.458 4.122 1.00 66.31 350 GLU A O 1
ATOM 2784 N N . LYS A 1 351 ? 16.911 -6.338 3.000 1.00 59.50 351 LYS A N 1
ATOM 2785 C CA . LYS A 1 351 ? 17.010 -7.207 4.173 1.00 59.50 351 LYS A CA 1
ATOM 2786 C C . LYS A 1 351 ? 18.463 -7.266 4.640 1.00 59.50 351 LYS A C 1
ATOM 2788 O O . LYS A 1 351 ? 18.742 -6.917 5.770 1.00 59.50 351 LYS A O 1
ATOM 2793 N N . LEU A 1 352 ? 19.392 -7.650 3.767 1.00 57.25 352 LEU A N 1
ATOM 2794 C CA . LEU A 1 352 ? 20.808 -7.778 4.113 1.00 57.25 352 LEU A CA 1
ATOM 2795 C C . LEU A 1 352 ? 21.522 -6.429 3.968 1.00 57.25 352 LEU A C 1
ATOM 2797 O O . LEU A 1 352 ? 21.438 -5.787 2.923 1.00 57.25 352 LEU A O 1
ATOM 2801 N N . GLY A 1 353 ? 22.209 -6.013 5.033 1.00 55.09 353 GLY A N 1
ATOM 2802 C CA . GLY A 1 353 ? 23.006 -4.793 5.084 1.00 55.09 353 GLY A CA 1
ATOM 2803 C C . GLY A 1 353 ? 24.508 -5.088 5.172 1.00 55.09 353 GLY A C 1
ATOM 2804 O O . GLY A 1 353 ? 24.887 -6.037 5.861 1.00 55.09 353 GLY A O 1
ATOM 2805 N N . PRO A 1 354 ? 25.375 -4.267 4.545 1.00 53.97 354 PRO A N 1
ATOM 2806 C CA . PRO A 1 354 ? 25.051 -3.208 3.580 1.00 53.97 354 PRO A CA 1
ATOM 2807 C C . PRO A 1 354 ? 24.453 -3.796 2.285 1.00 53.97 354 PRO A C 1
ATOM 2809 O O . PRO A 1 354 ? 24.632 -4.994 2.060 1.00 53.97 354 PRO A O 1
ATOM 2812 N N . PRO A 1 355 ? 23.763 -2.992 1.444 1.00 53.16 355 PRO A N 1
ATOM 2813 C CA . PRO A 1 355 ? 23.140 -3.477 0.216 1.00 53.16 355 PRO A CA 1
ATOM 2814 C C . PRO A 1 355 ? 24.081 -4.396 -0.556 1.00 53.16 355 PRO A C 1
ATOM 2816 O O . PRO A 1 355 ? 25.205 -4.009 -0.892 1.00 53.16 355 PRO A O 1
ATOM 2819 N N . THR A 1 356 ? 23.648 -5.634 -0.791 1.00 44.31 356 THR A N 1
ATOM 2820 C CA . THR A 1 356 ? 24.514 -6.653 -1.420 1.00 44.31 356 THR A CA 1
ATOM 2821 C C . THR A 1 356 ? 24.773 -6.341 -2.890 1.00 44.31 356 THR A C 1
ATOM 2823 O O . THR A 1 356 ? 25.774 -6.780 -3.455 1.00 44.31 356 THR A O 1
ATOM 2826 N N . TYR A 1 357 ? 23.936 -5.487 -3.480 1.00 46.03 357 TYR A N 1
ATOM 2827 C CA . TYR A 1 357 ? 24.191 -4.854 -4.758 1.00 46.03 357 TYR A CA 1
ATOM 2828 C C . TYR A 1 357 ? 24.638 -3.409 -4.554 1.00 46.03 357 TYR A C 1
ATOM 2830 O O . TYR A 1 357 ? 23.837 -2.479 -4.480 1.00 46.03 357 TYR A O 1
ATOM 2838 N N . LYS A 1 358 ? 25.954 -3.183 -4.617 1.00 46.28 358 LYS A N 1
ATOM 2839 C CA . LYS A 1 358 ? 26.419 -1.932 -5.218 1.00 46.28 358 LYS A CA 1
ATOM 2840 C C . LYS A 1 358 ? 25.942 -1.995 -6.661 1.00 46.28 358 LYS A C 1
ATOM 2842 O O . LYS A 1 358 ? 26.446 -2.820 -7.423 1.00 46.28 358 LYS A O 1
ATOM 2847 N N . GLN A 1 359 ? 24.938 -1.203 -7.041 1.00 48.72 359 GLN A N 1
ATOM 2848 C CA . GLN A 1 359 ? 24.702 -1.026 -8.468 1.00 48.72 359 GLN A CA 1
ATOM 2849 C C . GLN A 1 359 ? 26.047 -0.609 -9.079 1.00 48.72 359 GLN A C 1
ATOM 2851 O O . GLN A 1 359 ? 26.668 0.310 -8.540 1.00 48.72 359 GLN A O 1
ATOM 2856 N N . PRO A 1 360 ? 26.523 -1.261 -10.153 1.00 48.28 360 PRO A N 1
ATOM 2857 C CA . PRO A 1 360 ? 27.792 -0.903 -10.789 1.00 48.28 360 PRO A CA 1
ATOM 2858 C C . PRO A 1 360 ? 27.882 0.597 -11.116 1.00 48.28 360 PRO A C 1
ATOM 2860 O O . PRO A 1 360 ? 28.967 1.166 -11.161 1.00 48.28 360 PRO A O 1
ATOM 2863 N N . TYR A 1 361 ? 26.716 1.232 -11.267 1.00 50.16 361 TYR A N 1
ATOM 2864 C CA . TYR A 1 361 ? 26.517 2.629 -11.626 1.00 50.16 361 TYR A CA 1
ATOM 2865 C C . TYR A 1 361 ? 26.148 3.551 -10.443 1.00 50.16 361 TYR A C 1
ATOM 2867 O O . TYR A 1 361 ? 26.047 4.761 -10.634 1.00 50.16 361 TYR A O 1
ATOM 2875 N N . LEU A 1 362 ? 25.992 3.032 -9.213 1.00 47.94 362 LEU A N 1
ATOM 2876 C CA . LEU A 1 362 ? 25.821 3.861 -8.010 1.00 47.94 362 LEU A CA 1
ATOM 2877 C C . LEU A 1 362 ? 27.138 4.600 -7.729 1.00 47.94 362 LEU A C 1
ATOM 2879 O O . LEU A 1 362 ? 28.110 4.015 -7.246 1.00 47.94 362 LEU A O 1
ATOM 2883 N N . ARG A 1 363 ? 27.186 5.901 -8.041 1.00 51.91 363 ARG A N 1
ATOM 2884 C CA . ARG A 1 363 ? 28.382 6.722 -7.810 1.00 51.91 363 ARG A CA 1
ATOM 2885 C C . ARG A 1 363 ? 28.586 7.014 -6.314 1.00 51.91 363 ARG A C 1
ATOM 2887 O O . ARG A 1 363 ? 27.673 7.525 -5.669 1.00 51.91 363 ARG A O 1
ATOM 2894 N N . PRO A 1 364 ? 29.810 6.842 -5.779 1.00 47.00 364 PRO A N 1
ATOM 2895 C CA . PRO A 1 364 ? 30.186 7.323 -4.445 1.00 47.00 364 PRO A CA 1
ATOM 2896 C C . PRO A 1 364 ? 30.225 8.858 -4.309 1.00 47.00 364 PRO A C 1
ATOM 2898 O O . PRO A 1 364 ? 30.217 9.369 -3.193 1.00 47.00 364 PRO A O 1
ATOM 2901 N N . THR A 1 365 ? 30.318 9.600 -5.420 1.00 43.91 365 THR A N 1
ATOM 2902 C CA . THR A 1 365 ? 30.753 11.011 -5.432 1.00 43.91 365 THR A CA 1
ATOM 2903 C C . THR A 1 365 ? 29.658 12.049 -5.678 1.00 43.91 365 THR A C 1
ATOM 2905 O O . THR A 1 365 ? 29.916 13.235 -5.495 1.00 43.91 365 THR A O 1
ATOM 2908 N N . LEU A 1 366 ? 28.435 11.649 -6.037 1.00 48.31 366 LEU A N 1
ATOM 2909 C CA . LEU A 1 366 ? 27.300 12.568 -6.194 1.00 48.31 366 LEU A CA 1
ATOM 2910 C C . LEU A 1 366 ? 26.296 12.343 -5.069 1.00 48.31 366 LEU A C 1
ATOM 2912 O O . LEU A 1 366 ? 25.178 11.864 -5.252 1.00 48.31 366 LEU A O 1
ATOM 2916 N N . GLN A 1 367 ? 26.727 12.691 -3.859 1.00 48.16 367 GLN A N 1
ATOM 2917 C CA . GLN A 1 367 ? 25.801 12.886 -2.758 1.00 48.16 367 GLN A CA 1
ATOM 2918 C C . GLN A 1 367 ? 24.848 14.014 -3.164 1.00 48.16 367 GLN A C 1
ATOM 2920 O O . GLN A 1 367 ? 25.274 15.156 -3.333 1.00 48.16 367 GLN A O 1
ATOM 2925 N N . ALA A 1 368 ? 23.552 13.719 -3.300 1.00 45.09 368 ALA A N 1
ATOM 2926 C CA . ALA A 1 368 ? 22.550 14.778 -3.263 1.00 45.09 368 ALA A CA 1
ATOM 2927 C C . ALA A 1 368 ? 22.856 15.649 -2.032 1.00 45.09 368 ALA A C 1
ATOM 2929 O O . ALA A 1 368 ? 23.120 15.096 -0.966 1.00 45.09 368 ALA A O 1
ATOM 2930 N N . VAL A 1 369 ? 22.842 16.980 -2.160 1.00 45.56 369 VAL A N 1
ATOM 2931 C CA . VAL A 1 369 ? 23.285 17.936 -1.113 1.00 45.56 369 VAL A CA 1
ATOM 2932 C C . VAL A 1 369 ? 22.633 17.669 0.259 1.00 45.56 369 VAL A C 1
ATOM 2934 O O . VAL A 1 369 ? 23.176 18.002 1.305 1.00 45.56 369 VAL A O 1
ATOM 2937 N N . ASN A 1 370 ? 21.479 16.997 0.275 1.00 49.06 370 ASN A N 1
ATOM 2938 C CA . ASN A 1 370 ? 20.756 16.585 1.475 1.00 49.06 370 ASN A CA 1
ATOM 2939 C C . ASN A 1 370 ? 21.189 15.227 2.082 1.00 49.06 370 ASN A C 1
ATOM 2941 O O . ASN A 1 370 ? 20.551 14.767 3.030 1.00 49.06 370 ASN A O 1
ATOM 2945 N N . GLY A 1 371 ? 22.193 14.532 1.537 1.00 51.25 371 GLY A N 1
ATOM 2946 C CA . GLY A 1 371 ? 22.676 13.224 1.999 1.00 51.25 371 GLY A CA 1
ATOM 2947 C C . GLY A 1 371 ? 21.612 12.117 2.029 1.00 51.25 371 GLY A C 1
ATOM 2948 O O . GLY A 1 371 ? 21.807 11.095 2.688 1.00 51.25 371 GLY A O 1
ATOM 2949 N N . ARG A 1 372 ? 20.450 12.317 1.385 1.00 51.34 372 ARG A N 1
ATOM 2950 C CA . ARG A 1 372 ? 19.299 11.406 1.484 1.00 51.34 372 ARG A CA 1
ATOM 2951 C C . ARG A 1 372 ? 19.616 10.048 0.872 1.00 51.34 372 ARG A C 1
ATOM 2953 O O . ARG A 1 372 ? 19.348 9.045 1.510 1.00 51.34 372 ARG A O 1
ATOM 2960 N N . VAL A 1 373 ? 20.229 10.024 -0.309 1.00 52.47 373 VAL A N 1
ATOM 2961 C CA . VAL A 1 373 ? 20.544 8.779 -1.030 1.00 52.47 373 VAL A CA 1
ATOM 2962 C C . VAL A 1 373 ? 21.450 7.872 -0.198 1.00 52.47 373 VAL A C 1
ATOM 2964 O O . VAL A 1 373 ? 21.129 6.706 -0.044 1.00 52.47 373 VAL A O 1
ATOM 2967 N N . VAL A 1 374 ? 22.499 8.418 0.429 1.00 56.78 374 VAL A N 1
ATOM 2968 C CA . VAL A 1 374 ? 23.410 7.643 1.295 1.00 56.78 374 VAL A CA 1
ATOM 2969 C C . VAL A 1 374 ? 22.716 7.160 2.568 1.00 56.78 374 VAL A C 1
ATOM 2971 O O . VAL A 1 374 ? 22.910 6.023 2.987 1.00 56.78 374 VAL A O 1
ATOM 2974 N N . ARG A 1 375 ? 21.889 8.010 3.193 1.00 60.38 375 ARG A N 1
ATOM 2975 C CA . ARG A 1 375 ? 21.130 7.617 4.388 1.00 60.38 375 ARG A CA 1
ATOM 2976 C C . ARG A 1 375 ? 20.124 6.517 4.086 1.00 60.38 375 ARG A C 1
ATOM 2978 O O . ARG A 1 375 ? 20.026 5.592 4.875 1.00 60.38 375 ARG A O 1
ATOM 2985 N N . GLU A 1 376 ? 19.397 6.611 2.977 1.00 58.06 376 GLU A N 1
ATOM 2986 C CA . GLU A 1 376 ? 18.445 5.580 2.551 1.00 58.06 376 GLU A CA 1
ATOM 2987 C C . GLU A 1 376 ? 19.166 4.310 2.071 1.00 58.06 376 GLU A C 1
ATOM 2989 O O . GLU A 1 376 ? 18.753 3.223 2.449 1.00 58.06 376 GLU A O 1
ATOM 2994 N N . SER A 1 377 ? 20.285 4.415 1.340 1.00 56.47 377 SER A N 1
ATOM 2995 C CA . SER A 1 377 ? 21.074 3.248 0.912 1.00 56.47 377 SER A CA 1
ATOM 2996 C C . SER A 1 377 ? 21.758 2.529 2.075 1.00 56.47 377 SER A C 1
ATOM 2998 O O . SER A 1 377 ? 22.087 1.357 1.969 1.00 56.47 377 SER A O 1
ATOM 3000 N N . ALA A 1 378 ? 22.016 3.224 3.182 1.00 61.56 378 ALA A N 1
ATOM 3001 C CA . ALA A 1 378 ? 22.542 2.620 4.401 1.00 61.56 378 ALA A CA 1
ATOM 3002 C C . ALA A 1 378 ? 21.443 2.027 5.296 1.00 61.56 378 ALA A C 1
ATOM 3004 O O . ALA A 1 378 ? 21.774 1.419 6.313 1.00 61.56 378 ALA A O 1
ATOM 3005 N N . LYS A 1 379 ? 20.153 2.196 4.964 1.00 61.16 379 LYS A N 1
ATOM 3006 C CA . LYS A 1 379 ? 19.080 1.523 5.698 1.00 61.16 379 LYS A CA 1
ATOM 3007 C C . LYS A 1 379 ? 18.996 0.071 5.256 1.00 61.16 379 LYS A C 1
ATOM 3009 O O . LYS A 1 379 ? 18.790 -0.232 4.085 1.00 61.16 379 LYS A O 1
ATOM 3014 N N . PHE A 1 380 ? 19.080 -0.812 6.232 1.00 62.59 380 PHE A N 1
ATOM 3015 C CA . PHE A 1 380 ? 18.833 -2.238 6.096 1.00 62.59 380 PHE A CA 1
ATOM 3016 C C . PHE A 1 380 ? 17.855 -2.668 7.187 1.00 62.59 380 PHE A C 1
ATOM 3018 O O . PHE A 1 380 ? 17.644 -1.933 8.158 1.00 62.59 380 PHE A O 1
ATOM 3025 N N . ASP A 1 381 ? 17.238 -3.836 7.020 1.00 61.19 381 ASP A N 1
ATOM 3026 C CA . ASP A 1 381 ? 16.414 -4.432 8.071 1.00 61.19 381 ASP A CA 1
ATOM 3027 C C . ASP A 1 381 ? 17.285 -4.628 9.333 1.00 61.19 381 ASP A C 1
ATOM 3029 O O . ASP A 1 381 ? 18.244 -5.406 9.297 1.00 61.19 381 ASP A O 1
ATOM 3033 N N . PRO A 1 382 ? 16.993 -3.947 10.461 1.00 56.56 382 PRO A N 1
ATOM 3034 C CA . PRO A 1 382 ? 17.809 -4.034 11.672 1.00 56.56 382 PRO A CA 1
ATOM 3035 C C . PRO A 1 382 ? 17.856 -5.450 12.267 1.00 56.56 382 PRO A C 1
ATOM 3037 O O . PRO A 1 382 ? 18.690 -5.719 13.128 1.00 56.56 382 PRO A O 1
ATOM 3040 N N . ARG A 1 383 ? 16.983 -6.365 11.818 1.00 52.72 383 ARG A N 1
ATOM 3041 C CA . ARG A 1 383 ? 16.939 -7.765 12.263 1.00 52.72 383 ARG A CA 1
ATOM 3042 C C . ARG A 1 383 ? 17.705 -8.734 11.359 1.00 52.72 383 ARG A C 1
ATOM 3044 O O . ARG A 1 383 ? 17.686 -9.930 11.627 1.00 52.72 383 ARG A O 1
ATOM 3051 N N . ALA A 1 384 ? 18.365 -8.269 10.299 1.00 49.00 384 ALA A N 1
ATOM 3052 C CA . ALA A 1 384 ? 19.106 -9.143 9.386 1.00 49.00 384 ALA A CA 1
ATOM 3053 C C . ALA A 1 384 ? 20.503 -9.559 9.874 1.00 49.00 384 ALA A C 1
ATOM 3055 O O . ALA A 1 384 ? 21.164 -10.354 9.212 1.00 49.00 384 ALA A O 1
ATOM 3056 N N . SER A 1 385 ? 20.935 -9.048 11.027 1.00 37.50 385 SER A N 1
ATOM 3057 C CA . SER A 1 385 ? 22.224 -9.359 11.655 1.00 37.50 385 SER A CA 1
ATOM 3058 C C . SER A 1 385 ? 22.137 -10.482 12.703 1.00 37.50 385 SER A C 1
ATOM 3060 O O . SER A 1 385 ? 22.812 -10.394 13.730 1.00 37.50 385 SER A O 1
ATOM 3062 N N . GLN A 1 386 ? 21.293 -11.498 12.491 1.00 34.06 386 GLN A N 1
ATOM 3063 C CA . GLN A 1 386 ? 21.246 -12.708 13.327 1.00 34.06 386 GLN A CA 1
ATOM 3064 C C . GLN A 1 386 ? 21.544 -13.959 12.514 1.00 34.06 386 GLN A C 1
ATOM 3066 O O . GLN A 1 386 ? 20.882 -14.144 11.466 1.00 34.06 386 GLN A O 1
#

Radius of gyration: 27.75 Å; chains: 1; bounding box: 54×63×81 Å

Sequence (386 aa):
MPPERPLPYTGNFESPDAYIKELLNFVTTSDIFRILCGGVHILDFFTIEPGTFYAALPEEWHAFLLSCDIMRFLDLLVREDLDTFVHEGEHQPPESLIAYIRKVRELSLDRKFIPKDKELPELPRIVAVGMKPKKIHEVCSFADYVTQLSSDIKGQLGGEITHFVDFGSGQNYLGRALASEPYNRHVVAVEGRDHNVSSAKELDMMSGVALKPQMQRNKKLWKQIKAIVGPDGLKDRALVDKAIEEVVGVSDIEFRPMSQIEGKYEYQDGKGHVQYISGRLDSGDLTEVILEIDKHRVVEEEEKKRELKLMAVSIHSCGNLSHFGIRSLLMNPDIRAVAIVGCCYNLLTEKLGPPTYKQPYLRPTLQAVNGRVVRESAKFDPRASQ

pLDDT: mean 80.83, std 14.89, range [34.06, 97.12]

InterPro domains:
  IPR025714 Methyltransferase domain [PF13679] (134-350)
  IPR052220 Methyltransferase-like protein 25 [PTHR12496] (17-356)

Foldseek 3Di:
DQDPANFQFDADAPHPVSLVVLLVCCCVPPLLNVCVVPQDDPCQQVPDPVGVVCVNDDPLQVVVVVFDDPVRVVCLLPPDDLVPDDDPTPDDGDPVNSVVSVSCNRSDGDPDDDDDPDDFDDFDPLLCPPPDPVRSVVLSVVLVVVLVVQVVCCVPVNDGAQEEEEFQCQLVSNLSRCQAPPNQHAYEYEHQDVVSVLNNQLSCCSSVQFPFPDQPQPPVLVVQLCVQQDDVSVVPPVSSQVSCCVSPNPDDPNPDDPSPGGTHRDDDPSGYTYHYDNDDLQALDCPVVVVVVVVPPDPVCVVDPPQHAYEYEYAQAEACSLVSQVVNCVNPPNHPYYDYHHDYNQRHAAADPQPPDPSPSNDPPDQPPVNVSVVSSRDHRPPSPD

Organism: Bionectria ochroleuca (NCBI:txid29856)